Protein 4U7O (pdb70)

Structure (mmCIF, N/CA/C/O backbone):
data_4U7O
#
_entry.id   4U7O
#
_cell.length_a   54.528
_cell.length_b   98.389
_cell.length_c   116.369
_cell.angle_alpha   90.00
_cell.angle_beta   90.00
_cell.angle_gamma   90.00
#
_symmetry.space_group_name_H-M   'P 21 21 21'
#
loop_
_entity.id
_entity.type
_entity.pdbx_description
1 polymer 'Histidine protein kinase sensor protein'
2 non-polymer 'AMP PHOSPHORAMIDATE'
3 water water
#
loop_
_atom_site.group_PDB
_atom_site.id
_atom_site.type_symbol
_atom_site.label_atom_id
_atom_site.label_alt_id
_atom_site.label_comp_id
_atom_site.label_asym_id
_atom_site.label_entity_id
_atom_site.label_seq_id
_atom_site.pdbx_PDB_ins_code
_atom_site.Cartn_x
_atom_site.Cartn_y
_atom_site.Cartn_z
_atom_site.occupancy
_atom_site.B_iso_or_equiv
_atom_site.auth_seq_id
_atom_site.auth_comp_id
_atom_site.auth_asym_id
_atom_site.auth_atom_id
_atom_site.pdbx_PDB_model_num
ATOM 1 N N . VAL A 1 25 ? -37.281 23.102 -32.952 1.00 190.79 372 VAL A N 1
ATOM 2 C CA . VAL A 1 25 ? -37.547 21.846 -33.642 1.00 192.41 372 VAL A CA 1
ATOM 3 C C . VAL A 1 25 ? -36.269 21.039 -33.775 1.00 186.88 372 VAL A C 1
ATOM 4 O O . VAL A 1 25 ? -35.934 20.226 -32.917 1.00 181.76 372 VAL A O 1
ATOM 8 N N . THR A 1 26 ? -35.568 21.281 -34.871 1.00 93.13 373 THR A N 1
ATOM 9 C CA . THR A 1 26 ? -34.279 20.684 -35.144 1.00 85.90 373 THR A CA 1
ATOM 10 C C . THR A 1 26 ? -33.234 21.202 -34.129 1.00 76.35 373 THR A C 1
ATOM 11 O O . THR A 1 26 ? -32.387 20.426 -33.670 1.00 68.32 373 THR A O 1
ATOM 15 N N . GLU A 1 27 ? -33.329 22.474 -33.731 1.00 82.71 374 GLU A N 1
ATOM 16 C CA . GLU A 1 27 ? -32.367 23.058 -32.784 1.00 74.05 374 GLU A CA 1
ATOM 17 C C . GLU A 1 27 ? -32.200 22.263 -31.470 1.00 65.43 374 GLU A C 1
ATOM 18 O O . GLU A 1 27 ? -31.076 21.895 -31.099 1.00 62.99 374 GLU A O 1
ATOM 24 N N . GLN A 1 28 ? -33.302 22.013 -30.771 1.00 78.04 375 GLN A N 1
ATOM 25 C CA . GLN A 1 28 ? -33.280 21.189 -29.567 1.00 71.26 375 GLN A CA 1
ATOM 26 C C . GLN A 1 28 ? -32.801 19.776 -29.908 1.00 68.04 375 GLN A C 1
ATOM 27 O O . GLN A 1 28 ? -32.153 19.085 -29.097 1.00 61.08 375 GLN A O 1
ATOM 33 N N . GLN A 1 29 ? -33.119 19.369 -31.131 1.00 64.24 376 GLN A N 1
ATOM 34 C CA . GLN A 1 29 ? -32.897 18.016 -31.599 1.00 63.97 376 GLN A CA 1
ATOM 35 C C . GLN A 1 29 ? -31.415 17.773 -31.842 1.00 62.47 376 GLN A C 1
ATOM 36 O O . GLN A 1 29 ? -30.881 16.736 -31.480 1.00 61.19 376 GLN A O 1
ATOM 42 N N . LYS A 1 30 ? -30.784 18.746 -32.487 1.00 74.12 377 LYS A N 1
ATOM 43 C CA . LYS A 1 30 ? -29.371 18.697 -32.749 1.00 68.90 377 LYS A CA 1
ATOM 44 C C . LYS A 1 30 ? -28.642 18.599 -31.426 1.00 59.87 377 LYS A C 1
ATOM 45 O O . LYS A 1 30 ? -27.767 17.767 -31.271 1.00 58.21 377 LYS A O 1
ATOM 51 N N . ILE A 1 31 ? -29.041 19.425 -30.470 1.00 68.34 378 ILE A N 1
ATOM 52 C CA . ILE A 1 31 ? -28.455 19.387 -29.145 1.00 60.70 378 ILE A CA 1
ATOM 53 C C . ILE A 1 31 ? -28.586 18.005 -28.549 1.00 56.94 378 ILE A C 1
ATOM 54 O O . ILE A 1 31 ? -27.581 17.414 -28.108 1.00 55.14 378 ILE A O 1
ATOM 59 N N . ASP A 1 32 ? -29.809 17.469 -28.572 1.00 57.63 379 ASP A N 1
ATOM 60 C CA . ASP A 1 32 ? -30.079 16.173 -27.959 1.00 57.00 379 ASP A CA 1
ATOM 61 C C . ASP A 1 32 ? -29.329 15.058 -28.704 1.00 56.58 379 ASP A C 1
ATOM 62 O O . ASP A 1 32 ? -28.813 14.127 -28.089 1.00 55.35 379 ASP A O 1
ATOM 67 N N . ASN A 1 33 ? -29.240 15.154 -30.022 1.00 57.66 380 ASN A N 1
ATOM 68 C CA . ASN A 1 33 ? -28.442 14.186 -30.754 1.00 57.29 380 ASN A CA 1
ATOM 69 C C . ASN A 1 33 ? -26.936 14.229 -30.377 1.00 55.55 380 ASN A C 1
ATOM 70 O O . ASN A 1 33 ? -26.317 13.189 -30.239 1.00 54.64 380 ASN A O 1
ATOM 75 N N . ASP A 1 34 ? -26.368 15.426 -30.223 1.00 59.90 381 ASP A N 1
ATOM 76 C CA . ASP A 1 34 ? -24.959 15.570 -29.909 1.00 53.84 381 ASP A CA 1
ATOM 77 C C . ASP A 1 34 ? -24.733 14.973 -28.533 1.00 52.38 381 ASP A C 1
ATOM 78 O O . ASP A 1 34 ? -23.743 14.281 -28.305 1.00 51.27 381 ASP A O 1
ATOM 83 N N . ARG A 1 35 ? -25.675 15.219 -27.629 1.00 59.26 382 ARG A N 1
ATOM 84 C CA . ARG A 1 35 ? -25.562 14.686 -26.283 1.00 54.23 382 ARG A CA 1
ATOM 85 C C . ARG A 1 35 ? -25.620 13.160 -26.286 1.00 52.83 382 ARG A C 1
ATOM 86 O O . ARG A 1 35 ? -24.814 12.487 -25.618 1.00 49.84 382 ARG A O 1
ATOM 94 N N . LYS A 1 36 ? -26.559 12.618 -27.054 1.00 53.39 383 LYS A N 1
ATOM 95 C CA . LYS A 1 36 ? -26.711 11.177 -27.146 1.00 53.09 383 LYS A CA 1
ATOM 96 C C . LYS A 1 36 ? -25.434 10.531 -27.701 1.00 51.41 383 LYS A C 1
ATOM 97 O O . LYS A 1 36 ? -24.984 9.508 -27.210 1.00 50.57 383 LYS A O 1
ATOM 103 N N . GLN A 1 37 ? -24.847 11.137 -28.719 1.00 57.35 384 GLN A N 1
ATOM 104 C CA . GLN A 1 37 ? -23.620 10.624 -29.304 1.00 54.54 384 GLN A CA 1
ATOM 105 C C . GLN A 1 37 ? -22.474 10.718 -28.304 1.00 49.63 384 GLN A C 1
ATOM 106 O O . GLN A 1 37 ? -21.679 9.793 -28.184 1.00 48.86 384 GLN A O 1
ATOM 112 N N . PHE A 1 38 ? -22.389 11.851 -27.613 1.00 49.29 385 PHE A N 1
ATOM 113 C CA . PHE A 1 38 ? -21.310 12.095 -26.674 1.00 48.02 385 PHE A CA 1
ATOM 114 C C . PHE A 1 38 ? -21.369 11.038 -25.550 1.00 47.20 385 PHE A C 1
ATOM 115 O O . PHE A 1 38 ? -20.367 10.427 -25.190 1.00 46.31 385 PHE A O 1
ATOM 123 N N . VAL A 1 39 ? -22.559 10.786 -25.037 1.00 47.63 386 VAL A N 1
ATOM 124 C CA . VAL A 1 39 ? -22.729 9.761 -24.022 1.00 47.06 386 VAL A CA 1
ATOM 125 C C . VAL A 1 39 ? -22.311 8.358 -24.547 1.00 46.94 386 VAL A C 1
ATOM 126 O O . VAL A 1 39 ? -21.563 7.619 -23.894 1.00 46.10 386 VAL A O 1
ATOM 130 N N . SER A 1 40 ? -22.794 7.996 -25.719 1.00 47.88 387 SER A N 1
ATOM 131 C CA . SER A 1 40 ? -22.366 6.753 -26.332 1.00 47.87 387 SER A CA 1
ATOM 132 C C . SER A 1 40 ? -20.826 6.636 -26.429 1.00 46.93 387 SER A C 1
ATOM 133 O O . SER A 1 40 ? -20.258 5.586 -26.112 1.00 46.37 387 SER A O 1
ATOM 136 N N . ASN A 1 41 ? -20.176 7.722 -26.851 1.00 46.85 388 ASN A N 1
ATOM 137 C CA . ASN A 1 41 ? -18.722 7.781 -27.015 1.00 46.13 388 ASN A CA 1
ATOM 138 C C . ASN A 1 41 ? -18.005 7.646 -25.680 1.00 45.03 388 ASN A C 1
ATOM 139 O O . ASN A 1 41 ? -17.013 6.923 -25.567 1.00 44.46 388 ASN A O 1
ATOM 144 N N . VAL A 1 42 ? -18.514 8.327 -24.664 1.00 44.83 389 VAL A N 1
ATOM 145 C CA . VAL A 1 42 ? -17.901 8.249 -23.347 1.00 43.94 389 VAL A CA 1
ATOM 146 C C . VAL A 1 42 ? -17.896 6.816 -22.838 1.00 43.66 389 VAL A C 1
ATOM 147 O O . VAL A 1 42 ? -16.858 6.304 -22.405 1.00 43.05 389 VAL A O 1
ATOM 151 N N . SER A 1 43 ? -19.035 6.148 -22.981 1.00 45.26 390 SER A N 1
ATOM 152 C CA . SER A 1 43 ? -19.191 4.750 -22.605 1.00 44.94 390 SER A CA 1
ATOM 153 C C . SER A 1 43 ? -18.235 3.824 -23.390 1.00 47.53 390 SER A C 1
ATOM 154 O O . SER A 1 43 ? -17.564 2.970 -22.815 1.00 45.39 390 SER A O 1
ATOM 157 N N . HIS A 1 44 ? -18.154 3.992 -24.698 1.00 44.55 391 HIS A N 1
ATOM 158 C CA . HIS A 1 44 ? -17.200 3.199 -25.466 1.00 44.47 391 HIS A CA 1
ATOM 159 C C . HIS A 1 44 ? -15.731 3.500 -25.068 1.00 43.65 391 HIS A C 1
ATOM 160 O O . HIS A 1 44 ? -14.904 2.570 -24.944 1.00 43.32 391 HIS A O 1
ATOM 167 N N . GLU A 1 45 ? -15.408 4.773 -24.826 1.00 47.81 392 GLU A N 1
ATOM 168 C CA . GLU A 1 45 ? -14.016 5.147 -24.569 1.00 45.29 392 GLU A CA 1
ATOM 169 C C . GLU A 1 45 ? -13.573 4.772 -23.188 1.00 42.73 392 GLU A C 1
ATOM 170 O O . GLU A 1 45 ? -12.404 4.514 -22.995 1.00 41.84 392 GLU A O 1
ATOM 176 N N . LEU A 1 46 ? -14.472 4.774 -22.206 1.00 45.80 393 LEU A N 1
ATOM 177 C CA . LEU A 1 46 ? -14.071 4.319 -20.883 1.00 44.20 393 LEU A CA 1
ATOM 178 C C . LEU A 1 46 ? -13.977 2.789 -20.864 1.00 44.26 393 LEU A C 1
ATOM 179 O O . LEU A 1 46 ? -13.131 2.200 -20.189 1.00 43.25 393 LEU A O 1
ATOM 184 N N . ARG A 1 47 ? -14.823 2.150 -21.650 1.00 44.20 394 ARG A N 1
ATOM 185 C CA . ARG A 1 47 ? -14.918 0.716 -21.645 1.00 44.83 394 ARG A CA 1
ATOM 186 C C . ARG A 1 47 ? -13.659 0.056 -22.228 1.00 44.06 394 ARG A C 1
ATOM 187 O O . ARG A 1 47 ? -13.193 -0.977 -21.738 1.00 49.79 394 ARG A O 1
ATOM 195 N N . THR A 1 48 ? -13.105 0.644 -23.280 1.00 46.05 395 THR A N 1
ATOM 196 C CA . THR A 1 48 ? -12.001 0.001 -23.987 1.00 45.59 395 THR A CA 1
ATOM 197 C C . THR A 1 48 ? -10.728 -0.203 -23.145 1.00 43.93 395 THR A C 1
ATOM 198 O O . THR A 1 48 ? -10.169 -1.287 -23.162 1.00 46.32 395 THR A O 1
ATOM 202 N N . PRO A 1 49 ? -10.263 0.805 -22.398 1.00 51.76 396 PRO A N 1
ATOM 203 C CA . PRO A 1 49 ? -9.092 0.483 -21.566 1.00 48.03 396 PRO A CA 1
ATOM 204 C C . PRO A 1 49 ? -9.376 -0.532 -20.468 1.00 49.93 396 PRO A C 1
ATOM 205 O O . PRO A 1 49 ? -8.525 -1.379 -20.199 1.00 56.38 396 PRO A O 1
ATOM 209 N N . LEU A 1 50 ? -10.566 -0.465 -19.873 1.00 41.48 397 LEU A N 1
ATOM 210 C CA . LEU A 1 50 ? -10.958 -1.391 -18.811 1.00 42.02 397 LEU A CA 1
ATOM 211 C C . LEU A 1 50 ? -10.951 -2.816 -19.332 1.00 42.91 397 LEU A C 1
ATOM 212 O O . LEU A 1 50 ? -10.460 -3.715 -18.662 1.00 43.25 397 LEU A O 1
ATOM 217 N N . THR A 1 51 ? -11.441 -3.002 -20.552 1.00 41.99 398 THR A N 1
ATOM 218 C CA . THR A 1 51 ? -11.414 -4.298 -21.221 1.00 43.04 398 THR A CA 1
ATOM 219 C C . THR A 1 51 ? -10.006 -4.788 -21.498 1.00 42.46 398 THR A C 1
ATOM 220 O O . THR A 1 51 ? -9.724 -5.979 -21.389 1.00 43.20 398 THR A O 1
ATOM 224 N N . SER A 1 52 ? -9.129 -3.865 -21.870 1.00 45.60 399 SER A N 1
ATOM 225 C CA . SER A 1 52 ? -7.723 -4.185 -22.030 1.00 45.22 399 SER A CA 1
ATOM 226 C C . SER A 1 52 ? -7.091 -4.586 -20.687 1.00 45.04 399 SER A C 1
ATOM 227 O O . SER A 1 52 ? -6.388 -5.601 -20.592 1.00 45.66 399 SER A O 1
ATOM 230 N N . LEU A 1 53 ? -7.359 -3.803 -19.645 1.00 44.26 400 LEU A N 1
ATOM 231 C CA . LEU A 1 53 ? -6.904 -4.149 -18.298 1.00 44.64 400 LEU A CA 1
ATOM 232 C C . LEU A 1 53 ? -7.360 -5.535 -17.868 1.00 45.91 400 LEU A C 1
ATOM 233 O O . LEU A 1 53 ? -6.607 -6.305 -17.287 1.00 47.85 400 LEU A O 1
ATOM 238 N N . ARG A 1 54 ? -8.618 -5.834 -18.124 1.00 42.31 401 ARG A N 1
ATOM 239 C CA . ARG A 1 54 ? -9.149 -7.097 -17.677 1.00 45.42 401 ARG A CA 1
ATOM 240 C C . ARG A 1 54 ? -8.305 -8.217 -18.274 1.00 44.70 401 ARG A C 1
ATOM 241 O O . ARG A 1 54 ? -7.845 -9.116 -17.583 1.00 46.55 401 ARG A O 1
ATOM 249 N N . SER A 1 55 ? -8.001 -8.081 -19.541 1.00 43.01 402 SER A N 1
ATOM 250 C CA . SER A 1 55 ? -7.291 -9.132 -20.231 1.00 43.38 402 SER A CA 1
ATOM 251 C C . SER A 1 55 ? -5.856 -9.317 -19.649 1.00 43.47 402 SER A C 1
ATOM 252 O O . SER A 1 55 ? -5.406 -10.434 -19.459 1.00 43.94 402 SER A O 1
ATOM 255 N N . TYR A 1 56 ? -5.158 -8.241 -19.319 1.00 43.13 403 TYR A N 1
ATOM 256 C CA . TYR A 1 56 ? -3.804 -8.355 -18.752 1.00 43.37 403 TYR A CA 1
ATOM 257 C C . TYR A 1 56 ? -3.848 -8.881 -17.309 1.00 44.06 403 TYR A C 1
ATOM 258 O O . TYR A 1 56 ? -3.032 -9.712 -16.914 1.00 46.07 403 TYR A O 1
ATOM 267 N N . ILE A 1 57 ? -4.824 -8.440 -16.531 1.00 43.53 404 ILE A N 1
ATOM 268 C CA . ILE A 1 57 ? -4.970 -8.909 -15.160 1.00 43.96 404 ILE A CA 1
ATOM 269 C C . ILE A 1 57 ? -5.304 -10.395 -15.078 1.00 44.55 404 ILE A C 1
ATOM 270 O O . ILE A 1 57 ? -4.830 -11.097 -14.199 1.00 45.51 404 ILE A O 1
ATOM 275 N N . GLU A 1 58 ? -6.101 -10.865 -16.014 1.00 44.48 405 GLU A N 1
ATOM 276 C CA . GLU A 1 58 ? -6.472 -12.263 -16.087 1.00 45.09 405 GLU A CA 1
ATOM 277 C C . GLU A 1 58 ? -5.274 -13.141 -16.471 1.00 45.54 405 GLU A C 1
ATOM 278 O O . GLU A 1 58 ? -5.100 -14.231 -15.931 1.00 46.24 405 GLU A O 1
ATOM 284 N N . ALA A 1 59 ? -4.469 -12.674 -17.420 1.00 45.23 406 ALA A N 1
ATOM 285 C CA . ALA A 1 59 ? -3.258 -13.387 -17.744 1.00 45.70 406 ALA A CA 1
ATOM 286 C C . ALA A 1 59 ? -2.372 -13.410 -16.501 1.00 46.14 406 ALA A C 1
ATOM 287 O O . ALA A 1 59 ? -1.808 -14.448 -16.159 1.00 46.89 406 ALA A O 1
ATOM 289 N N . LEU A 1 60 ? -2.292 -12.280 -15.802 1.00 45.78 407 LEU A N 1
ATOM 290 C CA . LEU A 1 60 ? -1.484 -12.240 -14.595 1.00 46.32 407 LEU A CA 1
ATOM 291 C C . LEU A 1 60 ? -2.012 -13.235 -13.575 1.00 48.84 407 LEU A C 1
ATOM 292 O O . LEU A 1 60 ? -1.256 -14.024 -13.026 1.00 52.28 407 LEU A O 1
ATOM 297 N N . SER A 1 61 ? -3.314 -13.218 -13.343 1.00 46.76 408 SER A N 1
ATOM 298 C CA . SER A 1 61 ? -3.914 -14.118 -12.362 1.00 50.12 408 SER A CA 1
ATOM 299 C C . SER A 1 61 ? -3.829 -15.594 -12.744 1.00 52.57 408 SER A C 1
ATOM 300 O O . SER A 1 61 ? -3.857 -16.464 -11.876 1.00 56.51 408 SER A O 1
ATOM 303 N N . ASP A 1 62 ? -3.780 -15.886 -14.038 1.00 47.90 409 ASP A N 1
ATOM 304 C CA . ASP A 1 62 ? -3.752 -17.283 -14.449 1.00 49.36 409 ASP A CA 1
ATOM 305 C C . ASP A 1 62 ? -2.366 -17.864 -14.328 1.00 51.80 409 ASP A C 1
ATOM 306 O O . ASP A 1 62 ? -2.192 -19.033 -14.560 1.00 54.38 409 ASP A O 1
ATOM 311 N N . GLY A 1 63 ? -1.385 -17.058 -13.927 1.00 49.20 410 GLY A N 1
ATOM 312 C CA . GLY A 1 63 ? -0.042 -17.575 -13.693 1.00 50.04 410 GLY A CA 1
ATOM 313 C C . GLY A 1 63 ? 1.117 -16.733 -14.197 1.00 49.74 410 GLY A C 1
ATOM 314 O O . GLY A 1 63 ? 2.249 -16.905 -13.752 1.00 50.50 410 GLY A O 1
ATOM 315 N N . ALA A 1 64 ? 0.855 -15.785 -15.091 1.00 48.76 411 ALA A N 1
ATOM 316 C CA . ALA A 1 64 ? 1.940 -14.985 -15.651 1.00 48.55 411 ALA A CA 1
ATOM 317 C C . ALA A 1 64 ? 2.664 -14.191 -14.551 1.00 48.84 411 ALA A C 1
ATOM 318 O O . ALA A 1 64 ? 3.805 -13.729 -14.738 1.00 49.08 411 ALA A O 1
ATOM 320 N N . TRP A 1 65 ? 1.999 -14.051 -13.399 1.00 48.94 412 TRP A N 1
ATOM 321 C CA . TRP A 1 65 ? 2.574 -13.312 -12.280 1.00 49.33 412 TRP A CA 1
ATOM 322 C C . TRP A 1 65 ? 3.785 -14.029 -11.690 1.00 50.61 412 TRP A C 1
ATOM 323 O O . TRP A 1 65 ? 4.642 -13.379 -11.100 1.00 51.07 412 TRP A O 1
ATOM 334 N N . LYS A 1 66 ? 3.865 -15.346 -11.887 1.00 51.28 413 LYS A N 1
ATOM 335 C CA . LYS A 1 66 ? 4.977 -16.168 -11.387 1.00 52.64 413 LYS A CA 1
ATOM 336 C C . LYS A 1 66 ? 6.151 -16.047 -12.300 1.00 52.78 413 LYS A C 1
ATOM 337 O O . LYS A 1 66 ? 7.236 -16.465 -11.950 1.00 56.02 413 LYS A O 1
ATOM 343 N N . ASP A 1 67 ? 5.908 -15.511 -13.494 1.00 51.72 414 ASP A N 1
ATOM 344 C CA . ASP A 1 67 ? 6.889 -15.506 -14.572 1.00 51.81 414 ASP A CA 1
ATOM 345 C C . ASP A 1 67 ? 7.579 -14.165 -14.770 1.00 51.47 414 ASP A C 1
ATOM 346 O O . ASP A 1 67 ? 6.971 -13.206 -15.250 1.00 50.41 414 ASP A O 1
ATOM 351 N N . PRO A 1 68 ? 8.874 -14.106 -14.424 1.00 52.49 415 PRO A N 1
ATOM 352 C CA . PRO A 1 68 ? 9.657 -12.864 -14.450 1.00 52.45 415 PRO A CA 1
ATOM 353 C C . PRO A 1 68 ? 9.910 -12.311 -15.846 1.00 51.78 415 PRO A C 1
ATOM 354 O O . PRO A 1 68 ? 10.244 -11.140 -15.952 1.00 51.50 415 PRO A O 1
ATOM 358 N N . GLU A 1 69 ? 9.765 -13.119 -16.887 1.00 53.25 416 GLU A N 1
ATOM 359 C CA . GLU A 1 69 ? 9.957 -12.641 -18.253 1.00 51.10 416 GLU A CA 1
ATOM 360 C C . GLU A 1 69 ? 8.779 -11.777 -18.745 1.00 49.78 416 GLU A C 1
ATOM 361 O O . GLU A 1 69 ? 8.903 -11.064 -19.745 1.00 49.34 416 GLU A O 1
ATOM 367 N N . VAL A 1 70 ? 7.607 -11.934 -18.126 1.00 54.92 417 VAL A N 1
ATOM 368 C CA . VAL A 1 70 ? 6.438 -11.223 -18.621 1.00 50.51 417 VAL A CA 1
ATOM 369 C C . VAL A 1 70 ? 5.684 -10.473 -17.551 1.00 49.45 417 VAL A C 1
ATOM 370 O O . VAL A 1 70 ? 4.991 -9.507 -17.884 1.00 46.87 417 VAL A O 1
ATOM 374 N N . ALA A 1 71 ? 5.771 -10.900 -16.291 1.00 48.29 418 ALA A N 1
ATOM 375 C CA . ALA A 1 71 ? 4.973 -10.226 -15.261 1.00 47.92 418 ALA A CA 1
ATOM 376 C C . ALA A 1 71 ? 5.302 -8.727 -15.194 1.00 47.55 418 ALA A C 1
ATOM 377 O O . ALA A 1 71 ? 4.385 -7.897 -15.147 1.00 46.77 418 ALA A O 1
ATOM 379 N N . PRO A 1 72 ? 6.599 -8.356 -15.162 1.00 54.82 419 PRO A N 1
ATOM 380 C CA . PRO A 1 72 ? 6.810 -6.900 -15.101 1.00 55.83 419 PRO A CA 1
ATOM 381 C C . PRO A 1 72 ? 6.263 -6.164 -16.328 1.00 51.04 419 PRO A C 1
ATOM 382 O O . PRO A 1 72 ? 5.612 -5.139 -16.160 1.00 57.04 419 PRO A O 1
ATOM 386 N N . GLY A 1 73 ? 6.492 -6.692 -17.524 1.00 53.13 420 GLY A N 1
ATOM 387 C CA . GLY A 1 73 ? 5.979 -6.057 -18.725 1.00 49.89 420 GLY A CA 1
ATOM 388 C C . GLY A 1 73 ? 4.461 -5.924 -18.706 1.00 46.55 420 GLY A C 1
ATOM 389 O O . GLY A 1 73 ? 3.892 -4.894 -19.110 1.00 44.71 420 GLY A O 1
ATOM 390 N N . PHE A 1 74 ? 3.797 -6.965 -18.220 1.00 47.56 421 PHE A N 1
ATOM 391 C CA . PHE A 1 74 ? 2.351 -6.945 -18.139 1.00 45.14 421 PHE A CA 1
ATOM 392 C C . PHE A 1 74 ? 1.867 -5.889 -17.129 1.00 44.59 421 PHE A C 1
ATOM 393 O O . PHE A 1 74 ? 0.925 -5.120 -17.423 1.00 43.77 421 PHE A O 1
ATOM 401 N N . LEU A 1 75 ? 2.503 -5.827 -15.966 1.00 48.18 422 LEU A N 1
ATOM 402 C CA . LEU A 1 75 ? 2.102 -4.874 -14.928 1.00 48.35 422 LEU A CA 1
ATOM 403 C C . LEU A 1 75 ? 2.203 -3.450 -15.433 1.00 46.79 422 LEU A C 1
ATOM 404 O O . LEU A 1 75 ? 1.296 -2.641 -15.223 1.00 45.08 422 LEU A O 1
ATOM 409 N N . LYS A 1 76 ? 3.293 -3.173 -16.148 1.00 49.33 423 LYS A N 1
ATOM 410 C CA . LYS A 1 76 ? 3.542 -1.854 -16.689 1.00 48.52 423 LYS A CA 1
ATOM 411 C C . LYS A 1 76 ? 2.419 -1.421 -17.626 1.00 45.11 423 LYS A C 1
ATOM 412 O O . LYS A 1 76 ? 1.971 -0.284 -17.556 1.00 50.60 423 LYS A O 1
ATOM 418 N N . VAL A 1 77 ? 1.930 -2.330 -18.467 1.00 44.75 424 VAL A N 1
ATOM 419 C CA . VAL A 1 77 ? 0.823 -1.978 -19.339 1.00 42.82 424 VAL A CA 1
ATOM 420 C C . VAL A 1 77 ? -0.428 -1.665 -18.507 1.00 42.41 424 VAL A C 1
ATOM 421 O O . VAL A 1 77 ? -1.141 -0.694 -18.790 1.00 42.03 424 VAL A O 1
ATOM 425 N N . THR A 1 78 ? -0.696 -2.422 -17.445 1.00 43.80 425 THR A N 1
ATOM 426 C CA . THR A 1 78 ? -1.896 -2.099 -16.660 1.00 43.06 425 THR A CA 1
ATOM 427 C C . THR A 1 78 ? -1.736 -0.736 -15.999 1.00 43.32 425 THR A C 1
ATOM 428 O O . THR A 1 78 ? -2.701 0.037 -15.870 1.00 44.21 425 THR A O 1
ATOM 432 N N . GLN A 1 79 ? -0.511 -0.418 -15.594 1.00 44.49 426 GLN A N 1
ATOM 433 C CA . GLN A 1 79 ? -0.290 0.886 -15.003 1.00 45.21 426 GLN A CA 1
ATOM 434 C C . GLN A 1 79 ? -0.530 2.020 -16.016 1.00 43.52 426 GLN A C 1
ATOM 435 O O . GLN A 1 79 ? -1.155 3.019 -15.700 1.00 42.96 426 GLN A O 1
ATOM 441 N N . GLU A 1 80 ? -0.076 1.854 -17.242 1.00 46.94 427 GLU A N 1
ATOM 442 C CA . GLU A 1 80 ? -0.291 2.884 -18.251 1.00 50.09 427 GLU A CA 1
ATOM 443 C C . GLU A 1 80 ? -1.773 3.025 -18.627 1.00 44.00 427 GLU A C 1
ATOM 444 O O . GLU A 1 80 ? -2.277 4.137 -18.797 1.00 51.10 427 GLU A O 1
ATOM 450 N N . GLU A 1 81 ? -2.478 1.906 -18.721 1.00 46.91 428 GLU A N 1
ATOM 451 C CA . GLU A 1 81 ? -3.885 1.966 -19.119 1.00 46.11 428 GLU A CA 1
ATOM 452 C C . GLU A 1 81 ? -4.625 2.672 -18.017 1.00 47.43 428 GLU A C 1
ATOM 453 O O . GLU A 1 81 ? -5.500 3.519 -18.272 1.00 47.89 428 GLU A O 1
ATOM 459 N N . THR A 1 82 ? -4.271 2.320 -16.784 1.00 41.09 429 THR A N 1
ATOM 460 C CA . THR A 1 82 ? -4.907 2.944 -15.640 1.00 41.04 429 THR A CA 1
ATOM 461 C C . THR A 1 82 ? -4.658 4.463 -15.624 1.00 40.99 429 THR A C 1
ATOM 462 O O . THR A 1 82 ? -5.593 5.236 -15.353 1.00 40.83 429 THR A O 1
ATOM 466 N N . ASP A 1 83 ? -3.443 4.894 -15.948 1.00 43.21 430 ASP A N 1
ATOM 467 C CA . ASP A 1 83 ? -3.165 6.334 -15.968 1.00 43.98 430 ASP A CA 1
ATOM 468 C C . ASP A 1 83 ? -3.974 7.035 -17.049 1.00 42.80 430 ASP A C 1
ATOM 469 O O . ASP A 1 83 ? -4.529 8.117 -16.822 1.00 43.07 430 ASP A O 1
ATOM 474 N N . ARG A 1 84 ? -4.117 6.379 -18.189 1.00 45.26 431 ARG A N 1
ATOM 475 C CA . ARG A 1 84 ? -4.853 6.966 -19.279 1.00 45.03 431 ARG A CA 1
ATOM 476 C C . ARG A 1 84 ? -6.316 7.191 -18.864 1.00 44.65 431 ARG A C 1
ATOM 477 O O . ARG A 1 84 ? -6.885 8.263 -19.087 1.00 44.96 431 ARG A O 1
ATOM 485 N N . MET A 1 85 ? -6.906 6.229 -18.177 1.00 45.05 432 MET A N 1
ATOM 486 C CA . MET A 1 85 ? -8.269 6.429 -17.728 1.00 45.02 432 MET A CA 1
ATOM 487 C C . MET A 1 85 ? -8.401 7.531 -16.693 1.00 45.33 432 MET A C 1
ATOM 488 O O . MET A 1 85 ? -9.409 8.236 -16.643 1.00 45.56 432 MET A O 1
ATOM 493 N N . ILE A 1 86 ? -7.395 7.687 -15.846 1.00 40.59 433 ILE A N 1
ATOM 494 C CA . ILE A 1 86 ? -7.458 8.763 -14.858 1.00 40.69 433 ILE A CA 1
ATOM 495 C C . ILE A 1 86 ? -7.350 10.108 -15.571 1.00 40.76 433 ILE A C 1
ATOM 496 O O . ILE A 1 86 ? -8.095 11.012 -15.252 1.00 40.82 433 ILE A O 1
ATOM 501 N N . ARG A 1 87 ? -6.481 10.233 -16.571 1.00 40.84 434 ARG A N 1
ATOM 502 C CA . ARG A 1 87 ? -6.486 11.472 -17.359 1.00 41.72 434 ARG A CA 1
ATOM 503 C C . ARG A 1 87 ? -7.846 11.690 -18.044 1.00 41.38 434 ARG A C 1
ATOM 504 O O . ARG A 1 87 ? -8.355 12.796 -18.045 1.00 42.43 434 ARG A O 1
ATOM 512 N N . MET A 1 88 ? -8.457 10.634 -18.557 1.00 41.63 435 MET A N 1
ATOM 513 C CA . MET A 1 88 ? -9.704 10.777 -19.292 1.00 42.03 435 MET A CA 1
ATOM 514 C C . MET A 1 88 ? -10.822 11.254 -18.365 1.00 42.42 435 MET A C 1
ATOM 515 O O . MET A 1 88 ? -11.596 12.150 -18.684 1.00 43.68 435 MET A O 1
ATOM 520 N N . ILE A 1 89 ? -10.862 10.649 -17.192 1.00 41.05 436 ILE A N 1
ATOM 521 C CA . ILE A 1 89 ? -11.797 11.023 -16.140 1.00 41.68 436 ILE A CA 1
ATOM 522 C C . ILE A 1 89 ? -11.628 12.486 -15.735 1.00 42.84 436 ILE A C 1
ATOM 523 O O . ILE A 1 89 ? -12.600 13.226 -15.625 1.00 43.90 436 ILE A O 1
ATOM 528 N N . ASN A 1 90 ? -10.401 12.922 -15.517 1.00 43.42 437 ASN A N 1
ATOM 529 C CA . ASN A 1 90 ? -10.210 14.315 -15.156 1.00 44.96 437 ASN A CA 1
ATOM 530 C C . ASN A 1 90 ? -10.689 15.228 -16.284 1.00 45.94 437 ASN A C 1
ATOM 531 O O . ASN A 1 90 ? -11.503 16.127 -16.036 1.00 47.25 437 ASN A O 1
ATOM 536 N N . GLU A 1 91 ? -10.227 14.965 -17.516 1.00 41.55 438 GLU A N 1
ATOM 537 C CA . GLU A 1 91 ? -10.698 15.705 -18.676 1.00 42.89 438 GLU A CA 1
ATOM 538 C C . GLU A 1 91 ? -12.237 15.694 -18.811 1.00 43.55 438 GLU A C 1
ATOM 539 O O . GLU A 1 91 ? -12.832 16.723 -19.050 1.00 45.52 438 GLU A O 1
ATOM 545 N N . LEU A 1 92 ? -12.882 14.544 -18.674 1.00 41.90 439 LEU A N 1
ATOM 546 C CA . LEU A 1 92 ? -14.349 14.493 -18.778 1.00 42.19 439 LEU A CA 1
ATOM 547 C C . LEU A 1 92 ? -15.006 15.317 -17.664 1.00 42.30 439 LEU A C 1
ATOM 548 O O . LEU A 1 92 ? -16.076 15.930 -17.839 1.00 42.76 439 LEU A O 1
ATOM 553 N N . LEU A 1 93 ? -14.339 15.372 -16.521 1.00 48.43 440 LEU A N 1
ATOM 554 C CA . LEU A 1 93 ? -14.888 16.102 -15.402 1.00 49.50 440 LEU A CA 1
ATOM 555 C C . LEU A 1 93 ? -14.875 17.619 -15.684 1.00 53.51 440 LEU A C 1
ATOM 556 O O . LEU A 1 93 ? -15.825 18.332 -15.339 1.00 60.65 440 LEU A O 1
ATOM 561 N N . SER A 1 94 ? -13.821 18.112 -16.335 1.00 49.86 441 SER A N 1
ATOM 562 C CA . SER A 1 94 ? -13.749 19.543 -16.623 1.00 53.23 441 SER A CA 1
ATOM 563 C C . SER A 1 94 ? -14.815 19.916 -17.636 1.00 57.08 441 SER A C 1
ATOM 564 O O . SER A 1 94 ? -15.466 20.952 -17.523 1.00 67.44 441 SER A O 1
ATOM 567 N N . LEU A 1 95 ? -14.977 19.056 -18.634 1.00 43.55 442 LEU A N 1
ATOM 568 C CA . LEU A 1 95 ? -15.988 19.263 -19.645 1.00 45.90 442 LEU A CA 1
ATOM 569 C C . LEU A 1 95 ? -17.390 19.311 -19.000 1.00 46.99 442 LEU A C 1
ATOM 570 O O . LEU A 1 95 ? -18.203 20.173 -19.339 1.00 50.00 442 LEU A O 1
ATOM 575 N N . SER A 1 96 ? -17.636 18.437 -18.021 1.00 50.27 443 SER A N 1
ATOM 576 C CA . SER A 1 96 ? -18.904 18.474 -17.300 1.00 51.59 443 SER A CA 1
ATOM 577 C C . SER A 1 96 ? -19.060 19.778 -16.553 1.00 55.03 443 SER A C 1
ATOM 578 O O . SER A 1 96 ? -20.079 20.435 -16.674 1.00 63.35 443 SER A O 1
ATOM 581 N N . ARG A 1 97 ? -18.028 20.156 -15.802 1.00 50.01 444 ARG A N 1
ATOM 582 C CA . ARG A 1 97 ? -18.061 21.362 -14.978 1.00 51.77 444 ARG A CA 1
ATOM 583 C C . ARG A 1 97 ? -18.387 22.589 -15.812 1.00 58.63 444 ARG A C 1
ATOM 584 O O . ARG A 1 97 ? -19.088 23.478 -15.365 1.00 66.22 444 ARG A O 1
ATOM 592 N N . MET A 1 98 ? -17.880 22.625 -17.037 1.00 59.59 445 MET A N 1
ATOM 593 C CA . MET A 1 98 ? -18.141 23.758 -17.914 1.00 61.08 445 MET A CA 1
ATOM 594 C C . MET A 1 98 ? -19.529 23.639 -18.521 1.00 61.95 445 MET A C 1
ATOM 595 O O . MET A 1 98 ? -20.256 24.619 -18.563 1.00 73.55 445 MET A O 1
ATOM 600 N N . ASP A 1 99 ? -19.889 22.444 -18.982 1.00 60.81 446 ASP A N 1
ATOM 601 C CA . ASP A 1 99 ? -21.242 22.177 -19.474 1.00 70.60 446 ASP A CA 1
ATOM 602 C C . ASP A 1 99 ? -22.316 22.597 -18.463 1.00 84.37 446 ASP A C 1
ATOM 603 O O . ASP A 1 99 ? -23.447 22.909 -18.843 1.00 97.27 446 ASP A O 1
ATOM 608 N N . SER A 1 100 ? -21.949 22.593 -17.180 1.00 70.33 447 SER A N 1
ATOM 609 C CA . SER A 1 100 ? -22.864 22.909 -16.079 1.00 79.71 447 SER A CA 1
ATOM 610 C C . SER A 1 100 ? -22.940 24.380 -15.741 1.00 84.43 447 SER A C 1
ATOM 611 O O . SER A 1 100 ? -23.770 24.782 -14.941 1.00 96.94 447 SER A O 1
ATOM 614 N N . GLY A 1 101 ? -22.044 25.174 -16.308 1.00 73.39 448 GLY A N 1
ATOM 615 C CA . GLY A 1 101 ? -21.832 26.520 -15.815 1.00 73.47 448 GLY A CA 1
ATOM 616 C C . GLY A 1 101 ? -21.139 26.565 -14.453 1.00 67.89 448 GLY A C 1
ATOM 617 O O . GLY A 1 101 ? -20.900 27.637 -13.903 1.00 74.28 448 GLY A O 1
ATOM 618 N N . THR A 1 102 ? -20.802 25.403 -13.911 1.00 56.23 449 THR A N 1
ATOM 619 C CA . THR A 1 102 ? -20.172 25.312 -12.597 1.00 58.24 449 THR A CA 1
ATOM 620 C C . THR A 1 102 ? -18.715 25.815 -12.602 1.00 56.00 449 THR A C 1
ATOM 621 O O . THR A 1 102 ? -18.160 26.159 -11.549 1.00 56.31 449 THR A O 1
ATOM 625 N N . THR A 1 103 ? -18.094 25.885 -13.778 1.00 71.04 450 THR A N 1
ATOM 626 C CA . THR A 1 103 ? -16.671 26.207 -13.819 1.00 71.95 450 THR A CA 1
ATOM 627 C C . THR A 1 103 ? -16.371 27.663 -13.489 1.00 73.02 450 THR A C 1
ATOM 628 O O . THR A 1 103 ? -16.911 28.590 -14.100 1.00 69.66 450 THR A O 1
ATOM 632 N N . ARG A 1 104 ? -15.490 27.818 -12.497 1.00 73.59 451 ARG A N 1
ATOM 633 C CA . ARG A 1 104 ? -15.030 29.099 -11.974 1.00 93.43 451 ARG A CA 1
ATOM 634 C C . ARG A 1 104 ? -14.209 29.780 -13.073 1.00 89.00 451 ARG A C 1
ATOM 635 O O . ARG A 1 104 ? -13.118 29.316 -13.378 1.00 94.84 451 ARG A O 1
ATOM 643 N N . VAL A 1 105 ? -14.650 30.906 -13.618 1.00 92.78 452 VAL A N 1
ATOM 644 C CA . VAL A 1 105 ? -13.749 31.661 -14.493 1.00 89.38 452 VAL A CA 1
ATOM 645 C C . VAL A 1 105 ? -13.322 33.015 -13.928 1.00 84.06 452 VAL A C 1
ATOM 646 O O . VAL A 1 105 ? -14.138 33.918 -13.758 1.00 93.05 452 VAL A O 1
ATOM 650 N N . ASP A 1 106 ? -12.031 33.138 -13.631 1.00 64.28 453 ASP A N 1
ATOM 651 C CA . ASP A 1 106 ? -11.506 34.288 -12.902 1.00 63.27 453 ASP A CA 1
ATOM 652 C C . ASP A 1 106 ? -10.682 35.192 -13.822 1.00 53.44 453 ASP A C 1
ATOM 653 O O . ASP A 1 106 ? -9.470 35.003 -13.987 1.00 55.51 453 ASP A O 1
ATOM 658 N N . MET A 1 107 ? -11.343 36.157 -14.444 1.00 56.83 454 MET A N 1
ATOM 659 C CA . MET A 1 107 ? -10.678 37.078 -15.362 1.00 58.54 454 MET A CA 1
ATOM 660 C C . MET A 1 107 ? -9.820 38.076 -14.597 1.00 62.73 454 MET A C 1
ATOM 661 O O . MET A 1 107 ? -10.334 38.823 -13.782 1.00 64.96 454 MET A O 1
ATOM 666 N N . GLU A 1 108 ? -8.515 38.085 -14.854 1.00 44.01 455 GLU A N 1
ATOM 667 C CA . GLU A 1 108 ? -7.641 39.081 -14.244 1.00 48.64 455 GLU A CA 1
ATOM 668 C C . GLU A 1 108 ? -6.744 39.706 -15.287 1.00 46.51 455 GLU A C 1
ATOM 669 O O . GLU A 1 108 ? -6.338 39.046 -16.248 1.00 41.86 455 GLU A O 1
ATOM 675 N N . LEU A 1 109 ? -6.363 40.942 -15.064 1.00 49.92 456 LEU A N 1
ATOM 676 C CA . LEU A 1 109 ? -5.464 41.612 -15.963 1.00 49.25 456 LEU A CA 1
ATOM 677 C C . LEU A 1 109 ? -4.013 41.079 -15.872 1.00 47.90 456 LEU A C 1
ATOM 678 O O . LEU A 1 109 ? -3.370 41.210 -14.836 1.00 52.21 456 LEU A O 1
ATOM 683 N N . VAL A 1 110 ? -3.513 40.442 -16.923 1.00 52.60 457 VAL A N 1
ATOM 684 C CA . VAL A 1 110 ? -2.150 39.921 -16.879 1.00 56.96 457 VAL A CA 1
ATOM 685 C C . VAL A 1 110 ? -1.330 40.259 -18.133 1.00 54.39 457 VAL A C 1
ATOM 686 O O . VAL A 1 110 ? -1.884 40.493 -19.215 1.00 49.21 457 VAL A O 1
ATOM 690 N N . ASN A 1 111 ? -0.010 40.271 -17.974 1.00 49.43 458 ASN A N 1
ATOM 691 C CA . ASN A 1 111 ? 0.930 40.471 -19.078 1.00 48.47 458 ASN A CA 1
ATOM 692 C C . ASN A 1 111 ? 1.058 39.238 -20.006 1.00 42.44 458 ASN A C 1
ATOM 693 O O . ASN A 1 111 ? 1.811 38.319 -19.698 1.00 41.81 458 ASN A O 1
ATOM 698 N N . ILE A 1 112 ? 0.380 39.253 -21.158 1.00 51.48 459 ILE A N 1
ATOM 699 C CA . ILE A 1 112 ? 0.345 38.090 -22.027 1.00 46.27 459 ILE A CA 1
ATOM 700 C C . ILE A 1 112 ? 1.743 37.704 -22.533 1.00 46.45 459 ILE A C 1
ATOM 701 O O . ILE A 1 112 ? 2.055 36.505 -22.651 1.00 43.80 459 ILE A O 1
ATOM 706 N N . ASN A 1 1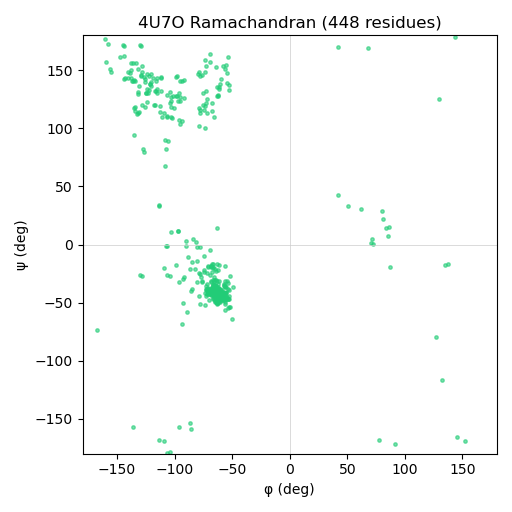13 ? 2.573 38.703 -22.846 1.00 46.35 460 ASN A N 1
ATOM 707 C CA . ASN A 1 113 ? 3.926 38.436 -23.315 1.00 47.60 460 ASN A CA 1
ATOM 708 C C . ASN A 1 113 ? 4.709 37.581 -22.313 1.00 49.01 460 ASN A C 1
ATOM 709 O O . ASN A 1 113 ? 5.206 36.498 -22.650 1.00 47.12 460 ASN A O 1
ATOM 714 N N . GLU A 1 114 ? 4.804 38.054 -21.078 1.00 42.52 461 GLU A N 1
ATOM 715 C CA . GLU A 1 114 ? 5.576 37.317 -20.081 1.00 44.46 461 GLU A CA 1
ATOM 716 C C . GLU A 1 114 ? 4.898 35.970 -19.810 1.00 42.03 461 GLU A C 1
ATOM 717 O O . GLU A 1 114 ? 5.553 34.963 -19.615 1.00 42.07 461 GLU A O 1
ATOM 723 N N . MET A 1 115 ? 3.584 35.913 -19.852 1.00 55.70 462 MET A N 1
ATOM 724 C CA . MET A 1 115 ? 2.961 34.632 -19.587 1.00 50.58 462 MET A CA 1
ATOM 725 C C . MET A 1 115 ? 3.236 33.610 -20.701 1.00 49.31 462 MET A C 1
ATOM 726 O O . MET A 1 115 ? 3.516 32.438 -20.418 1.00 49.42 462 MET A O 1
ATOM 731 N N . PHE A 1 116 ? 3.146 34.045 -21.960 1.00 44.91 463 PHE A N 1
ATOM 732 C CA . PHE A 1 116 ? 3.468 33.192 -23.112 1.00 42.00 463 PHE A CA 1
ATOM 733 C C . PHE A 1 116 ? 4.972 32.783 -23.109 1.00 45.17 463 PHE A C 1
ATOM 734 O O . PHE A 1 116 ? 5.312 31.613 -23.268 1.00 44.25 463 PHE A O 1
ATOM 742 N N . ASN A 1 117 ? 5.868 33.740 -22.882 1.00 40.41 464 ASN A N 1
ATOM 743 C CA . ASN A 1 117 ? 7.287 33.428 -22.781 1.00 42.20 464 ASN A CA 1
ATOM 744 C C . ASN A 1 117 ? 7.609 32.381 -21.702 1.00 44.08 464 ASN A C 1
ATOM 745 O O . ASN A 1 117 ? 8.425 31.483 -21.930 1.00 45.55 464 ASN A O 1
ATOM 750 N N . TYR A 1 118 ? 6.971 32.484 -20.537 1.00 45.70 465 TYR A N 1
ATOM 751 C CA . TYR A 1 118 ? 7.173 31.501 -19.472 1.00 48.07 465 TYR A CA 1
ATOM 752 C C . TYR A 1 118 ? 6.686 30.120 -19.929 1.00 44.06 465 TYR A C 1
ATOM 753 O O . TYR A 1 118 ? 7.348 29.085 -19.653 1.00 46.53 465 TYR A O 1
ATOM 762 N N . VAL A 1 119 ? 5.553 30.092 -20.635 1.00 47.43 466 VAL A N 1
ATOM 763 C CA . VAL A 1 119 ? 5.050 28.828 -21.162 1.00 43.89 466 VAL A CA 1
ATOM 764 C C . VAL A 1 119 ? 6.065 28.196 -22.106 1.00 44.63 466 VAL A C 1
ATOM 765 O O . VAL A 1 119 ? 6.347 26.990 -22.013 1.00 45.78 466 VAL A O 1
ATOM 769 N N . LEU A 1 120 ? 6.608 28.990 -23.024 1.00 39.75 467 LEU A N 1
ATOM 770 C CA . LEU A 1 120 ? 7.591 28.475 -23.971 1.00 41.20 467 LEU A CA 1
ATOM 771 C C . LEU A 1 120 ? 8.876 28.071 -23.244 1.00 49.87 467 LEU A C 1
ATOM 772 O O . LEU A 1 120 ? 9.582 27.149 -23.672 1.00 49.53 467 LEU A O 1
ATOM 777 N N . ASP A 1 121 ? 9.187 28.764 -22.142 1.00 42.28 468 ASP A N 1
ATOM 778 C CA . ASP A 1 121 ? 10.393 28.450 -21.333 1.00 49.04 468 ASP A CA 1
ATOM 779 C C . ASP A 1 121 ? 10.328 27.043 -20.756 1.00 50.03 468 ASP A C 1
ATOM 780 O O . ASP A 1 121 ? 11.306 26.319 -20.789 1.00 54.31 468 ASP A O 1
ATOM 785 N N . ARG A 1 122 ? 9.160 26.638 -20.265 1.00 52.12 469 ARG A N 1
ATOM 786 C CA . ARG A 1 122 ? 9.002 25.283 -19.741 1.00 53.34 469 ARG A CA 1
ATOM 787 C C . ARG A 1 122 ? 9.298 24.266 -20.857 1.00 51.89 469 ARG A C 1
ATOM 788 O O . ARG A 1 122 ? 9.907 23.240 -20.608 1.00 59.87 469 ARG A O 1
ATOM 796 N N . PHE A 1 123 ? 8.843 24.540 -22.083 1.00 51.89 470 PHE A N 1
ATOM 797 C CA . PHE A 1 123 ? 9.051 23.592 -23.183 1.00 51.05 470 PHE A CA 1
ATOM 798 C C . PHE A 1 123 ? 10.485 23.527 -23.684 1.00 58.00 470 PHE A C 1
ATOM 799 O O . PHE A 1 123 ? 10.987 22.451 -23.955 1.00 58.98 470 PHE A O 1
ATOM 807 N N . ASP A 1 124 ? 11.153 24.671 -23.747 1.00 45.70 471 ASP A N 1
ATOM 808 C CA . ASP A 1 124 ? 12.569 24.700 -24.105 1.00 54.38 471 ASP A CA 1
ATOM 809 C C . ASP A 1 124 ? 13.400 23.940 -23.094 1.00 61.07 471 ASP A C 1
ATOM 810 O O . ASP A 1 124 ? 14.300 23.212 -23.455 1.00 63.10 471 ASP A O 1
ATOM 815 N N . MET A 1 125 ? 13.036 24.071 -21.828 1.00 49.57 472 MET A N 1
ATOM 816 C CA . MET A 1 125 ? 13.781 23.471 -20.738 1.00 56.65 472 MET A CA 1
ATOM 817 C C . MET A 1 125 ? 13.671 21.943 -20.802 1.00 59.68 472 MET A C 1
ATOM 818 O O . MET A 1 125 ? 14.642 21.243 -20.517 1.00 74.56 472 MET A O 1
ATOM 823 N N . ILE A 1 126 ? 12.506 21.429 -21.200 1.00 55.22 473 ILE A N 1
ATOM 824 C CA . ILE A 1 126 ? 12.333 19.985 -21.382 1.00 56.35 473 ILE A CA 1
ATOM 825 C C . ILE A 1 126 ? 13.375 19.431 -22.330 1.00 68.03 473 ILE A C 1
ATOM 826 O O . ILE A 1 126 ? 13.986 18.396 -22.076 1.00 89.86 473 ILE A O 1
ATOM 831 N N . LEU A 1 127 ? 13.569 20.146 -23.431 1.00 56.64 474 LEU A N 1
ATOM 832 C CA . LEU A 1 127 ? 14.535 19.745 -24.443 1.00 62.83 474 LEU A CA 1
ATOM 833 C C . LEU A 1 127 ? 15.947 19.866 -23.950 1.00 72.14 474 LEU A C 1
ATOM 834 O O . LEU A 1 127 ? 16.795 19.092 -24.356 1.00 94.39 474 LEU A O 1
ATOM 839 N N . LYS A 1 128 ? 16.211 20.833 -23.080 1.00 66.90 475 LYS A N 1
ATOM 840 C CA . LYS A 1 128 ? 17.581 21.066 -22.623 1.00 88.66 475 LYS A CA 1
ATOM 841 C C . LYS A 1 128 ? 18.204 19.821 -21.999 1.00 93.42 475 LYS A C 1
ATOM 842 O O . LYS A 1 128 ? 19.421 19.735 -21.902 1.00 87.08 475 LYS A O 1
ATOM 848 N N . LYS A 1 129 ? 17.389 18.850 -21.601 1.00 98.79 476 LYS A N 1
ATOM 849 C CA . LYS A 1 129 ? 17.924 17.618 -21.026 1.00 116.90 476 LYS A CA 1
ATOM 850 C C . LYS A 1 129 ? 17.913 16.414 -21.980 1.00 146.52 476 LYS A C 1
ATOM 851 O O . LYS A 1 129 ? 16.882 16.034 -22.533 1.00 147.15 476 LYS A O 1
ATOM 857 N N . ASP A 1 130 ? 19.088 15.805 -22.116 1.00 125.79 477 ASP A N 1
ATOM 858 C CA . ASP A 1 130 ? 19.331 14.653 -22.978 1.00 131.62 477 ASP A CA 1
ATOM 859 C C . ASP A 1 130 ? 18.558 13.435 -22.480 1.00 128.65 477 ASP A C 1
ATOM 860 O O . ASP A 1 130 ? 18.882 12.865 -21.433 1.00 130.15 477 ASP A O 1
ATOM 865 N N . ASP A 1 131 ? 17.530 13.039 -23.228 1.00 158.49 478 ASP A N 1
ATOM 866 C CA . ASP A 1 131 ? 16.645 11.964 -22.781 1.00 158.26 478 ASP A CA 1
ATOM 867 C C . ASP A 1 131 ? 16.956 10.492 -23.201 1.00 159.49 478 ASP A C 1
ATOM 868 O O . ASP A 1 131 ? 16.546 9.602 -22.458 1.00 160.00 478 ASP A O 1
ATOM 873 N N . ASN A 1 132 ? 17.607 10.179 -24.340 1.00 127.63 479 ASN A N 1
ATOM 874 C CA . ASN A 1 132 ? 17.945 11.069 -25.459 1.00 127.00 479 ASN A CA 1
ATOM 875 C C . ASN A 1 132 ? 16.715 11.710 -25.991 1.00 124.81 479 ASN A C 1
ATOM 876 O O . ASN A 1 132 ? 15.636 11.123 -25.904 1.00 123.93 479 ASN A O 1
ATOM 881 N N . PRO A 1 133 ? 16.851 12.908 -26.544 1.00 103.47 480 PRO A N 1
ATOM 882 C CA . PRO A 1 133 ? 15.629 13.355 -27.203 1.00 77.31 480 PRO A CA 1
ATOM 883 C C . PRO A 1 133 ? 15.271 12.372 -28.325 1.00 66.84 480 PRO A C 1
ATOM 884 O O . PRO A 1 133 ? 16.150 11.976 -29.095 1.00 74.23 480 PRO A O 1
ATOM 888 N N . ALA A 1 134 ? 14.005 11.980 -28.400 1.00 77.95 481 ALA A N 1
ATOM 889 C CA . ALA A 1 134 ? 13.532 11.165 -29.501 1.00 86.31 481 ALA A CA 1
ATOM 890 C C . ALA A 1 134 ? 13.656 12.005 -30.764 1.00 83.21 481 ALA A C 1
ATOM 891 O O . ALA A 1 134 ? 14.191 11.563 -31.790 1.00 81.65 481 ALA A O 1
ATOM 893 N N . LYS A 1 135 ? 13.158 13.234 -30.658 1.00 102.26 482 LYS A N 1
ATOM 894 C CA . LYS A 1 135 ? 13.165 14.169 -31.764 1.00 91.25 482 LYS A CA 1
ATOM 895 C C . LYS A 1 135 ? 13.619 15.540 -31.292 1.00 77.77 482 LYS A C 1
ATOM 896 O O . LYS A 1 135 ? 13.335 15.970 -30.177 1.00 74.60 482 LYS A O 1
ATOM 902 N N . TYR A 1 136 ? 14.393 16.192 -32.136 1.00 53.74 483 TYR A N 1
ATOM 903 C CA . TYR A 1 136 ? 14.776 17.565 -31.904 1.00 52.48 483 TYR A CA 1
ATOM 904 C C . TYR A 1 136 ? 13.796 18.545 -32.573 1.00 45.39 483 TYR A C 1
ATOM 905 O O . TYR A 1 136 ? 13.250 18.273 -33.668 1.00 44.73 483 TYR A O 1
ATOM 914 N N . TYR A 1 137 ? 13.517 19.645 -31.884 1.00 58.08 484 TYR A N 1
ATOM 915 C CA . TYR A 1 137 ? 12.702 20.723 -32.432 1.00 52.50 484 TYR A CA 1
ATOM 916 C C . TYR A 1 137 ? 13.230 22.066 -31.942 1.00 53.16 484 TYR A C 1
ATOM 917 O O . TYR A 1 137 ? 13.949 22.133 -30.974 1.00 56.69 484 TYR A O 1
ATOM 926 N N . THR A 1 138 ? 12.848 23.129 -32.623 1.00 56.17 485 THR A N 1
ATOM 927 C CA . THR A 1 138 ? 13.223 24.471 -32.236 1.00 56.82 485 THR A CA 1
ATOM 928 C C . THR A 1 138 ? 11.968 25.259 -31.975 1.00 52.69 485 THR A C 1
ATOM 929 O O . THR A 1 138 ? 11.013 25.188 -32.761 1.00 46.68 485 THR A O 1
ATOM 933 N N . ILE A 1 139 ? 11.955 26.035 -30.905 1.00 52.31 486 ILE A N 1
ATOM 934 C CA . ILE A 1 139 ? 10.856 26.958 -30.733 1.00 47.52 486 ILE A CA 1
ATOM 935 C C . ILE A 1 139 ? 11.281 28.370 -31.116 1.00 49.59 486 ILE A C 1
ATOM 936 O O . ILE A 1 139 ? 12.045 29.007 -30.416 1.00 53.22 486 ILE A O 1
ATOM 941 N N . LYS A 1 140 ? 10.764 28.844 -32.239 1.00 49.85 487 LYS A N 1
ATOM 942 C CA . LYS A 1 140 ? 11.032 30.184 -32.727 1.00 52.04 487 LYS A CA 1
ATOM 943 C C . LYS A 1 140 ? 9.968 31.153 -32.220 1.00 48.57 487 LYS A C 1
ATOM 944 O O . LYS A 1 140 ? 8.747 30.917 -32.389 1.00 46.59 487 LYS A O 1
ATOM 950 N N . ARG A 1 141 ? 10.406 32.228 -31.581 1.00 46.58 488 ARG A N 1
ATOM 951 C CA . ARG A 1 141 ? 9.459 33.199 -31.032 1.00 44.31 488 ARG A CA 1
ATOM 952 C C . ARG A 1 141 ? 9.418 34.507 -31.852 1.00 46.61 488 ARG A C 1
ATOM 953 O O . ARG A 1 141 ? 10.445 35.112 -32.131 1.00 61.73 488 ARG A O 1
ATOM 961 N N . GLU A 1 142 ? 8.225 34.936 -32.233 1.00 51.00 489 GLU A N 1
ATOM 962 C CA . GLU A 1 142 ? 8.028 36.226 -32.888 1.00 57.80 489 GLU A CA 1
ATOM 963 C C . GLU A 1 142 ? 6.966 37.053 -32.189 1.00 53.32 489 GLU A C 1
ATOM 964 O O . GLU A 1 142 ? 5.822 37.068 -32.636 1.00 48.89 489 GLU A O 1
ATOM 970 N N . PHE A 1 143 ? 7.342 37.745 -31.118 1.00 43.56 490 PHE A N 1
ATOM 971 C CA . PHE A 1 143 ? 6.387 38.545 -30.365 1.00 42.86 490 PHE A CA 1
ATOM 972 C C . PHE A 1 143 ? 6.422 40.004 -30.741 1.00 47.49 490 PHE A C 1
ATOM 973 O O . PHE A 1 143 ? 7.484 40.537 -31.005 1.00 52.32 490 PHE A O 1
ATOM 981 N N . THR A 1 144 ? 5.267 40.658 -30.730 1.00 43.86 491 THR A N 1
ATOM 982 C CA . THR A 1 144 ? 5.209 42.117 -30.828 1.00 48.97 491 THR A CA 1
ATOM 983 C C . THR A 1 144 ? 5.992 42.741 -29.692 1.00 55.99 491 THR A C 1
ATOM 984 O O . THR A 1 144 ? 6.178 42.129 -28.637 1.00 55.40 491 THR A O 1
ATOM 988 N N . LYS A 1 145 ? 6.485 43.947 -29.927 1.00 60.02 492 LYS A N 1
ATOM 989 C CA . LYS A 1 145 ? 7.335 44.615 -28.961 1.00 72.13 492 LYS A CA 1
ATOM 990 C C . LYS A 1 145 ? 6.566 45.273 -27.831 1.00 76.14 492 LYS A C 1
ATOM 991 O O . LYS A 1 145 ? 7.062 45.359 -26.715 1.00 82.25 492 LYS A O 1
ATOM 997 N N . ARG A 1 146 ? 5.364 45.755 -28.097 1.00 67.97 493 ARG A N 1
ATOM 998 C CA . ARG A 1 146 ? 4.656 46.403 -27.011 1.00 75.81 493 ARG A CA 1
ATOM 999 C C . ARG A 1 146 ? 4.110 45.357 -26.060 1.00 66.74 493 ARG A C 1
ATOM 1000 O O . ARG A 1 146 ? 3.758 44.259 -26.492 1.00 59.03 493 ARG A O 1
ATOM 1008 N N . ASP A 1 147 ? 4.070 45.680 -24.768 1.00 67.05 494 ASP A N 1
ATOM 1009 C CA . ASP A 1 147 ? 3.504 44.760 -23.786 1.00 72.51 494 ASP A CA 1
ATOM 1010 C C . ASP A 1 147 ? 1.987 44.722 -23.913 1.00 62.80 494 ASP A C 1
ATOM 1011 O O . ASP A 1 147 ? 1.346 45.771 -23.999 1.00 67.33 494 ASP A O 1
ATOM 1016 N N . LEU A 1 148 ? 1.424 43.514 -23.950 1.00 55.98 495 LEU A N 1
ATOM 1017 C CA . LEU A 1 148 ? -0.012 43.382 -24.052 1.00 53.45 495 LEU A CA 1
ATOM 1018 C C . LEU A 1 148 ? -0.593 42.940 -22.718 1.00 54.78 495 LEU A C 1
ATOM 1019 O O . LEU A 1 148 ? -0.380 41.806 -22.269 1.00 53.18 495 LEU A O 1
ATOM 1024 N N . TRP A 1 149 ? -1.314 43.851 -22.080 1.00 45.60 496 TRP A N 1
ATOM 1025 C CA . TRP A 1 149 ? -2.025 43.539 -20.851 1.00 46.03 496 TRP A CA 1
ATOM 1026 C C . TRP A 1 149 ? -3.459 43.231 -21.252 1.00 43.28 496 TRP A C 1
ATOM 1027 O O . TRP A 1 149 ? -4.102 44.061 -21.894 1.00 47.14 496 TRP A O 1
ATOM 1038 N N . VAL A 1 150 ? -3.945 42.049 -20.892 1.00 53.79 497 VAL A N 1
ATOM 1039 C CA . VAL A 1 150 ? -5.263 41.590 -21.291 1.00 56.20 497 VAL A CA 1
ATOM 1040 C C . VAL A 1 150 ? -5.899 40.789 -20.163 1.00 56.48 497 VAL A C 1
ATOM 1041 O O . VAL A 1 150 ? -5.208 40.025 -19.494 1.00 53.31 497 VAL A O 1
ATOM 1045 N N . GLU A 1 151 ? -7.205 40.917 -19.953 1.00 59.90 498 GLU A N 1
ATOM 1046 C CA . GLU A 1 151 ? -7.838 40.138 -18.892 1.00 61.99 498 GLU A CA 1
ATOM 1047 C C . GLU A 1 151 ? -8.103 38.686 -19.294 1.00 54.25 498 GLU A C 1
ATOM 1048 O O . GLU A 1 151 ? -8.805 38.418 -20.264 1.00 58.49 498 GLU A O 1
ATOM 1054 N N . ILE A 1 152 ? -7.472 37.750 -18.595 1.00 58.57 499 ILE A N 1
ATOM 1055 C CA . ILE A 1 152 ? -7.733 36.333 -18.799 1.00 57.33 499 ILE A CA 1
ATOM 1056 C C . ILE A 1 152 ? -7.633 35.551 -17.489 1.00 58.76 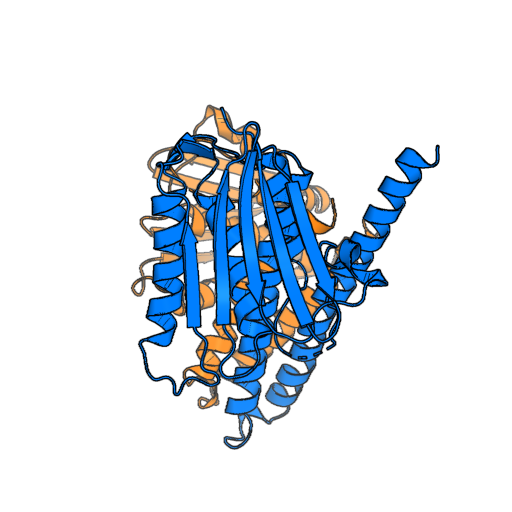499 ILE A C 1
ATOM 1057 O O . ILE A 1 152 ? -7.205 36.075 -16.461 1.00 59.24 499 ILE A O 1
ATOM 1062 N N . ASP A 1 153 ? -8.020 34.284 -17.557 1.00 57.40 500 ASP A N 1
ATOM 1063 C CA . ASP A 1 153 ? -7.792 33.317 -16.499 1.00 56.98 500 ASP A CA 1
ATOM 1064 C C . ASP A 1 153 ? -6.500 32.539 -16.805 1.00 46.47 500 ASP A C 1
ATOM 1065 O O . ASP A 1 153 ? -6.485 31.658 -17.654 1.00 42.62 500 ASP A O 1
ATOM 1070 N N . THR A 1 154 ? -5.427 32.870 -16.108 1.00 46.10 501 THR A N 1
ATOM 1071 C CA . THR A 1 154 ? -4.109 32.318 -16.384 1.00 44.82 501 THR A CA 1
ATOM 1072 C C . THR A 1 154 ? -4.049 30.820 -16.222 1.00 43.39 501 THR A C 1
ATOM 1073 O O . THR A 1 154 ? -3.520 30.129 -17.088 1.00 40.20 501 THR A O 1
ATOM 1077 N N . ASP A 1 155 ? -4.626 30.303 -15.146 1.00 52.54 502 ASP A N 1
ATOM 1078 C CA . ASP A 1 155 ? -4.575 28.868 -14.941 1.00 59.90 502 ASP A CA 1
ATOM 1079 C C . ASP A 1 155 ? -5.172 28.181 -16.166 1.00 48.37 502 ASP A C 1
ATOM 1080 O O . ASP A 1 155 ? -4.530 27.322 -16.746 1.00 42.95 502 ASP A O 1
ATOM 1085 N N . LYS A 1 156 ? -6.351 28.602 -16.613 1.00 50.14 503 LYS A N 1
ATOM 1086 C CA . LYS A 1 156 ? -7.002 27.900 -17.716 1.00 49.77 503 LYS A CA 1
ATOM 1087 C C . LYS A 1 156 ? -6.331 28.149 -19.062 1.00 47.08 503 LYS A C 1
ATOM 1088 O O . LYS A 1 156 ? -6.172 27.233 -19.857 1.00 44.83 503 LYS A O 1
ATOM 1094 N N . PHE A 1 157 ? -5.890 29.374 -19.298 1.00 48.59 504 PHE A N 1
ATOM 1095 C CA . PHE A 1 157 ? -5.322 29.694 -20.584 1.00 43.54 504 PHE A CA 1
ATOM 1096 C C . PHE A 1 157 ? -3.951 29.048 -20.803 1.00 43.03 504 PHE A C 1
ATOM 1097 O O . PHE A 1 157 ? -3.653 28.603 -21.910 1.00 40.57 504 PHE A O 1
ATOM 1105 N N . THR A 1 158 ? -3.129 28.981 -19.749 1.00 41.82 505 THR A N 1
ATOM 1106 C CA . THR A 1 158 ? -1.859 28.268 -19.842 1.00 42.39 505 THR A CA 1
ATOM 1107 C C . THR A 1 158 ? -2.120 26.832 -20.271 1.00 40.77 505 THR A C 1
ATOM 1108 O O . THR A 1 158 ? -1.380 26.301 -21.104 1.00 45.09 505 THR A O 1
ATOM 1112 N N . GLN A 1 159 ? -3.167 26.212 -19.712 1.00 50.27 506 GLN A N 1
ATOM 1113 C CA . GLN A 1 159 ? -3.598 24.875 -20.158 1.00 52.48 506 GLN A CA 1
ATOM 1114 C C . GLN A 1 159 ? -3.880 24.821 -21.655 1.00 49.43 506 GLN A C 1
ATOM 1115 O O . GLN A 1 159 ? -3.561 23.842 -22.336 1.00 43.28 506 GLN A O 1
ATOM 1121 N N . VAL A 1 160 ? -4.515 25.857 -22.162 1.00 39.78 507 VAL A N 1
ATOM 1122 C CA . VAL A 1 160 ? -4.794 25.879 -23.569 1.00 37.26 507 VAL A CA 1
ATOM 1123 C C . VAL A 1 160 ? -3.506 25.938 -24.382 1.00 36.74 507 VAL A C 1
ATOM 1124 O O . VAL A 1 160 ? -3.349 25.176 -25.341 1.00 35.67 507 VAL A O 1
ATOM 1128 N N . LEU A 1 161 ? -2.595 26.840 -24.002 1.00 39.65 508 LEU A N 1
ATOM 1129 C CA . LEU A 1 161 ? -1.345 26.956 -24.737 1.00 38.98 508 LEU A CA 1
ATOM 1130 C C . LEU A 1 161 ? -0.580 25.636 -24.678 1.00 44.46 508 LEU A C 1
ATOM 1131 O O . LEU A 1 161 ? 0.024 25.230 -25.677 1.00 49.87 508 LEU A O 1
ATOM 1136 N N . ASP A 1 162 ? -0.616 24.965 -23.526 1.00 41.34 509 ASP A N 1
ATOM 1137 C CA . ASP A 1 162 ? 0.091 23.691 -23.361 1.00 43.24 509 ASP A CA 1
ATOM 1138 C C . ASP A 1 162 ? -0.385 22.640 -24.364 1.00 47.50 509 ASP A C 1
ATOM 1139 O O . ASP A 1 162 ? 0.411 21.908 -24.984 1.00 42.61 509 ASP A O 1
ATOM 1144 N N . ASN A 1 163 ? -1.701 22.572 -24.502 1.00 40.93 510 ASN A N 1
ATOM 1145 C CA . ASN A 1 163 ? -2.318 21.571 -25.332 1.00 39.50 510 ASN A CA 1
ATOM 1146 C C . ASN A 1 163 ? -1.845 21.809 -26.770 1.00 39.56 510 ASN A C 1
ATOM 1147 O O . ASN A 1 163 ? -1.424 20.871 -27.464 1.00 45.25 510 ASN A O 1
ATOM 1152 N N . ILE A 1 164 ? -1.800 23.074 -27.186 1.00 39.16 511 ILE A N 1
ATOM 1153 C CA . ILE A 1 164 ? -1.446 23.359 -28.575 1.00 38.67 511 ILE A CA 1
ATOM 1154 C C . ILE A 1 164 ? 0.049 23.139 -28.800 1.00 40.66 511 ILE A C 1
ATOM 1155 O O . ILE A 1 164 ? 0.438 22.529 -29.785 1.00 41.46 511 ILE A O 1
ATOM 1160 N N . MET A 1 165 ? 0.867 23.568 -27.844 1.00 36.34 512 MET A N 1
ATOM 1161 C CA . MET A 1 165 ? 2.296 23.346 -27.892 1.00 39.20 512 MET A CA 1
ATOM 1162 C C . MET A 1 165 ? 2.662 21.859 -27.896 1.00 41.17 512 MET A C 1
ATOM 1163 O O . MET A 1 165 ? 3.512 21.429 -28.674 1.00 43.20 512 MET A O 1
ATOM 1168 N N . ASN A 1 166 ? 2.020 21.063 -27.046 1.00 36.48 513 ASN A N 1
ATOM 1169 C CA . ASN A 1 166 ? 2.276 19.614 -27.061 1.00 38.99 513 ASN A CA 1
ATOM 1170 C C . ASN A 1 166 ? 1.928 18.973 -28.398 1.00 38.27 513 ASN A C 1
ATOM 1171 O O . ASN A 1 166 ? 2.681 18.147 -28.900 1.00 41.14 513 ASN A O 1
ATOM 1176 N N . ASN A 1 167 ? 0.805 19.380 -28.990 1.00 40.33 514 ASN A N 1
ATOM 1177 C CA . ASN A 1 167 ? 0.437 18.853 -30.280 1.00 40.26 514 ASN A CA 1
ATOM 1178 C C . ASN A 1 167 ? 1.494 19.263 -31.328 1.00 48.20 514 ASN A C 1
ATOM 1179 O O . ASN A 1 167 ? 1.962 18.443 -32.119 1.00 44.09 514 ASN A O 1
ATOM 1184 N N . ALA A 1 168 ? 1.902 20.526 -31.272 1.00 36.61 515 ALA A N 1
ATOM 1185 C CA . ALA A 1 168 ? 2.757 21.090 -32.279 1.00 38.05 515 ALA A CA 1
ATOM 1186 C C . ALA A 1 168 ? 4.101 20.345 -32.282 1.00 42.09 515 ALA A C 1
ATOM 1187 O O . ALA A 1 168 ? 4.640 20.008 -33.332 1.00 44.46 515 ALA A O 1
ATOM 1189 N N . ILE A 1 169 ? 4.564 19.994 -31.089 1.00 37.22 516 ILE A N 1
ATOM 1190 C CA . ILE A 1 169 ? 5.785 19.265 -30.932 1.00 41.45 516 ILE A CA 1
ATOM 1191 C C . ILE A 1 169 ? 5.570 17.815 -31.362 1.00 43.45 516 ILE A C 1
ATOM 1192 O O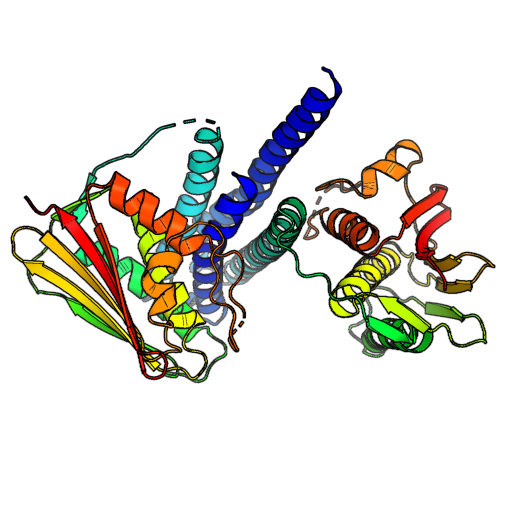 . ILE A 1 169 ? 6.295 17.292 -32.202 1.00 46.90 516 ILE A O 1
ATOM 1197 N N . LYS A 1 170 ? 4.548 17.186 -30.821 1.00 43.13 517 LYS A N 1
ATOM 1198 C CA . LYS A 1 170 ? 4.255 15.823 -31.190 1.00 45.41 517 LYS A CA 1
ATOM 1199 C C . LYS A 1 170 ? 4.136 15.620 -32.720 1.00 51.55 517 LYS A C 1
ATOM 1200 O O . LYS A 1 170 ? 4.626 14.626 -33.235 1.00 58.13 517 LYS A O 1
ATOM 1206 N N . TYR A 1 171 ? 3.531 16.552 -33.452 1.00 42.84 518 TYR A N 1
ATOM 1207 C CA . TYR A 1 171 ? 3.370 16.335 -34.886 1.00 44.11 518 TYR A CA 1
ATOM 1208 C C . TYR A 1 171 ? 4.451 17.013 -35.710 1.00 50.27 518 TYR A C 1
ATOM 1209 O O . TYR A 1 171 ? 4.356 17.038 -36.927 1.00 54.23 518 TYR A O 1
ATOM 1218 N N . SER A 1 172 ? 5.516 17.499 -35.066 1.00 46.48 519 SER A N 1
ATOM 1219 C CA . SER A 1 172 ? 6.635 18.047 -35.825 1.00 53.20 519 SER A CA 1
ATOM 1220 C C . SER A 1 172 ? 7.529 16.950 -36.349 1.00 63.77 519 SER A C 1
ATOM 1221 O O . SER A 1 172 ? 7.612 15.881 -35.749 1.00 73.89 519 SER A O 1
ATOM 1224 N N . PRO A 1 173 ? 8.122 17.180 -37.531 1.00 41.43 520 PRO A N 1
ATOM 1225 C CA . PRO A 1 173 ? 9.169 16.326 -38.115 1.00 46.98 520 PRO A CA 1
ATOM 1226 C C . PRO A 1 173 ? 10.431 16.486 -37.279 1.00 50.28 520 PRO A C 1
ATOM 1227 O O . PRO A 1 173 ? 10.628 17.527 -36.641 1.00 47.94 520 PRO A O 1
ATOM 1231 N N . ASP A 1 174 ? 11.314 15.506 -37.336 1.00 47.01 521 ASP A N 1
ATOM 1232 C CA . ASP A 1 174 ? 12.551 15.596 -36.588 1.00 51.40 521 ASP A CA 1
ATOM 1233 C C . ASP A 1 174 ? 13.281 16.810 -37.146 1.00 52.72 521 ASP A C 1
ATOM 1234 O O . ASP A 1 174 ? 13.347 16.978 -38.358 1.00 55.21 521 ASP A O 1
ATOM 1239 N N . GLY A 1 175 ? 13.711 17.714 -36.269 1.00 57.15 522 GLY A N 1
ATOM 1240 C CA . GLY A 1 175 ? 14.356 18.919 -36.725 1.00 58.65 522 GLY A CA 1
ATOM 1241 C C . GLY A 1 175 ? 13.348 20.004 -37.076 1.00 52.23 522 GLY A C 1
ATOM 1242 O O . GLY A 1 175 ? 13.743 21.037 -37.620 1.00 53.36 522 GLY A O 1
ATOM 1243 N N . GLY A 1 176 ? 12.053 19.811 -36.792 1.00 50.87 523 GLY A N 1
ATOM 1244 C CA . GLY A 1 176 ? 11.108 20.811 -37.245 1.00 45.77 523 GLY A CA 1
ATOM 1245 C C . GLY A 1 176 ? 11.177 22.085 -36.430 1.00 43.39 523 GLY A C 1
ATOM 1246 O O . GLY A 1 176 ? 11.608 22.069 -35.294 1.00 44.06 523 GLY A O 1
ATOM 1247 N N . VAL A 1 177 ? 10.698 23.184 -36.986 1.00 50.83 524 VAL A N 1
ATOM 1248 C CA . VAL A 1 177 ? 10.631 24.431 -36.250 1.00 48.77 524 VAL A CA 1
ATOM 1249 C C . VAL A 1 177 ? 9.196 24.686 -35.755 1.00 42.55 524 VAL A C 1
ATOM 1250 O O . VAL A 1 177 ? 8.260 24.664 -36.559 1.00 40.42 524 VAL A O 1
ATOM 1254 N N . VAL A 1 178 ? 9.002 24.949 -34.464 1.00 46.42 525 VAL A N 1
ATOM 1255 C CA . VAL A 1 178 ? 7.673 25.371 -34.000 1.00 41.34 525 VAL A CA 1
ATOM 1256 C C . VAL A 1 178 ? 7.664 26.881 -33.828 1.00 41.17 525 VAL A C 1
ATOM 1257 O O . VAL A 1 178 ? 8.397 27.414 -33.008 1.00 43.19 525 VAL A O 1
ATOM 1261 N N . THR A 1 179 ? 6.818 27.564 -34.603 1.00 43.52 526 THR A N 1
ATOM 1262 C CA . THR A 1 179 ? 6.849 29.017 -34.652 1.00 44.40 526 THR A CA 1
ATOM 1263 C C . THR A 1 179 ? 5.706 29.609 -33.877 1.00 40.84 526 THR A C 1
ATOM 1264 O O . THR A 1 179 ? 4.537 29.403 -34.224 1.00 38.02 526 THR A O 1
ATOM 1268 N N . CYS A 1 180 ? 6.045 30.419 -32.891 1.00 46.92 527 CYS A N 1
ATOM 1269 C CA . CYS A 1 180 ? 5.075 30.971 -31.954 1.00 42.87 527 CYS A CA 1
ATOM 1270 C C . CYS A 1 180 ? 5.003 32.478 -32.030 1.00 44.79 527 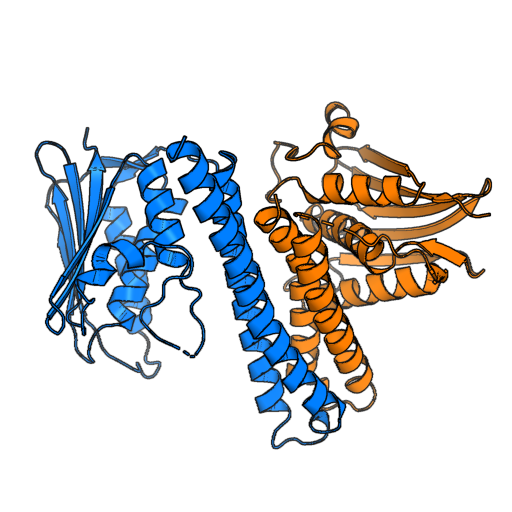CYS A C 1
ATOM 1271 O O . CYS A 1 180 ? 5.978 33.164 -31.802 1.00 48.30 527 CYS A O 1
ATOM 1274 N N . ARG A 1 181 ? 3.818 32.973 -32.347 1.00 39.82 528 ARG A N 1
ATOM 1275 C CA . ARG A 1 181 ? 3.585 34.384 -32.586 1.00 42.12 528 ARG A CA 1
ATOM 1276 C C . ARG A 1 181 ? 2.593 35.015 -31.619 1.00 40.96 528 ARG A C 1
ATOM 1277 O O . ARG A 1 181 ? 1.564 34.389 -31.259 1.00 37.75 528 ARG A O 1
ATOM 1285 N N . LEU A 1 182 ? 2.869 36.269 -31.256 1.00 38.88 529 LEU A N 1
ATOM 1286 C CA . LEU A 1 182 ? 1.966 37.089 -30.467 1.00 38.90 529 LEU A CA 1
ATOM 1287 C C . LEU A 1 182 ? 1.913 38.429 -31.179 1.00 39.75 529 LEU A C 1
ATOM 1288 O O . LEU A 1 182 ? 2.892 39.177 -31.176 1.00 42.02 529 LEU A O 1
ATOM 1293 N N . LEU A 1 183 ? 0.759 38.755 -31.756 1.00 39.62 530 LEU A N 1
ATOM 1294 C CA . LEU A 1 183 ? 0.617 39.956 -32.527 1.00 41.58 530 LEU A CA 1
ATOM 1295 C C . LEU A 1 183 ? -0.713 40.558 -32.158 1.00 42.19 530 LEU A C 1
ATOM 1296 O O . LEU A 1 183 ? -1.663 39.847 -31.870 1.00 39.76 530 LEU A O 1
ATOM 1301 N N . GLU A 1 184 ? -0.824 41.864 -32.221 1.00 43.46 531 GLU A N 1
ATOM 1302 C CA . GLU A 1 184 ? -2.105 42.462 -31.935 1.00 44.88 531 GLU A CA 1
ATOM 1303 C C . GLU A 1 184 ? -2.556 43.270 -33.123 1.00 49.36 531 GLU A C 1
ATOM 1304 O O . GLU A 1 184 ? -1.748 43.814 -33.847 1.00 52.98 531 GLU A O 1
ATOM 1310 N N . THR A 1 185 ? -3.856 43.261 -33.350 1.00 46.82 532 THR A N 1
ATOM 1311 C CA . THR A 1 185 ? -4.475 44.121 -34.348 1.00 55.54 532 THR A CA 1
ATOM 1312 C C . THR A 1 185 ? -5.196 45.209 -33.573 1.00 61.28 532 THR A C 1
ATOM 1313 O O . THR A 1 185 ? -5.058 45.297 -32.356 1.00 65.94 532 THR A O 1
ATOM 1317 N N . HIS A 1 186 ? -5.846 46.119 -34.276 1.00 58.25 533 HIS A N 1
ATOM 1318 C CA . HIS A 1 186 ? -6.573 47.182 -33.598 1.00 73.63 533 HIS A CA 1
ATOM 1319 C C . HIS A 1 186 ? -7.540 46.599 -32.587 1.00 65.86 533 HIS A C 1
ATOM 1320 O O . HIS A 1 186 ? -7.703 47.100 -31.481 1.00 72.96 533 HIS A O 1
ATOM 1327 N N . ASN A 1 187 ? -8.146 45.494 -32.971 1.00 68.00 534 ASN A N 1
ATOM 1328 C CA . ASN A 1 187 ? -9.251 44.967 -32.227 1.00 62.21 534 ASN A CA 1
ATOM 1329 C C . ASN A 1 187 ? -8.878 43.748 -31.370 1.00 73.07 534 ASN A C 1
ATOM 1330 O O . ASN A 1 187 ? -9.466 43.512 -30.306 1.00 67.38 534 ASN A O 1
ATOM 1335 N N . GLN A 1 188 ? -7.857 43.013 -31.805 1.00 71.25 535 GLN A N 1
ATOM 1336 C CA . GLN A 1 188 ? -7.560 41.705 -31.222 1.00 52.75 535 GLN A CA 1
ATOM 1337 C C . GLN A 1 188 ? -6.124 41.443 -30.749 1.00 55.67 535 GLN A C 1
ATOM 1338 O O . GLN A 1 188 ? -5.159 42.044 -31.236 1.00 56.05 535 GLN A O 1
ATOM 1344 N N . VAL A 1 189 ? -5.988 40.553 -29.777 1.00 53.63 536 VAL A N 1
ATOM 1345 C CA . VAL A 1 189 ? -4.708 39.914 -29.556 1.00 47.47 536 VAL A CA 1
ATOM 1346 C C . VAL A 1 189 ? -4.741 38.546 -30.226 1.00 43.14 536 VAL A C 1
ATOM 1347 O O . VAL A 1 189 ? -5.659 37.751 -29.972 1.00 40.89 536 VAL A O 1
ATOM 1351 N N . ILE A 1 190 ? -3.745 38.265 -31.064 1.00 44.31 537 ILE A N 1
ATOM 1352 C CA . ILE A 1 190 ? -3.679 37.015 -31.801 1.00 41.11 537 ILE A CA 1
ATOM 1353 C C . ILE A 1 190 ? -2.456 36.290 -31.357 1.00 39.20 537 ILE A C 1
ATOM 1354 O O . ILE A 1 190 ? -1.390 36.884 -31.260 1.00 41.33 537 ILE A O 1
ATOM 1359 N N . ILE A 1 191 ? -2.624 35.014 -31.047 1.00 36.75 538 ILE A N 1
ATOM 1360 C CA . ILE A 1 191 ? -1.534 34.105 -30.792 1.00 36.30 538 ILE A CA 1
ATOM 1361 C C . ILE A 1 191 ? -1.543 33.039 -31.864 1.00 35.96 538 ILE A C 1
ATOM 1362 O O . ILE A 1 191 ? -2.569 32.419 -32.097 1.00 35.54 538 ILE A O 1
ATOM 1367 N N . SER A 1 192 ? -0.419 32.763 -32.503 1.00 39.18 539 SER A N 1
ATOM 1368 C CA . SER A 1 192 ? -0.463 31.634 -33.415 1.00 38.17 539 SER A CA 1
ATOM 1369 C C . SER A 1 192 ? 0.682 30.651 -33.169 1.00 38.33 539 SER A C 1
ATOM 1370 O O . SER A 1 192 ? 1.799 31.027 -32.784 1.00 44.74 539 SER A O 1
ATOM 1373 N N . ILE A 1 193 ? 0.387 29.377 -33.381 1.00 40.52 540 ILE A N 1
ATOM 1374 C CA . ILE A 1 193 ? 1.361 28.323 -33.147 1.00 40.92 540 ILE A CA 1
ATOM 1375 C C . ILE A 1 193 ? 1.398 27.390 -34.366 1.00 43.10 540 ILE A C 1
ATOM 1376 O O . ILE A 1 193 ? 0.414 26.712 -34.685 1.00 44.50 540 ILE A O 1
ATOM 1381 N N . SER A 1 194 ? 2.531 27.414 -35.060 1.00 42.16 541 SER A N 1
ATOM 1382 C CA . SER A 1 194 ? 2.721 26.701 -36.315 1.00 44.08 541 SER A CA 1
ATOM 1383 C C . SER A 1 194 ? 3.701 25.571 -36.163 1.00 45.70 541 SER A C 1
ATOM 1384 O O . SER A 1 194 ? 4.696 25.724 -35.458 1.00 49.04 541 SER A O 1
ATOM 1387 N N . ASP A 1 195 ? 3.448 24.476 -36.878 1.00 41.94 542 ASP A N 1
ATOM 1388 C CA . ASP A 1 195 ? 4.393 23.373 -36.996 1.00 44.70 542 ASP A CA 1
ATOM 1389 C C . ASP A 1 195 ? 4.587 23.040 -38.471 1.00 48.01 542 ASP A C 1
ATOM 1390 O O . ASP A 1 195 ? 3.865 23.523 -39.347 1.00 47.91 542 ASP A O 1
ATOM 1395 N N . GLN A 1 196 ? 5.549 22.191 -38.757 1.00 39.84 543 GLN A N 1
ATOM 1396 C CA . GLN A 1 196 ? 5.821 21.791 -40.133 1.00 43.99 543 GLN A CA 1
ATOM 1397 C C . GLN A 1 196 ? 5.509 20.320 -40.336 1.00 45.15 543 GLN A C 1
ATOM 1398 O O . GLN A 1 196 ? 6.185 19.652 -41.119 1.00 49.84 543 GLN A O 1
ATOM 1404 N N . GLY A 1 197 ? 4.502 19.811 -39.631 1.00 44.78 544 GLY A N 1
ATOM 1405 C CA . GLY A 1 197 ? 4.203 18.389 -39.643 1.00 46.29 544 GLY A CA 1
ATOM 1406 C C . GLY A 1 197 ? 3.304 17.993 -40.799 1.00 48.43 544 GLY A C 1
ATOM 1407 O O . GLY A 1 197 ? 3.182 18.745 -41.767 1.00 49.44 544 GLY A O 1
ATOM 1408 N N . LEU A 1 198 ? 2.617 16.855 -40.697 1.00 50.61 545 LEU A N 1
ATOM 1409 C CA . LEU A 1 198 ? 1.792 16.437 -41.839 1.00 65.01 545 LEU A CA 1
ATOM 1410 C C . LEU A 1 198 ? 0.493 17.205 -42.037 1.00 48.31 545 LEU A C 1
ATOM 1411 O O . LEU A 1 198 ? -0.149 17.076 -43.066 1.00 56.19 545 LEU A O 1
ATOM 1416 N N . GLY A 1 199 ? 0.119 18.030 -41.079 1.00 50.19 546 GLY A N 1
ATOM 1417 C CA . GLY A 1 199 ? -1.098 18.802 -41.225 1.00 54.18 546 GLY A CA 1
ATOM 1418 C C . GLY A 1 199 ? -2.389 18.031 -40.980 1.00 56.80 546 GLY A C 1
ATOM 1419 O O . GLY A 1 199 ? -2.370 16.892 -40.522 1.00 61.18 546 GLY A O 1
ATOM 1420 N N . ILE A 1 200 ? -3.506 18.644 -41.351 1.00 49.14 547 ILE A N 1
ATOM 1421 C CA . ILE A 1 200 ? -4.833 18.088 -41.104 1.00 49.37 547 ILE A CA 1
ATOM 1422 C C . ILE A 1 200 ? -5.721 18.124 -42.347 1.00 51.25 547 ILE A C 1
ATOM 1423 O O . ILE A 1 200 ? -5.850 19.161 -42.979 1.00 57.23 547 ILE A O 1
ATOM 1428 N N . PRO A 1 201 ? -6.364 16.994 -42.680 1.00 48.43 548 PRO A N 1
ATOM 1429 C CA . PRO A 1 201 ? -7.273 16.992 -43.846 1.00 54.37 548 PRO A CA 1
ATOM 1430 C C . PRO A 1 201 ? -8.304 18.119 -43.742 1.00 54.89 548 PRO A C 1
ATOM 1431 O O . PRO A 1 201 ? -8.866 18.354 -42.650 1.00 51.03 548 PRO A O 1
ATOM 1435 N N . ARG A 1 202 ? -8.546 18.801 -44.855 1.00 44.86 549 ARG A N 1
ATOM 1436 C CA . ARG A 1 202 ? -9.480 19.932 -44.915 1.00 50.60 549 ARG A CA 1
ATOM 1437 C C . ARG A 1 202 ? -10.862 19.574 -44.381 1.00 48.94 549 ARG A C 1
ATOM 1438 O O . ARG A 1 202 ? -11.536 20.414 -43.782 1.00 51.25 549 ARG A O 1
ATOM 1446 N N . ALA A 1 203 ? -11.284 18.328 -44.583 1.00 52.20 550 ALA A N 1
ATOM 1447 C CA . ALA A 1 203 ? -12.584 17.902 -44.087 1.00 58.83 550 ALA A CA 1
ATOM 1448 C C . ALA A 1 203 ? -12.649 17.981 -42.563 1.00 57.96 550 ALA A C 1
ATOM 1449 O O . ALA A 1 203 ? -13.744 18.099 -41.999 1.00 55.68 550 ALA A O 1
ATOM 1451 N N . ASP A 1 204 ? -11.486 17.965 -41.908 1.00 67.59 551 ASP A N 1
ATOM 1452 C CA . ASP A 1 204 ? -11.400 17.811 -40.449 1.00 50.51 551 ASP A CA 1
ATOM 1453 C C . ASP A 1 204 ? -11.034 19.055 -39.690 1.00 46.12 551 ASP A C 1
ATOM 1454 O O . ASP A 1 204 ? -10.984 19.031 -38.461 1.00 45.83 551 ASP A O 1
ATOM 1459 N N . LEU A 1 205 ? -10.794 20.146 -40.398 1.00 50.78 552 LEU A N 1
ATOM 1460 C CA . LEU A 1 205 ? -10.353 21.348 -39.735 1.00 50.06 552 LEU A CA 1
ATOM 1461 C C . LEU A 1 205 ? -11.324 21.718 -38.635 1.00 50.77 552 LEU A C 1
ATOM 1462 O O . LEU A 1 205 ? -10.918 22.275 -37.610 1.00 39.66 552 LEU A O 1
ATOM 1467 N N . GLY A 1 206 ? -12.600 21.400 -38.816 1.00 54.39 553 GLY A N 1
ATOM 1468 C CA . GLY A 1 206 ? -13.550 21.755 -37.781 1.00 58.50 553 GLY A CA 1
ATOM 1469 C C . GLY A 1 206 ? -13.590 20.671 -36.727 1.00 57.37 553 GLY A C 1
ATOM 1470 O O . GLY A 1 206 ? -13.594 20.927 -35.526 1.00 52.85 553 GLY A O 1
ATOM 1471 N N . HIS A 1 207 ? -13.532 19.431 -37.181 1.00 46.15 554 HIS A N 1
ATOM 1472 C CA . HIS A 1 207 ? -13.755 18.326 -36.278 1.00 48.80 554 HIS A CA 1
ATOM 1473 C C . HIS A 1 207 ? -12.683 18.156 -35.208 1.00 42.32 554 HIS A C 1
ATOM 1474 O O . HIS A 1 207 ? -12.987 17.566 -34.182 1.00 42.28 554 HIS A O 1
ATOM 1481 N N . VAL A 1 208 ? -11.478 18.715 -35.397 1.00 42.63 555 VAL A N 1
ATOM 1482 C CA . VAL A 1 208 ? -10.396 18.437 -34.456 1.00 40.08 555 VAL A CA 1
ATOM 1483 C C . VAL A 1 208 ? -10.704 19.031 -33.086 1.00 38.07 555 VAL A C 1
ATOM 1484 O O . VAL A 1 208 ? -10.094 18.673 -32.085 1.00 36.99 555 VAL A O 1
ATOM 1488 N N . PHE A 1 209 ? -11.648 19.947 -33.016 1.00 39.87 556 PHE A N 1
ATOM 1489 C CA . PHE A 1 209 ? -12.012 20.430 -31.698 1.00 38.88 556 PHE A CA 1
ATOM 1490 C C . PHE A 1 209 ? -13.141 19.603 -31.071 1.00 41.34 556 PHE A C 1
ATOM 1491 O O . PHE A 1 209 ? -13.622 19.957 -29.996 1.00 45.75 556 PHE A O 1
ATOM 1499 N N . ASP A 1 210 ? -13.594 18.539 -31.743 1.00 38.10 557 ASP A N 1
ATOM 1500 C CA . ASP A 1 210 ? -14.682 17.714 -31.194 1.00 41.25 557 ASP A CA 1
ATOM 1501 C C . ASP A 1 210 ? -14.210 16.759 -30.117 1.00 41.34 557 ASP A C 1
ATOM 1502 O O . ASP A 1 210 ? -13.137 16.211 -30.194 1.00 40.22 557 ASP A O 1
ATOM 1507 N N . ARG A 1 211 ? -15.082 16.482 -29.164 1.00 38.99 558 ARG A N 1
ATOM 1508 C CA . ARG A 1 211 ? -14.763 15.573 -28.088 1.00 40.06 558 ARG A CA 1
ATOM 1509 C C . ARG A 1 211 ? -14.509 14.198 -28.678 1.00 42.48 558 ARG A C 1
ATOM 1510 O O . ARG A 1 211 ? -15.350 13.656 -29.386 1.00 45.66 558 ARG A O 1
ATOM 1518 N N . PHE A 1 212 ? -13.354 13.643 -28.316 1.00 36.50 559 PHE A N 1
ATOM 1519 C CA . PHE A 1 212 ? -12.859 12.348 -28.747 1.00 37.01 559 PHE A CA 1
ATOM 1520 C C . PHE A 1 212 ? -12.404 12.302 -30.222 1.00 36.97 559 PHE A C 1
ATOM 1521 O O . PHE A 1 212 ? -12.063 11.203 -30.738 1.00 38.90 559 PHE A O 1
ATOM 1529 N N . PHE A 1 213 ? -12.415 13.434 -30.927 1.00 43.43 560 PHE A N 1
ATOM 1530 C CA . PHE A 1 213 ? -11.930 13.330 -32.290 1.00 43.70 560 PHE A CA 1
ATOM 1531 C C . PHE A 1 213 ? -10.408 13.199 -32.331 1.00 42.04 560 PHE A C 1
ATOM 1532 O O . PHE A 1 213 ? -9.712 14.130 -31.943 1.00 38.70 560 PHE A O 1
ATOM 1540 N N . ARG A 1 214 ? -9.879 12.073 -32.807 1.00 41.49 561 ARG A N 1
ATOM 1541 C CA . ARG A 1 214 ? -8.430 11.974 -33.062 1.00 41.63 561 ARG A CA 1
ATOM 1542 C C . ARG A 1 214 ? -8.333 11.550 -34.524 1.00 60.50 561 ARG A C 1
ATOM 1543 O O . ARG A 1 214 ? -9.003 10.602 -34.893 1.00 72.27 561 ARG A O 1
ATOM 1551 N N . VAL A 1 215 ? -7.531 12.211 -35.359 1.00 99.87 562 VAL A N 1
ATOM 1552 C CA . VAL A 1 215 ? -7.386 11.776 -36.758 1.00 109.04 562 VAL A CA 1
ATOM 1553 C C . VAL A 1 215 ? -6.745 10.392 -36.842 1.00 116.46 562 VAL A C 1
ATOM 1554 O O . VAL A 1 215 ? -6.959 9.652 -37.798 1.00 147.82 562 VAL A O 1
ATOM 1558 N N . ASP A 1 216 ? -6.025 10.008 -35.802 1.00 133.84 563 ASP A N 1
ATOM 1559 C CA . ASP A 1 216 ? -5.251 8.791 -35.870 1.00 148.06 563 ASP A CA 1
ATOM 1560 C C . ASP A 1 216 ? -5.874 7.647 -35.107 1.00 166.78 563 ASP A C 1
ATOM 1561 O O . ASP A 1 216 ? -6.939 7.784 -34.514 1.00 178.58 563 ASP A O 1
ATOM 1566 N N . LYS A 1 217 ? -5.191 6.514 -35.116 1.00 98.52 564 LYS A N 1
ATOM 1567 C CA . LYS A 1 217 ? -5.689 5.340 -34.422 1.00 100.25 564 LYS A CA 1
ATOM 1568 C C . LYS A 1 217 ? -4.572 4.660 -33.635 1.00 101.47 564 LYS A C 1
ATOM 1569 O O . LYS A 1 217 ? -4.093 5.203 -32.629 1.00 100.93 564 LYS A O 1
ATOM 1575 N N . GLN A 1 223 ? -1.510 3.884 -28.298 1.00 91.51 570 GLN A N 1
ATOM 1576 C CA . GLN A 1 223 ? -0.935 4.610 -27.169 1.00 102.05 570 GLN A CA 1
ATOM 1577 C C . GLN A 1 223 ? -1.844 5.735 -26.691 1.00 111.95 570 GLN A C 1
ATOM 1578 O O . GLN A 1 223 ? -2.835 6.076 -27.348 1.00 112.49 570 GLN A O 1
ATOM 1584 N N . GLY A 1 224 ? -1.477 6.305 -25.544 1.00 215.69 571 GLY A N 1
ATOM 1585 C CA . GLY A 1 224 ? -2.237 7.348 -24.875 1.00 205.13 571 GLY A CA 1
ATOM 1586 C C . GLY A 1 224 ? -2.581 8.573 -25.699 1.00 190.10 571 GLY A C 1
ATOM 1587 O O . GLY A 1 224 ? -1.975 8.836 -26.735 1.00 193.35 571 GLY A O 1
ATOM 1588 N N . GLY A 1 225 ? -3.577 9.315 -25.226 1.00 95.56 572 GLY A N 1
ATOM 1589 C CA . GLY A 1 225 ? -4.089 10.481 -25.918 1.00 72.80 572 GLY A CA 1
ATOM 1590 C C . GLY A 1 225 ? -5.591 10.278 -25.972 1.00 58.78 572 GLY A C 1
ATOM 1591 O O . GLY A 1 225 ? -6.067 9.255 -26.428 1.00 67.22 572 GLY A O 1
ATOM 1592 N N . THR A 1 226 ? -6.351 11.232 -25.486 1.00 57.26 573 THR A N 1
ATOM 1593 C CA . THR A 1 226 ? -7.765 11.017 -25.279 1.00 63.81 573 THR A CA 1
ATOM 1594 C C . THR A 1 226 ? -8.615 11.529 -26.451 1.00 59.67 573 THR A C 1
ATOM 1595 O O . THR A 1 226 ? -9.651 10.963 -26.781 1.00 62.46 573 THR A O 1
ATOM 1599 N N . GLY A 1 227 ? -8.145 12.589 -27.093 1.00 39.79 574 GLY A N 1
ATOM 1600 C CA . GLY A 1 227 ? -8.925 13.327 -28.074 1.00 37.57 574 GLY A CA 1
ATOM 1601 C C . GLY A 1 227 ? -9.890 14.318 -27.416 1.00 36.07 574 GLY A C 1
ATOM 1602 O O . GLY A 1 227 ? -10.847 14.799 -28.043 1.00 35.69 574 GLY A O 1
ATOM 1603 N N . LEU A 1 228 ? -9.594 14.694 -26.176 1.00 38.71 575 LEU A N 1
ATOM 1604 C CA . LEU A 1 228 ? -10.422 15.661 -25.470 1.00 37.92 575 LEU A CA 1
ATOM 1605 C C . LEU A 1 228 ? -9.710 16.989 -25.322 1.00 34.86 575 LEU A C 1
ATOM 1606 O O . LEU A 1 228 ? -10.372 17.988 -25.031 1.00 34.66 575 LEU A O 1
ATOM 1611 N N . GLY A 1 229 ? -8.377 17.018 -25.446 1.00 41.81 576 GLY A N 1
ATOM 1612 C CA . GLY A 1 229 ? -7.617 18.235 -25.186 1.00 39.67 576 GLY A CA 1
ATOM 1613 C C . GLY A 1 229 ? -8.091 19.455 -25.965 1.00 37.21 576 GLY A C 1
ATOM 1614 O O . GLY A 1 229 ? -8.261 20.551 -25.406 1.00 36.55 576 GLY A O 1
ATOM 1615 N N . LEU A 1 230 ? -8.314 19.303 -27.272 1.00 42.83 577 LEU A N 1
ATOM 1616 C CA . LEU A 1 230 ? -8.681 20.472 -28.037 1.00 41.34 577 LEU A CA 1
ATOM 1617 C C . LEU A 1 230 ? -10.130 20.869 -27.754 1.00 44.44 577 LEU A C 1
ATOM 1618 O O . LEU A 1 230 ? -10.495 22.015 -27.936 1.00 45.07 577 LEU A O 1
ATOM 1623 N N . ALA A 1 231 ? -10.945 19.923 -27.301 1.00 38.75 578 ALA A N 1
ATOM 1624 C CA . ALA A 1 231 ? -12.348 20.194 -26.953 1.00 40.61 578 ALA A CA 1
ATOM 1625 C C . ALA A 1 231 ? -12.405 21.025 -25.696 1.00 40.74 578 ALA A C 1
ATOM 1626 O O . ALA A 1 231 ? -13.190 21.958 -25.596 1.00 41.61 578 ALA A O 1
ATOM 1628 N N . ILE A 1 232 ? -11.565 20.687 -24.727 1.00 40.76 579 ILE A N 1
ATOM 1629 C CA . ILE A 1 232 ? -11.419 21.505 -23.541 1.00 41.28 579 ILE A CA 1
ATOM 1630 C C . ILE A 1 232 ? -10.910 22.888 -23.923 1.00 39.43 579 ILE A C 1
ATOM 1631 O O . ILE A 1 232 ? -11.418 23.908 -23.434 1.00 44.27 579 ILE A O 1
ATOM 1636 N N . SER A 1 233 ? -9.930 22.934 -24.823 1.00 47.59 580 SER A N 1
ATOM 1637 C CA . SER A 1 233 ? -9.341 24.222 -25.191 1.00 45.93 580 SER A CA 1
ATOM 1638 C C . SER A 1 233 ? -10.332 25.126 -25.871 1.00 42.47 580 SER A C 1
ATOM 1639 O O . SER A 1 233 ? -10.398 26.319 -25.574 1.00 41.44 580 SER A O 1
ATOM 1642 N N . LYS A 1 234 ? -11.106 24.571 -26.796 1.00 37.75 581 LYS A N 1
ATOM 1643 C CA . LYS A 1 234 ? -12.085 25.395 -27.477 1.00 39.04 581 LYS A CA 1
ATOM 1644 C C . LYS A 1 234 ? -13.080 25.962 -26.459 1.00 42.72 581 LYS A C 1
ATOM 1645 O O . LYS A 1 234 ? -13.464 27.128 -26.517 1.00 42.71 581 LYS A O 1
ATOM 1651 N N . GLU A 1 235 ? -13.466 25.132 -25.497 1.00 39.48 582 GLU A N 1
ATOM 1652 C CA . GLU A 1 235 ? -14.467 25.581 -24.540 1.00 43.56 582 GLU A CA 1
ATOM 1653 C C . GLU A 1 235 ? -13.903 26.651 -23.640 1.00 46.54 582 GLU A C 1
ATOM 1654 O O . GLU A 1 235 ? -14.559 27.648 -23.383 1.00 45.97 582 GLU A O 1
ATOM 1660 N N . VAL A 1 236 ? -12.672 26.452 -23.182 1.00 39.63 583 VAL A N 1
ATOM 1661 C CA . VAL A 1 236 ? -12.022 27.451 -22.348 1.00 40.28 583 VAL A CA 1
ATOM 1662 C C . VAL A 1 236 ? -11.837 28.746 -23.099 1.00 39.88 583 VAL A C 1
ATOM 1663 O O . VAL A 1 236 ? -12.108 29.820 -22.560 1.00 42.30 583 VAL A O 1
ATOM 1667 N N . VAL A 1 237 ? -11.393 28.685 -24.349 1.00 41.71 584 VAL A N 1
ATOM 1668 C CA . VAL A 1 237 ? -11.205 29.937 -25.063 1.00 44.61 584 VAL A CA 1
ATOM 1669 C C . VAL A 1 237 ? -12.537 30.666 -25.215 1.00 49.56 584 VAL A C 1
ATOM 1670 O O . VAL A 1 237 ? -12.594 31.900 -25.159 1.00 52.91 584 VAL A O 1
ATOM 1674 N N . GLN A 1 238 ? -13.618 29.915 -25.374 1.00 45.92 585 GLN A N 1
ATOM 1675 C CA . GLN A 1 238 ? -14.928 30.568 -25.528 1.00 44.14 585 GLN A CA 1
ATOM 1676 C C . GLN A 1 238 ? -15.393 31.194 -24.227 1.00 48.88 585 GLN A C 1
ATOM 1677 O O . GLN A 1 238 ? -15.919 32.309 -24.237 1.00 57.43 585 GLN A O 1
ATOM 1683 N N . MET A 1 239 ? -15.168 30.523 -23.096 1.00 40.64 586 MET A N 1
ATOM 1684 C CA . MET A 1 239 ? -15.472 31.185 -21.815 1.00 44.49 586 MET A CA 1
ATOM 1685 C C . MET A 1 239 ? -14.724 32.503 -21.660 1.00 48.38 586 MET A C 1
ATOM 1686 O O . MET A 1 239 ? -15.241 33.436 -21.071 1.00 61.67 586 MET A O 1
ATOM 1691 N N . LEU A 1 240 ? -13.508 32.584 -22.195 1.00 44.48 587 LEU A N 1
ATOM 1692 C CA . LEU A 1 240 ? -12.704 33.790 -21.999 1.00 45.64 587 LEU A CA 1
ATOM 1693 C C . LEU A 1 240 ? -13.097 34.895 -22.958 1.00 47.55 587 LEU A C 1
ATOM 1694 O O . LEU A 1 240 ? -12.499 35.965 -22.933 1.00 57.15 587 LEU A O 1
ATOM 1699 N N . GLY A 1 241 ? -14.111 34.643 -23.794 1.00 47.91 588 GLY A N 1
ATOM 1700 C CA . GLY A 1 241 ? -14.552 35.632 -24.770 1.00 47.19 588 GLY A CA 1
ATOM 1701 C C . GLY A 1 241 ? -13.797 35.617 -26.080 1.00 46.62 588 GLY A C 1
ATOM 1702 O O . GLY A 1 241 ? -13.879 36.565 -26.861 1.00 48.58 588 GLY A O 1
ATOM 1703 N N . GLY A 1 242 ? -13.047 34.546 -26.333 1.00 49.04 589 GLY A N 1
ATOM 1704 C CA . GLY A 1 242 ? -12.195 34.494 -27.509 1.00 48.53 589 GLY A CA 1
ATOM 1705 C C . GLY A 1 242 ? -12.578 33.480 -28.563 1.00 44.02 589 GLY A C 1
ATOM 1706 O O . GLY A 1 242 ? -13.646 32.882 -28.494 1.00 52.12 589 GLY A O 1
ATOM 1707 N N . ARG A 1 243 ? -11.677 33.259 -29.523 1.00 45.93 590 ARG A N 1
ATOM 1708 C CA . ARG A 1 243 ? -11.896 32.288 -30.595 1.00 44.91 590 ARG A CA 1
ATOM 1709 C C . ARG A 1 243 ? -10.636 31.506 -30.868 1.00 41.52 590 ARG A C 1
ATOM 1710 O O . ARG A 1 243 ? -9.531 32.036 -30.746 1.00 40.76 590 ARG A O 1
ATOM 1718 N N . ILE A 1 244 ? -10.798 30.250 -31.264 1.00 42.60 591 ILE A N 1
ATOM 1719 C CA . ILE A 1 244 ? -9.666 29.392 -31.609 1.00 40.18 591 ILE A CA 1
ATOM 1720 C C . ILE A 1 244 ? -9.996 28.608 -32.864 1.00 40.90 591 ILE A C 1
ATOM 1721 O O . ILE A 1 244 ? -11.126 28.178 -33.046 1.00 42.35 591 ILE A O 1
ATOM 1726 N N . TRP A 1 245 ? -9.025 28.441 -33.758 1.00 35.03 592 TRP A N 1
ATOM 1727 C CA . TRP A 1 245 ? -9.315 27.716 -34.990 1.00 36.47 592 TRP A CA 1
ATOM 1728 C C . TRP A 1 245 ? -8.008 27.262 -35.563 1.00 35.71 592 TRP A C 1
ATOM 1729 O O . TRP A 1 245 ? -6.927 27.556 -34.998 1.00 34.52 592 TRP A O 1
ATOM 1740 N N . VAL A 1 246 ? -8.064 26.526 -36.662 1.00 36.13 593 VAL A N 1
ATOM 1741 C CA . VAL A 1 246 ? -6.824 26.038 -37.197 1.00 36.11 593 VAL A CA 1
ATOM 1742 C C . VAL A 1 246 ? -6.811 26.181 -38.718 1.00 39.61 593 VAL A C 1
ATOM 1743 O O . VAL A 1 246 ? -7.836 26.017 -39.365 1.00 41.98 593 VAL A O 1
ATOM 1747 N N . ASP A 1 247 ? -5.639 26.502 -39.268 1.00 39.26 594 ASP A N 1
ATOM 1748 C CA . ASP A 1 247 ? -5.434 26.414 -40.698 1.00 42.12 594 ASP A CA 1
ATOM 1749 C C . ASP A 1 247 ? -4.372 25.372 -40.949 1.00 42.24 594 ASP A C 1
ATOM 1750 O O . ASP A 1 247 ? -3.370 25.301 -40.243 1.00 40.91 594 ASP A O 1
ATOM 1755 N N . SER A 1 248 ? -4.575 24.597 -42.001 1.00 44.14 595 SER A N 1
ATOM 1756 C CA . SER A 1 248 ? -3.635 23.561 -42.354 1.00 53.37 595 SER A CA 1
ATOM 1757 C C . SER A 1 248 ? -3.713 23.223 -43.817 1.00 62.26 595 SER A C 1
ATOM 1758 O O . SER A 1 248 ? -4.770 23.300 -44.427 1.00 60.71 595 SER A O 1
ATOM 1761 N N . VAL A 1 249 ? -2.568 22.836 -44.357 1.00 54.58 596 VAL A N 1
ATOM 1762 C CA . VAL A 1 249 ? -2.464 22.280 -45.694 1.00 62.90 596 VAL A CA 1
ATOM 1763 C C . VAL A 1 249 ? -1.749 20.950 -45.538 1.00 72.37 596 VAL A C 1
ATOM 1764 O O . VAL A 1 249 ? -0.595 20.936 -45.088 1.00 64.95 596 VAL A O 1
ATOM 1768 N N . GLU A 1 250 ? -2.406 19.846 -45.896 1.00 71.46 597 GLU A N 1
ATOM 1769 C CA . GLU A 1 250 ? -1.850 18.513 -45.649 1.00 69.16 597 GLU A CA 1
ATOM 1770 C C . GLU A 1 250 ? -0.443 18.462 -46.221 1.00 78.61 597 GLU A C 1
ATOM 1771 O O . GLU A 1 250 ? -0.217 18.918 -47.342 1.00 84.91 597 GLU A O 1
ATOM 1777 N N . GLY A 1 251 ? 0.509 17.956 -45.439 1.00 74.85 598 GLY A N 1
ATOM 1778 C CA . GLY A 1 251 ? 1.896 17.911 -45.872 1.00 68.63 598 GLY A CA 1
ATOM 1779 C C . GLY A 1 251 ? 2.697 19.172 -45.572 1.00 67.21 598 GLY A C 1
ATOM 1780 O O . GLY A 1 251 ? 3.924 19.129 -45.562 1.00 73.70 598 GLY A O 1
ATOM 1781 N N . LYS A 1 252 ? 2.014 20.290 -45.324 1.00 83.54 599 LYS A N 1
ATOM 1782 C CA . LYS A 1 252 ? 2.679 21.569 -45.065 1.00 80.32 599 LYS A CA 1
ATOM 1783 C C . LYS A 1 252 ? 2.940 21.675 -43.575 1.00 71.82 599 LYS A C 1
ATOM 1784 O O . LYS A 1 252 ? 4.090 21.780 -43.138 1.00 75.09 599 LYS A O 1
ATOM 1790 N N . GLY A 1 253 ? 1.866 21.586 -42.803 1.00 53.55 600 GLY A N 1
ATOM 1791 C CA . GLY A 1 253 ? 1.912 21.744 -41.367 1.00 45.34 600 GLY A CA 1
ATOM 1792 C C . GLY A 1 253 ? 0.620 22.416 -40.946 1.00 41.79 600 GLY A C 1
ATOM 1793 O O . GLY A 1 253 ? -0.316 22.528 -41.720 1.00 46.71 600 GLY A O 1
ATOM 1794 N N . SER A 1 254 ? 0.568 22.912 -39.734 1.00 45.41 601 SER A N 1
ATOM 1795 C CA . SER A 1 254 ? -0.665 23.492 -39.256 1.00 47.98 601 SER A CA 1
ATOM 1796 C C . SER A 1 254 ? -0.359 24.779 -38.556 1.00 41.93 601 SER A C 1
ATOM 1797 O O . SER A 1 254 ? 0.745 24.980 -38.047 1.00 43.91 601 SER A O 1
ATOM 1800 N N . THR A 1 255 ? -1.353 25.641 -38.500 1.00 36.16 602 THR A N 1
ATOM 1801 C CA . THR A 1 255 ? -1.242 26.825 -37.679 1.00 35.90 602 THR A CA 1
ATOM 1802 C C . THR A 1 255 ? -2.538 26.972 -36.890 1.00 35.36 602 THR A C 1
ATOM 1803 O O . THR A 1 255 ? -3.641 27.089 -37.480 1.00 35.44 602 THR A O 1
ATOM 1807 N N . PHE A 1 256 ? -2.410 26.914 -35.569 1.00 38.38 603 PHE A N 1
ATOM 1808 C CA . PHE A 1 256 ? -3.537 27.160 -34.666 1.00 36.72 603 PHE A CA 1
ATOM 1809 C C . PHE A 1 256 ? -3.563 28.614 -34.251 1.00 37.16 603 PHE A C 1
ATOM 1810 O O . PHE A 1 256 ? -2.518 29.232 -34.030 1.00 37.82 603 PHE A O 1
ATOM 1818 N N . TYR A 1 257 ? -4.762 29.173 -34.173 1.00 35.96 604 TYR A N 1
ATOM 1819 C CA . TYR A 1 257 ? -4.940 30.565 -33.830 1.00 37.16 604 TYR A CA 1
ATOM 1820 C C . TYR A 1 257 ? -5.776 30.695 -32.600 1.00 36.22 604 TYR A C 1
ATOM 1821 O O . TYR A 1 257 ? -6.726 29.951 -32.399 1.00 35.53 604 TYR A O 1
ATOM 1830 N N . ILE A 1 258 ? -5.384 31.627 -31.753 1.00 39.05 605 ILE A N 1
ATOM 1831 C CA . ILE A 1 258 ? -6.235 32.068 -30.696 1.00 39.42 605 ILE A CA 1
ATOM 1832 C C . ILE A 1 258 ? -6.384 33.562 -30.813 1.00 42.33 605 ILE A C 1
ATOM 1833 O O . ILE A 1 258 ? -5.383 34.266 -30.924 1.00 53.62 605 ILE A O 1
ATOM 1838 N N . SER A 1 259 ? -7.627 34.025 -30.770 1.00 38.47 606 SER A N 1
ATOM 1839 C CA . SER A 1 259 ? -7.956 35.449 -30.762 1.00 42.07 606 SER A CA 1
ATOM 1840 C C . SER A 1 259 ? -8.556 35.839 -29.413 1.00 43.15 606 SER A C 1
ATOM 1841 O O . SER A 1 259 ? -9.447 35.152 -28.911 1.00 42.36 606 SER A O 1
ATOM 1844 N N . LEU A 1 260 ? -8.070 36.926 -28.828 1.00 43.98 607 LEU A N 1
ATOM 1845 C CA . LEU A 1 260 ? -8.654 37.450 -27.586 1.00 46.21 607 LEU A CA 1
ATOM 1846 C C . LEU A 1 260 ? -9.021 38.918 -27.764 1.00 57.38 607 LEU A C 1
ATOM 1847 O O . LEU A 1 260 ? -8.268 39.674 -28.374 1.00 60.58 607 LEU A O 1
ATOM 1852 N N . PRO A 1 261 ? -10.176 39.334 -27.223 1.00 50.13 608 PRO A N 1
ATOM 1853 C CA . PRO A 1 261 ? -10.571 40.735 -27.390 1.00 53.48 608 PRO A CA 1
ATOM 1854 C C . PRO A 1 261 ? -9.544 41.646 -26.756 1.00 59.80 608 PRO A C 1
ATOM 1855 O O . PRO A 1 261 ? -9.020 41.328 -25.694 1.00 63.03 608 PRO A O 1
ATOM 1859 N N . TYR A 1 262 ? -9.179 42.711 -27.447 1.00 48.26 609 TYR A N 1
ATOM 1860 C CA . TYR A 1 262 ? -8.148 43.604 -26.918 1.00 61.27 609 TYR A CA 1
ATOM 1861 C C . TYR A 1 262 ? -8.700 44.975 -26.543 1.00 71.64 609 TYR A C 1
ATOM 1862 O O . TYR A 1 262 ? -9.207 45.683 -27.410 1.00 71.20 609 TYR A O 1
ATOM 1871 N N . GLU A 1 263 ? -8.586 45.332 -25.261 1.00 78.09 610 GLU A N 1
ATOM 1872 C CA . GLU A 1 263 ? -9.011 46.636 -24.707 1.00 91.93 610 GLU A CA 1
ATOM 1873 C C . GLU A 1 263 ? -10.508 46.894 -24.838 1.00 88.09 610 GLU A C 1
ATOM 1874 O O . GLU A 1 263 ? -11.282 46.575 -23.930 1.00 87.45 610 GLU A O 1
ATOM 1880 N N . GLN B 1 37 ? -26.687 14.004 -14.784 1.00 111.42 384 GLN B N 1
ATOM 1881 C CA . GLN B 1 37 ? -26.328 13.583 -16.129 1.00 85.86 384 GLN B CA 1
ATOM 1882 C C . GLN B 1 37 ? -25.263 12.477 -16.095 1.00 66.20 384 GLN B C 1
ATOM 1883 O O . GLN B 1 37 ? -24.428 12.444 -15.199 1.00 64.52 384 GLN B O 1
ATOM 1889 N N . PHE B 1 38 ? -25.288 11.599 -17.096 1.00 85.53 385 PHE B N 1
ATOM 1890 C CA . PHE B 1 38 ? -24.462 10.385 -17.144 1.00 77.48 385 PHE B CA 1
ATOM 1891 C C . PHE B 1 38 ? -22.955 10.584 -17.066 1.00 71.58 385 PHE B C 1
ATOM 1892 O O . PHE B 1 38 ? -22.263 9.910 -16.301 1.00 68.55 385 PHE B O 1
ATOM 1900 N N . VAL B 1 39 ? -22.451 11.507 -17.869 1.00 54.89 386 VAL B N 1
ATOM 1901 C CA . VAL B 1 39 ? -21.017 11.685 -17.986 1.00 53.92 386 VAL B CA 1
ATOM 1902 C C . VAL B 1 39 ? -20.421 12.114 -16.648 1.00 54.43 386 VAL B C 1
ATOM 1903 O O . VAL B 1 39 ? -19.462 11.525 -16.138 1.00 53.64 386 VAL B O 1
ATOM 1907 N N . SER B 1 40 ? -21.042 13.133 -16.084 1.00 55.92 387 SER B N 1
ATOM 1908 C CA . SER B 1 40 ? -20.701 13.666 -14.787 1.00 56.85 387 SER B CA 1
ATOM 1909 C C . SER B 1 40 ? -20.748 12.610 -13.652 1.00 56.71 387 SER B C 1
ATOM 1910 O O . SER B 1 40 ? -19.851 12.526 -12.818 1.00 56.61 387 SER B O 1
ATOM 1913 N N . ASN B 1 41 ? -21.785 11.788 -13.622 1.00 56.83 388 ASN B N 1
ATOM 1914 C CA . ASN B 1 41 ? -21.850 10.758 -12.595 1.00 56.81 388 ASN B CA 1
ATOM 1915 C C . ASN B 1 41 ? -20.810 9.648 -12.787 1.00 55.15 388 ASN B C 1
ATOM 1916 O O . ASN B 1 41 ? -20.125 9.258 -11.837 1.00 55.06 388 ASN B O 1
ATOM 1921 N N . VAL B 1 42 ? -20.707 9.127 -14.006 1.00 62.31 389 VAL B N 1
ATOM 1922 C CA . VAL B 1 42 ? -19.799 8.021 -14.230 1.00 55.18 389 VAL B CA 1
ATOM 1923 C C . VAL B 1 42 ? -18.365 8.473 -13.997 1.00 52.44 389 VAL B C 1
ATOM 1924 O O . VAL B 1 42 ? -17.545 7.716 -13.458 1.00 51.47 389 VAL B O 1
ATOM 1928 N N . SER B 1 43 ? -18.063 9.692 -14.417 1.00 59.21 390 SER B N 1
ATOM 1929 C CA . SER B 1 43 ? -16.744 10.221 -14.203 1.00 57.86 390 SER B CA 1
ATOM 1930 C C . SER B 1 43 ? -16.454 10.348 -12.737 1.00 61.84 390 SER B C 1
ATOM 1931 O O . SER B 1 43 ? -15.407 9.898 -12.276 1.00 59.29 390 SER B O 1
ATOM 1934 N N . HIS B 1 44 ? -17.403 10.912 -12.003 1.00 61.53 391 HIS B N 1
ATOM 1935 C CA . HIS B 1 44 ? -17.221 11.071 -10.588 1.00 62.61 391 HIS B CA 1
ATOM 1936 C C . HIS B 1 44 ? -17.046 9.724 -9.899 1.00 62.04 391 HIS B C 1
ATOM 1937 O O . HIS B 1 44 ? -16.193 9.567 -9.064 1.00 62.20 391 HIS B O 1
ATOM 1944 N N . GLU B 1 45 ? -17.831 8.736 -10.277 1.00 57.87 392 GLU B N 1
ATOM 1945 C CA . GLU B 1 45 ? -17.802 7.455 -9.585 1.00 56.48 392 GLU B CA 1
ATOM 1946 C C . GLU B 1 45 ? -16.617 6.548 -9.974 1.00 52.68 392 GLU B C 1
ATOM 1947 O O . GLU B 1 45 ? -16.235 5.676 -9.207 1.00 52.60 392 GLU B O 1
ATOM 1953 N N . LEU B 1 46 ? -16.039 6.711 -11.157 1.00 51.62 393 LEU B N 1
ATOM 1954 C CA . LEU B 1 46 ? -14.857 5.912 -11.485 1.00 50.44 393 LEU B CA 1
ATOM 1955 C C . LEU B 1 46 ? -13.580 6.311 -10.706 1.00 50.76 393 LEU B C 1
ATOM 1956 O O . LEU B 1 46 ? -12.642 5.550 -10.651 1.00 50.08 393 LEU B O 1
ATOM 1961 N N . ARG B 1 47 ? -13.540 7.500 -10.138 1.00 51.91 394 ARG B N 1
ATOM 1962 C CA . ARG B 1 47 ? -12.291 8.020 -9.577 1.00 52.38 394 ARG B CA 1
ATOM 1963 C C . ARG B 1 47 ? -11.718 7.210 -8.398 1.00 53.18 394 ARG B C 1
ATOM 1964 O O . ARG B 1 47 ? -10.518 6.931 -8.385 1.00 52.28 394 ARG B O 1
ATOM 1972 N N . THR B 1 48 ? -12.545 6.801 -7.436 1.00 53.39 395 THR B N 1
ATOM 1973 C CA . THR B 1 48 ? -12.040 5.994 -6.326 1.00 54.20 395 THR B CA 1
ATOM 1974 C C . THR B 1 48 ? -11.581 4.609 -6.765 1.00 52.41 395 THR B C 1
ATOM 1975 O O . THR B 1 48 ? -10.509 4.164 -6.358 1.00 52.32 395 THR B O 1
ATOM 1979 N N . PRO B 1 49 ? -12.379 3.913 -7.590 1.00 57.06 396 PRO B N 1
ATOM 1980 C CA . PRO B 1 49 ? -11.873 2.613 -8.035 1.00 51.89 396 PRO B CA 1
ATOM 1981 C C . PRO B 1 49 ? -10.601 2.719 -8.888 1.00 49.46 396 PRO B C 1
ATOM 1982 O O . PRO B 1 49 ? -9.757 1.822 -8.784 1.00 49.00 396 PRO B O 1
ATOM 1986 N N . LEU B 1 50 ? -10.461 3.757 -9.717 1.00 49.33 397 LEU B N 1
ATOM 1987 C CA . LEU B 1 50 ? -9.245 3.924 -10.506 1.00 48.71 397 LEU B CA 1
ATOM 1988 C C . LEU B 1 50 ? -8.044 4.128 -9.588 1.00 49.51 397 LEU B C 1
ATOM 1989 O O . LEU B 1 50 ? -6.970 3.578 -9.828 1.00 49.00 397 LEU B O 1
ATOM 1994 N N . THR B 1 51 ? -8.249 4.903 -8.527 1.00 50.71 398 THR B N 1
ATOM 1995 C CA . THR B 1 51 ? -7.218 5.171 -7.531 1.00 51.73 398 THR B CA 1
ATOM 1996 C C . THR B 1 51 ? -6.826 3.912 -6.776 1.00 51.63 398 THR B C 1
ATOM 1997 O O . THR B 1 51 ? -5.649 3.631 -6.540 1.00 51.79 398 THR B O 1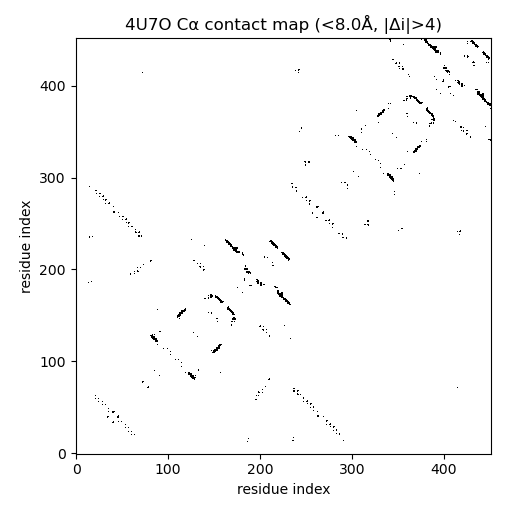
ATOM 2001 N N . SER B 1 52 ? -7.843 3.139 -6.430 1.00 55.83 399 SER B N 1
ATOM 2002 C CA . SER B 1 52 ? -7.669 1.860 -5.789 1.00 55.72 399 SER B CA 1
ATOM 2003 C C . SER B 1 52 ? -6.957 0.893 -6.730 1.00 50.20 399 SER B C 1
ATOM 2004 O O . SER B 1 52 ? -5.976 0.293 -6.359 1.00 50.96 399 SER B O 1
ATOM 2007 N N . LEU B 1 53 ? -7.418 0.768 -7.963 1.00 51.62 400 LEU B N 1
ATOM 2008 C CA . LEU B 1 53 ? -6.704 -0.065 -8.929 1.00 47.98 400 LEU B CA 1
ATOM 2009 C C . LEU B 1 53 ? -5.238 0.393 -9.099 1.00 48.16 400 LEU B C 1
ATOM 2010 O O . LEU B 1 53 ? -4.303 -0.420 -9.040 1.00 48.02 400 LEU B O 1
ATOM 2015 N N . ARG B 1 54 ? -5.043 1.697 -9.267 1.00 48.65 401 ARG B N 1
ATOM 2016 C CA . ARG B 1 54 ? -3.710 2.237 -9.471 1.00 49.05 401 ARG B CA 1
ATOM 2017 C C . ARG B 1 54 ? -2.851 1.845 -8.274 1.00 52.54 401 ARG B C 1
ATOM 2018 O O . ARG B 1 54 ? -1.685 1.488 -8.411 1.00 53.18 401 ARG B O 1
ATOM 2026 N N . SER B 1 55 ? -3.441 1.929 -7.091 1.00 50.80 402 SER B N 1
ATOM 2027 C CA . SER B 1 55 ? -2.674 1.662 -5.882 1.00 51.91 402 SER B CA 1
ATOM 2028 C C . SER B 1 55 ? -2.188 0.208 -5.786 1.00 51.41 402 SER B C 1
ATOM 2029 O O . SER B 1 55 ? -1.051 -0.036 -5.401 1.00 52.03 402 SER B O 1
ATOM 2032 N N . TYR B 1 56 ? -3.046 -0.750 -6.134 1.00 50.44 403 TYR B N 1
ATOM 2033 C CA . TYR B 1 56 ? -2.679 -2.152 -6.035 1.00 50.09 403 TYR B CA 1
ATOM 2034 C C . TYR B 1 56 ? -1.683 -2.531 -7.141 1.00 49.33 403 TYR B C 1
ATOM 2035 O O . TYR B 1 56 ? -0.822 -3.371 -6.924 1.00 49.53 403 TYR B O 1
ATOM 2044 N N . ILE B 1 57 ? -1.824 -1.948 -8.330 1.00 53.69 404 ILE B N 1
ATOM 2045 C CA . ILE B 1 57 ? -0.893 -2.191 -9.426 1.00 51.11 404 ILE B CA 1
ATOM 2046 C C . ILE B 1 57 ? 0.472 -1.649 -9.026 1.00 56.11 404 ILE B C 1
ATOM 2047 O O . ILE B 1 57 ? 1.510 -2.219 -9.351 1.00 56.76 404 ILE B O 1
ATOM 2052 N N . GLU B 1 58 ? 0.469 -0.551 -8.289 1.00 50.17 405 GLU B N 1
ATOM 2053 C CA . GLU B 1 58 ? 1.724 0.042 -7.872 1.00 55.91 405 GLU B CA 1
ATOM 2054 C C . GLU B 1 58 ? 2.457 -0.841 -6.864 1.00 60.40 405 GLU B C 1
ATOM 2055 O O . GLU B 1 58 ? 3.672 -1.014 -6.959 1.00 63.63 405 GLU B O 1
ATOM 2061 N N . ALA B 1 59 ? 1.711 -1.413 -5.919 1.00 55.91 406 ALA B N 1
ATOM 2062 C CA . ALA B 1 59 ? 2.275 -2.339 -4.924 1.00 60.15 406 ALA B CA 1
ATOM 2063 C C . ALA B 1 59 ? 2.839 -3.584 -5.611 1.00 57.35 406 ALA B C 1
ATOM 2064 O O . ALA B 1 59 ? 3.889 -4.094 -5.232 1.00 61.64 406 ALA B O 1
ATOM 2066 N N . LEU B 1 60 ? 2.124 -4.076 -6.612 1.00 53.51 407 LEU B N 1
ATOM 2067 C CA . LEU B 1 60 ? 2.596 -5.218 -7.390 1.00 50.98 407 LEU B CA 1
ATOM 2068 C C . LEU B 1 60 ? 3.898 -4.848 -8.113 1.00 52.54 407 LEU B C 1
ATOM 2069 O O . LEU B 1 60 ? 4.906 -5.547 -7.985 1.00 55.93 407 LEU B O 1
ATOM 2074 N N . SER B 1 61 ? 3.900 -3.718 -8.815 1.00 58.46 408 SER B N 1
ATOM 2075 C CA . SER B 1 61 ? 5.075 -3.319 -9.591 1.00 60.26 408 SER B CA 1
ATOM 2076 C C . SER B 1 61 ? 6.262 -3.051 -8.710 1.00 68.17 408 SER B C 1
ATOM 2077 O O . SER B 1 61 ? 7.395 -3.287 -9.117 1.00 72.60 408 SER B O 1
ATOM 2080 N N . ASP B 1 62 ? 6.002 -2.599 -7.482 1.00 53.31 409 ASP B N 1
ATOM 2081 C CA . ASP B 1 62 ? 7.078 -2.228 -6.561 1.00 65.30 409 ASP B CA 1
ATOM 2082 C C . ASP B 1 62 ? 7.712 -3.438 -5.947 1.00 63.19 409 ASP B C 1
ATOM 2083 O O . ASP B 1 62 ? 8.632 -3.305 -5.164 1.00 71.47 409 ASP B O 1
ATOM 2088 N N . GLY B 1 63 ? 7.207 -4.621 -6.269 1.00 56.28 410 GLY B N 1
ATOM 2089 C CA . GLY B 1 63 ? 7.856 -5.822 -5.787 1.00 59.50 410 GLY B CA 1
ATOM 2090 C C . GLY B 1 63 ? 6.923 -6.876 -5.235 1.00 58.13 410 GL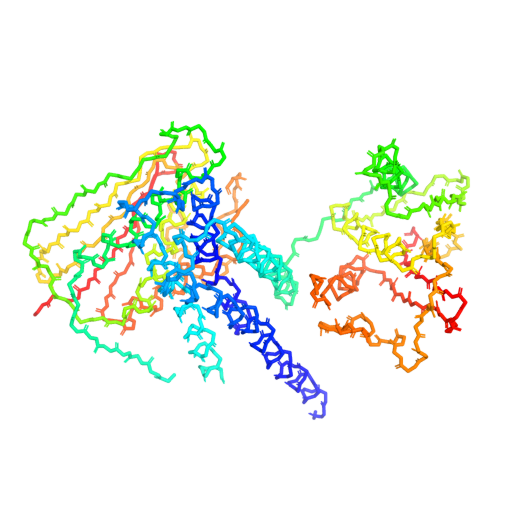Y B C 1
ATOM 2091 O O . GLY B 1 63 ? 7.312 -8.041 -5.137 1.00 59.40 410 GLY B O 1
ATOM 2092 N N . ALA B 1 64 ? 5.687 -6.508 -4.902 1.00 53.84 411 ALA B N 1
ATOM 2093 C CA . ALA B 1 64 ? 4.783 -7.496 -4.326 1.00 53.50 411 ALA B CA 1
ATOM 2094 C C . ALA B 1 64 ? 4.504 -8.632 -5.323 1.00 52.31 411 ALA B C 1
ATOM 2095 O O . ALA B 1 64 ? 4.032 -9.710 -4.931 1.00 52.26 411 ALA B O 1
ATOM 2097 N N . TRP B 1 65 ? 4.810 -8.405 -6.604 1.00 60.19 412 TRP B N 1
ATOM 2098 C CA . TRP B 1 65 ? 4.588 -9.434 -7.618 1.00 52.62 412 TRP B CA 1
ATOM 2099 C C . TRP B 1 65 ? 5.514 -10.625 -7.381 1.00 55.09 412 TRP B C 1
ATOM 2100 O O . TRP B 1 65 ? 5.260 -11.720 -7.889 1.00 52.56 412 TRP B O 1
ATOM 2111 N N . LYS B 1 66 ? 6.589 -10.408 -6.619 1.00 54.32 413 LYS B N 1
ATOM 2112 C CA . LYS B 1 66 ? 7.540 -11.481 -6.300 1.00 59.99 413 LYS B CA 1
ATOM 2113 C C . LYS B 1 66 ? 7.105 -12.309 -5.085 1.00 66.54 413 LYS B C 1
ATOM 2114 O O . LYS B 1 66 ? 7.575 -13.418 -4.871 1.00 76.91 413 LYS B O 1
ATOM 2120 N N . ASP B 1 67 ? 6.154 -11.789 -4.327 1.00 57.86 414 ASP B N 1
ATOM 2121 C CA . ASP B 1 67 ? 5.770 -12.388 -3.061 1.00 62.51 414 ASP B CA 1
ATOM 2122 C C . ASP B 1 67 ? 4.566 -13.300 -3.224 1.00 58.77 414 ASP B C 1
ATOM 2123 O O . ASP B 1 67 ? 3.447 -12.829 -3.316 1.00 58.11 414 ASP B O 1
ATOM 2128 N N . PRO B 1 68 ? 4.776 -14.612 -3.158 1.00 64.73 415 PRO B N 1
ATOM 2129 C CA . PRO B 1 68 ? 3.655 -15.530 -3.396 1.00 58.60 415 PRO B CA 1
ATOM 2130 C C . PRO B 1 68 ? 2.587 -15.455 -2.297 1.00 66.78 415 PRO B C 1
ATOM 2131 O O . PRO B 1 68 ? 1.454 -15.898 -2.506 1.00 66.71 415 PRO B O 1
ATOM 2135 N N . GLU B 1 69 ? 2.937 -14.883 -1.150 1.00 58.62 416 GLU B N 1
ATOM 2136 C CA . GLU B 1 69 ? 1.994 -14.718 -0.040 1.00 73.00 416 GLU B CA 1
ATOM 2137 C C . GLU B 1 69 ? 0.932 -13.658 -0.305 1.00 67.73 416 GLU B C 1
ATOM 2138 O O . GLU B 1 69 ? -0.126 -13.676 0.322 1.00 70.52 416 GLU B O 1
ATOM 2144 N N . VAL B 1 70 ? 1.227 -12.702 -1.184 1.00 69.63 417 VAL B N 1
ATOM 2145 C CA . VAL B 1 70 ? 0.319 -11.583 -1.357 1.00 71.05 417 VAL B CA 1
ATOM 2146 C C . VAL B 1 70 ? -0.099 -11.288 -2.799 1.00 63.67 417 VAL B C 1
ATOM 2147 O O . VAL B 1 70 ? -1.186 -10.747 -3.023 1.00 62.94 417 VAL B O 1
ATOM 2151 N N . ALA B 1 71 ? 0.739 -11.645 -3.768 1.00 71.22 418 ALA B N 1
ATOM 2152 C CA . ALA B 1 71 ? 0.444 -11.274 -5.141 1.00 60.29 418 ALA B CA 1
ATOM 2153 C C . ALA B 1 71 ? -0.942 -11.767 -5.591 1.00 54.02 418 ALA B C 1
ATOM 2154 O O . ALA B 1 71 ? -1.699 -10.977 -6.125 1.00 51.58 418 ALA B O 1
ATOM 2156 N N . PRO B 1 72 ? -1.304 -13.044 -5.333 1.00 59.77 419 PRO B N 1
ATOM 2157 C CA . PRO B 1 72 ? -2.627 -13.472 -5.824 1.00 52.56 419 PRO B CA 1
ATOM 2158 C C . PRO B 1 72 ? -3.797 -12.674 -5.244 1.00 53.77 419 PRO B C 1
ATOM 2159 O O . PRO B 1 72 ? -4.719 -12.321 -5.993 1.00 50.30 419 PRO B O 1
ATOM 2163 N N . GLY B 1 73 ? -3.751 -12.392 -3.944 1.00 50.77 420 GLY B N 1
ATOM 2164 C CA . GLY B 1 73 ? -4.762 -11.586 -3.290 1.00 51.23 420 GLY B CA 1
ATOM 2165 C C . GLY B 1 73 ? -4.834 -10.201 -3.907 1.00 54.76 420 GLY B C 1
ATOM 2166 O O . GLY B 1 73 ? -5.921 -9.664 -4.155 1.00 50.30 420 GLY B O 1
ATOM 2167 N N . PHE B 1 74 ? -3.680 -9.616 -4.197 1.00 54.32 421 PHE B N 1
ATOM 2168 C CA . PHE B 1 74 ? -3.712 -8.303 -4.800 1.00 51.81 421 PHE B CA 1
ATOM 2169 C C . PHE B 1 74 ? -4.322 -8.364 -6.221 1.00 48.54 421 PHE B C 1
ATOM 2170 O O . PHE B 1 74 ? -5.152 -7.522 -6.569 1.00 48.24 421 PHE B O 1
ATOM 2178 N N . LEU B 1 75 ? -3.914 -9.352 -7.019 1.00 50.87 422 LEU B N 1
ATOM 2179 C CA . LEU B 1 75 ? -4.427 -9.486 -8.364 1.00 46.97 422 LEU B CA 1
ATOM 2180 C C . LEU B 1 75 ? -5.925 -9.679 -8.337 1.00 46.98 422 LEU B C 1
ATOM 2181 O O . LEU B 1 75 ? -6.633 -9.156 -9.190 1.00 46.40 422 LEU B O 1
ATOM 2186 N N . LYS B 1 76 ? -6.386 -10.447 -7.356 1.00 49.49 423 LYS B N 1
ATOM 2187 C CA . LYS B 1 76 ? -7.809 -10.728 -7.202 1.00 50.44 423 LYS B CA 1
ATOM 2188 C C . LYS B 1 76 ? -8.606 -9.437 -6.984 1.00 52.02 423 LYS B C 1
ATOM 2189 O O . LYS B 1 76 ? -9.702 -9.278 -7.522 1.00 50.01 423 LYS B O 1
ATOM 2195 N N . VAL B 1 77 ? -8.056 -8.522 -6.181 1.00 50.65 424 VAL B N 1
ATOM 2196 C CA . VAL B 1 77 ? -8.695 -7.223 -5.952 1.00 52.01 424 VAL B CA 1
ATOM 2197 C C . VAL B 1 77 ? -8.718 -6.389 -7.244 1.00 49.54 424 VAL B C 1
ATOM 2198 O O . VAL B 1 77 ? -9.723 -5.756 -7.547 1.00 48.03 424 VAL B O 1
ATOM 2202 N N . THR B 1 78 ? -7.641 -6.393 -8.021 1.00 53.37 425 THR B N 1
ATOM 2203 C CA . THR B 1 78 ? -7.664 -5.605 -9.249 1.00 49.37 425 THR B CA 1
ATOM 2204 C C . THR B 1 78 ? -8.690 -6.187 -10.247 1.00 46.23 425 THR B C 1
ATOM 2205 O O . THR B 1 78 ? -9.389 -5.472 -10.968 1.00 45.64 425 THR B O 1
ATOM 2209 N N . GLN B 1 79 ? -8.800 -7.496 -10.257 1.00 49.14 426 GLN B N 1
ATOM 2210 C CA . GLN B 1 79 ? -9.762 -8.157 -11.101 1.00 46.80 426 GLN B CA 1
ATOM 2211 C C . GLN B 1 79 ? -11.185 -7.768 -10.684 1.00 57.81 426 GLN B C 1
ATOM 2212 O O . GLN B 1 79 ? -12.046 -7.488 -11.524 1.00 54.55 426 GLN B O 1
ATOM 2218 N N . GLU B 1 80 ? -11.415 -7.727 -9.378 1.00 47.19 427 GLU B N 1
ATOM 2219 C CA . GLU B 1 80 ? -12.724 -7.320 -8.867 1.00 50.56 427 GLU B CA 1
ATOM 2220 C C . GLU B 1 80 ? -13.017 -5.853 -9.115 1.00 49.86 427 GLU B C 1
ATOM 2221 O O . GLU B 1 80 ? -14.146 -5.523 -9.457 1.00 48.36 427 GLU B O 1
ATOM 2227 N N . GLU B 1 81 ? -12.028 -4.972 -8.961 1.00 47.71 428 GLU B N 1
ATOM 2228 C CA . GLU B 1 81 ? -12.312 -3.562 -9.195 1.00 47.79 428 GLU B CA 1
ATOM 2229 C C . GLU B 1 81 ? -12.547 -3.287 -10.685 1.00 46.91 428 GLU B C 1
ATOM 2230 O O . GLU B 1 81 ? -13.496 -2.575 -11.045 1.00 47.15 428 GLU B O 1
ATOM 2236 N N . THR B 1 82 ? -11.728 -3.888 -11.541 1.00 46.03 429 THR B N 1
ATOM 2237 C CA . THR B 1 82 ? -11.910 -3.749 -12.968 1.00 45.32 429 THR B CA 1
ATOM 2238 C C . THR B 1 82 ? -13.289 -4.244 -13.423 1.00 45.55 429 THR B C 1
ATOM 2239 O O . THR B 1 82 ? -13.973 -3.566 -14.181 1.00 45.53 429 THR B O 1
ATOM 2243 N N . ASP B 1 83 ? -13.727 -5.394 -12.925 1.00 45.96 430 ASP B N 1
ATOM 2244 C CA . ASP B 1 83 ? -15.037 -5.868 -13.319 1.00 46.43 430 ASP B CA 1
ATOM 2245 C C . ASP B 1 83 ? -16.121 -4.910 -12.797 1.00 49.12 430 ASP B C 1
ATOM 2246 O O . ASP B 1 83 ? -17.096 -4.627 -13.499 1.00 51.45 430 ASP B O 1
ATOM 2251 N N . ARG B 1 84 ? -15.934 -4.396 -11.579 1.00 47.87 431 ARG B N 1
ATOM 2252 C CA . ARG B 1 84 ? -16.902 -3.482 -10.981 1.00 48.88 431 ARG B CA 1
ATOM 2253 C C . ARG B 1 84 ? -16.967 -2.206 -11.823 1.00 48.53 431 ARG B C 1
ATOM 2254 O O . ARG B 1 84 ? -18.046 -1.663 -12.063 1.00 49.16 431 ARG B O 1
ATOM 2262 N N . MET B 1 85 ? -15.833 -1.734 -12.308 1.00 48.94 432 MET B N 1
ATOM 2263 C CA . MET B 1 85 ? -15.899 -0.533 -13.123 1.00 47.90 432 MET B CA 1
ATOM 2264 C C . MET B 1 85 ? -16.632 -0.792 -14.454 1.00 47.12 432 MET B C 1
ATOM 2265 O O . MET B 1 85 ? -17.363 0.068 -14.961 1.00 47.48 432 MET B O 1
ATOM 2270 N N . ILE B 1 86 ? -16.471 -1.990 -15.005 1.00 47.88 433 ILE B N 1
ATOM 2271 C CA . ILE B 1 86 ? -17.151 -2.302 -16.250 1.00 46.68 433 ILE B CA 1
ATOM 2272 C C . ILE B 1 86 ? -18.673 -2.414 -16.037 1.00 51.05 433 ILE B C 1
ATOM 2273 O O . ILE B 1 86 ? -19.457 -1.921 -16.829 1.00 63.01 433 ILE B O 1
ATOM 2278 N N . ARG B 1 87 ? -19.095 -3.021 -14.940 1.00 48.30 434 ARG B N 1
ATOM 2279 C CA . ARG B 1 87 ? -20.533 -3.081 -14.627 1.00 49.59 434 ARG B CA 1
ATOM 2280 C C . ARG B 1 87 ? -21.098 -1.687 -14.406 1.00 50.25 434 ARG B C 1
ATOM 2281 O O . ARG B 1 87 ? -22.232 -1.392 -14.775 1.00 51.12 434 ARG B O 1
ATOM 2289 N N . MET B 1 88 ? -20.297 -0.841 -13.780 1.00 49.99 435 MET B N 1
ATOM 2290 C CA . MET B 1 88 ? -20.722 0.499 -13.403 1.00 58.52 435 MET B CA 1
ATOM 2291 C C . MET B 1 88 ? -21.038 1.370 -14.615 1.00 64.68 435 MET B C 1
ATOM 2292 O O . MET B 1 88 ? -22.025 2.100 -14.625 1.00 72.28 435 MET B O 1
ATOM 2297 N N . ILE B 1 89 ? -20.182 1.303 -15.623 1.00 61.00 436 ILE B N 1
ATOM 2298 C CA . ILE B 1 89 ? -20.385 2.061 -16.830 1.00 57.52 436 ILE B CA 1
ATOM 2299 C C . ILE B 1 89 ? -21.721 1.657 -17.476 1.00 70.80 436 ILE B C 1
ATOM 2300 O O . ILE B 1 89 ? -22.545 2.504 -17.848 1.00 60.96 436 ILE B O 1
ATOM 2305 N N . ASN B 1 90 ? -21.945 0.353 -17.577 1.00 64.66 437 ASN B N 1
ATOM 2306 C CA . ASN B 1 90 ? -23.170 -0.154 -18.174 1.00 65.76 437 ASN B CA 1
ATOM 2307 C C . ASN B 1 90 ? -24.413 0.252 -17.393 1.00 77.31 437 ASN B C 1
ATOM 2308 O O . ASN B 1 90 ? -25.346 0.799 -17.959 1.00 79.12 437 ASN B O 1
ATOM 2313 N N . GLU B 1 91 ? -24.397 0.008 -16.087 1.00 60.60 438 GLU B N 1
ATOM 2314 C CA . GLU B 1 91 ? -25.514 0.335 -15.209 1.00 67.27 438 GLU B CA 1
ATOM 2315 C C . GLU B 1 91 ? -25.926 1.782 -15.393 1.00 77.13 438 GLU B C 1
ATOM 2316 O O . GLU B 1 91 ? -27.079 2.076 -15.713 1.00 94.80 438 GLU B O 1
ATOM 2322 N N . LEU B 1 92 ? -24.952 2.675 -15.251 1.00 76.41 439 LEU B N 1
ATOM 2323 C CA . LEU B 1 92 ? -25.181 4.116 -15.366 1.00 92.34 439 LEU B CA 1
ATOM 2324 C C . LEU B 1 92 ? -25.585 4.541 -16.787 1.00 99.14 439 LEU B C 1
ATOM 2325 O O . LEU B 1 92 ? -26.341 5.496 -16.950 1.00 109.15 439 LEU B O 1
ATOM 2330 N N . LEU B 1 93 ? -25.094 3.836 -17.807 1.00 86.64 440 LEU B N 1
ATOM 2331 C CA . LEU B 1 93 ? -25.508 4.094 -19.187 1.00 76.82 440 LEU B CA 1
ATOM 2332 C C . LEU B 1 93 ? -26.959 3.708 -19.456 1.00 93.15 440 LEU B C 1
ATOM 2333 O O . LEU B 1 93 ? -27.661 4.388 -20.212 1.00 102.43 440 LEU B O 1
ATOM 2338 N N . SER B 1 94 ? -27.391 2.597 -18.860 1.00 107.49 441 SER B N 1
ATOM 2339 C CA . SER B 1 94 ? -28.761 2.126 -19.012 1.00 109.04 441 SER B CA 1
ATOM 2340 C C . SER B 1 94 ? -29.763 3.037 -18.309 1.00 108.62 441 SER B C 1
ATOM 2341 O O . SER B 1 94 ? -30.846 3.272 -18.846 1.00 106.25 441 SER B O 1
ATOM 2344 N N . LEU B 1 95 ? -29.415 3.554 -17.127 1.00 104.11 442 LEU B N 1
ATOM 2345 C CA . LEU B 1 95 ? -30.325 4.451 -16.396 1.00 107.78 442 LEU B CA 1
ATOM 2346 C C . LEU B 1 95 ? -30.731 5.679 -17.227 1.00 109.19 442 LEU B C 1
ATOM 2347 O O . LEU B 1 95 ? -31.861 6.160 -17.113 1.00 113.13 442 LEU B O 1
ATOM 2352 N N . SER B 1 96 ? -29.813 6.195 -18.041 1.00 90.79 443 SER B N 1
ATOM 2353 C CA . SER B 1 96 ? -30.139 7.288 -18.962 1.00 93.60 443 SER B CA 1
ATOM 2354 C C . SER B 1 96 ? -31.184 6.873 -20.014 1.00 96.63 443 SER B C 1
ATOM 2355 O O . SER B 1 96 ? -30.885 6.165 -20.983 1.00 98.62 443 SER B O 1
ATOM 2358 N N . THR B 1 103 ? -31.903 0.478 -14.487 1.00 161.48 450 THR B N 1
ATOM 2359 C CA . THR B 1 103 ? -32.939 -0.550 -14.458 1.00 162.05 450 THR B CA 1
ATOM 2360 C C . THR B 1 103 ? -32.879 -1.320 -13.135 1.00 159.88 450 THR B C 1
ATOM 2361 O O . THR B 1 103 ? -33.723 -1.140 -12.253 1.00 158.79 450 THR B O 1
ATOM 2365 N N . ARG B 1 104 ? -31.863 -2.170 -13.013 1.00 158.31 451 ARG B N 1
ATOM 2366 C CA . ARG B 1 104 ? -31.633 -2.985 -11.820 1.00 152.24 451 ARG B CA 1
ATOM 2367 C C . ARG B 1 104 ? -31.234 -2.300 -10.515 1.00 153.58 451 ARG B C 1
ATOM 2368 O O . ARG B 1 104 ? -30.221 -1.598 -10.445 1.00 157.73 451 ARG B O 1
ATOM 2376 N N . VAL B 1 105 ? -32.046 -2.510 -9.485 1.00 116.10 452 VAL B N 1
ATOM 2377 C CA . VAL B 1 105 ? -31.555 -2.354 -8.124 1.00 107.19 452 VAL B CA 1
ATOM 2378 C C . VAL B 1 105 ? -31.556 -3.793 -7.630 1.00 111.43 452 VAL B C 1
ATOM 2379 O O . VAL B 1 105 ? -32.602 -4.399 -7.412 1.00 120.50 452 VAL B O 1
ATOM 2383 N N . ASP B 1 106 ? -30.367 -4.339 -7.444 1.00 104.49 453 ASP B N 1
ATOM 2384 C CA . ASP B 1 106 ? -30.233 -5.772 -7.292 1.00 102.77 453 ASP B CA 1
ATOM 2385 C C . ASP B 1 106 ? -29.956 -6.108 -5.843 1.00 93.43 453 ASP B C 1
ATOM 2386 O O . ASP B 1 106 ? -28.807 -6.182 -5.416 1.00 87.74 453 ASP B O 1
ATOM 2391 N N . MET B 1 107 ? -31.034 -6.306 -5.095 1.00 98.03 454 MET B N 1
ATOM 2392 C CA . MET B 1 107 ? -30.966 -6.594 -3.673 1.00 97.77 454 MET B CA 1
ATOM 2393 C C . MET B 1 107 ? -30.464 -7.993 -3.360 1.00 102.70 454 MET B C 1
ATOM 2394 O O . MET B 1 107 ? -31.047 -8.985 -3.791 1.00 113.93 454 MET B O 1
ATOM 2399 N N . GLU B 1 108 ? -29.379 -8.062 -2.600 1.00 86.22 455 GLU B N 1
ATOM 2400 C CA . GLU B 1 108 ? -28.857 -9.332 -2.132 1.00 92.36 455 GLU B CA 1
ATOM 2401 C C . GLU B 1 108 ? -28.659 -9.265 -0.631 1.00 83.32 455 GLU B C 1
ATOM 2402 O O . GLU B 1 108 ? -28.425 -8.195 -0.062 1.00 81.76 455 GLU B O 1
ATOM 2408 N N . LEU B 1 109 ? -28.817 -10.407 0.020 1.00 68.01 456 LEU B N 1
ATOM 2409 C CA . LEU B 1 109 ? -28.523 -10.505 1.438 1.00 68.30 456 LEU B CA 1
ATOM 2410 C C . LEU B 1 109 ? -26.999 -10.608 1.604 1.00 68.86 456 LEU B C 1
ATOM 2411 O O . LEU B 1 109 ? -26.381 -11.613 1.243 1.00 76.70 456 LEU B O 1
ATOM 2416 N N . VAL B 1 110 ? -26.395 -9.582 2.196 1.00 75.42 457 VAL B N 1
ATOM 2417 C CA . VAL B 1 110 ? -24.949 -9.505 2.235 1.00 69.92 457 VAL B CA 1
ATOM 2418 C C . VAL B 1 110 ? -24.416 -9.386 3.645 1.00 69.93 457 VAL B C 1
ATOM 2419 O O . VAL B 1 110 ? -25.042 -8.779 4.510 1.00 75.62 457 VAL B O 1
ATOM 2423 N N . ASN B 1 111 ? -23.249 -9.970 3.870 1.00 61.68 458 ASN B N 1
ATOM 2424 C CA . ASN B 1 111 ? -22.549 -9.838 5.135 1.00 62.21 458 ASN B CA 1
ATOM 2425 C C . ASN B 1 111 ? -21.856 -8.482 5.182 1.00 56.81 458 ASN B C 1
ATOM 2426 O O . ASN B 1 111 ? -20.807 -8.325 4.568 1.00 56.48 458 ASN B O 1
ATOM 2431 N N . ILE B 1 112 ? -22.437 -7.514 5.894 1.00 65.19 459 ILE B N 1
ATOM 2432 C CA . ILE B 1 112 ? -21.927 -6.140 5.891 1.00 59.95 459 ILE B CA 1
ATOM 2433 C C . ILE B 1 112 ? -20.530 -6.035 6.468 1.00 61.02 459 ILE B C 1
ATOM 2434 O O . ILE B 1 112 ? -19.724 -5.227 6.019 1.00 58.16 459 ILE B O 1
ATOM 2439 N N . ASN B 1 113 ? -20.280 -6.835 7.494 1.00 53.42 460 ASN B N 1
ATOM 2440 C CA . ASN B 1 113 ? -18.989 -6.888 8.148 1.00 55.43 460 ASN B CA 1
ATOM 2441 C C . ASN B 1 113 ? -17.897 -7.117 7.118 1.00 56.48 460 ASN B C 1
ATOM 2442 O O . ASN B 1 113 ? -16.931 -6.360 7.040 1.00 54.31 460 ASN B O 1
ATOM 2447 N N . GLU B 1 114 ? -18.063 -8.166 6.332 1.00 56.39 461 GLU B N 1
ATOM 2448 C CA . GLU B 1 114 ? -17.057 -8.525 5.363 1.00 58.52 461 GLU B CA 1
ATOM 2449 C C . GLU B 1 114 ? -16.998 -7.472 4.269 1.00 53.46 461 GLU B C 1
ATOM 2450 O O . GLU B 1 114 ? -15.917 -7.085 3.833 1.00 53.49 461 GLU B O 1
ATOM 2456 N N . MET B 1 115 ? -18.163 -6.979 3.877 1.00 76.57 462 MET B N 1
ATOM 2457 C CA . MET B 1 115 ? -18.269 -6.066 2.754 1.00 72.32 462 MET B CA 1
ATOM 2458 C C . MET B 1 115 ? -17.629 -4.710 3.073 1.00 67.71 462 MET B C 1
ATOM 2459 O O . MET B 1 115 ? -16.900 -4.153 2.260 1.00 66.27 462 MET B O 1
ATOM 2464 N N . PHE B 1 116 ? -17.890 -4.213 4.276 1.00 51.61 463 PHE B N 1
ATOM 2465 C CA . PHE B 1 116 ? -17.273 -3.006 4.800 1.00 51.31 463 PHE B CA 1
ATOM 2466 C C . PHE B 1 116 ? -15.742 -3.214 4.945 1.00 51.87 463 PHE B C 1
ATOM 2467 O O . PHE B 1 116 ? -14.941 -2.334 4.597 1.00 51.69 463 PHE B O 1
ATOM 2475 N N . ASN B 1 117 ? -15.357 -4.377 5.476 1.00 52.59 464 ASN B N 1
ATOM 2476 C CA . ASN B 1 117 ? -13.949 -4.725 5.643 1.00 53.24 464 ASN B CA 1
ATOM 2477 C C . ASN B 1 117 ? -13.205 -4.716 4.326 1.00 53.32 464 ASN B C 1
ATOM 2478 O O . ASN B 1 117 ? -12.090 -4.228 4.253 1.00 53.48 464 ASN B O 1
ATOM 2483 N N . TYR B 1 118 ? -13.824 -5.269 3.294 1.00 57.49 465 TYR B N 1
ATOM 2484 C CA . TYR B 1 118 ? -13.228 -5.269 1.977 1.00 58.17 465 TYR B CA 1
ATOM 2485 C C . TYR B 1 118 ? -13.033 -3.823 1.470 1.00 52.75 465 TYR B C 1
ATOM 2486 O O . TYR B 1 118 ? -11.978 -3.481 0.923 1.00 53.19 465 TYR B O 1
ATOM 2495 N N . VAL B 1 119 ? -14.036 -2.966 1.694 1.00 51.93 466 VAL B N 1
ATOM 2496 C CA . VAL B 1 119 ? -13.906 -1.585 1.275 1.00 51.32 466 VAL B CA 1
ATOM 2497 C C . VAL B 1 119 ? -12.723 -0.910 1.984 1.00 51.50 466 VAL B C 1
ATOM 2498 O O . VAL B 1 119 ? -11.860 -0.303 1.351 1.00 51.48 466 VAL B O 1
ATOM 2502 N N . LEU B 1 120 ? -12.672 -1.050 3.298 1.00 51.74 467 LEU B N 1
ATOM 2503 C CA . LEU B 1 120 ? -11.613 -0.425 4.065 1.00 51.95 467 LEU B CA 1
ATOM 2504 C C . LEU B 1 120 ? -10.227 -1.023 3.698 1.00 52.68 467 LEU B C 1
ATOM 2505 O O . LEU B 1 120 ? -9.223 -0.320 3.730 1.00 52.79 467 LEU B O 1
ATOM 2510 N N . ASP B 1 121 ? -10.174 -2.289 3.302 1.00 53.21 468 ASP B N 1
ATOM 2511 C CA . ASP B 1 121 ? -8.900 -2.842 2.875 1.00 53.91 468 ASP B CA 1
ATOM 2512 C C . ASP B 1 121 ? -8.362 -2.047 1.665 1.00 53.63 468 ASP B C 1
ATOM 2513 O O . ASP B 1 121 ? -7.163 -1.735 1.623 1.00 54.00 468 ASP B O 1
ATOM 2518 N N . ARG B 1 122 ? -9.227 -1.712 0.699 1.00 63.30 469 ARG B N 1
ATOM 2519 C CA . ARG B 1 122 ? -8.752 -0.918 -0.430 1.00 61.45 469 ARG B CA 1
ATOM 2520 C C . ARG B 1 122 ? -8.269 0.452 0.020 1.00 58.74 469 ARG B C 1
ATOM 2521 O O . ARG B 1 122 ? -7.212 0.905 -0.411 1.00 58.44 469 ARG B O 1
ATOM 2529 N N . PHE B 1 123 ? -8.994 1.100 0.919 1.00 51.93 470 PHE B N 1
ATOM 2530 C CA . PHE B 1 123 ? -8.562 2.430 1.320 1.00 51.62 470 PHE B CA 1
ATOM 2531 C C . PHE B 1 123 ? -7.266 2.366 2.112 1.00 52.28 470 PHE B C 1
ATOM 2532 O O . PHE B 1 123 ? -6.469 3.304 2.044 1.00 52.25 470 PHE B O 1
ATOM 2540 N N . ASP B 1 124 ? -7.027 1.292 2.862 1.00 52.92 471 ASP B N 1
ATOM 2541 C CA . ASP B 1 124 ? -5.691 1.158 3.452 1.00 56.56 471 ASP B CA 1
ATOM 2542 C C . ASP B 1 124 ? -4.631 1.063 2.357 1.00 59.14 471 ASP B C 1
ATOM 2543 O O . ASP B 1 124 ? -3.557 1.667 2.484 1.00 59.89 471 ASP B O 1
ATOM 2548 N N . MET B 1 125 ? -4.933 0.361 1.265 1.00 54.05 472 MET B N 1
ATOM 2549 C CA . MET B 1 125 ? -3.923 0.208 0.217 1.00 54.46 472 MET B CA 1
ATOM 2550 C C . MET B 1 125 ? -3.682 1.560 -0.446 1.00 53.92 472 MET B C 1
ATOM 2551 O O . MET B 1 125 ? -2.553 1.930 -0.689 1.00 54.29 472 MET B O 1
ATOM 2556 N N . ILE B 1 126 ? -4.738 2.325 -0.676 1.00 57.74 473 ILE B N 1
ATOM 2557 C CA . ILE B 1 126 ? -4.588 3.671 -1.209 1.00 54.06 473 ILE B CA 1
ATOM 2558 C C . ILE B 1 126 ? -3.681 4.495 -0.297 1.00 56.87 473 ILE B C 1
ATOM 2559 O O . ILE B 1 126 ? -2.777 5.193 -0.773 1.00 53.92 473 ILE B O 1
ATOM 2564 N N . LEU B 1 127 ? -3.888 4.373 1.015 1.00 59.55 474 LEU B N 1
ATOM 2565 C CA . LEU B 1 127 ? -3.081 5.132 1.961 1.00 57.81 474 LEU B CA 1
ATOM 2566 C C . LEU B 1 127 ? -1.611 4.707 1.968 1.00 62.95 474 LEU B C 1
ATOM 2567 O O . LEU B 1 127 ? -0.740 5.562 2.082 1.00 63.33 474 LEU B O 1
ATOM 2572 N N . LYS B 1 128 ? -1.313 3.413 1.867 1.00 59.83 475 LYS B N 1
ATOM 2573 C CA . LYS B 1 128 ? 0.103 3.014 1.906 1.00 73.06 475 LYS B CA 1
ATOM 2574 C C . LYS B 1 128 ? 0.914 3.441 0.674 1.00 80.44 475 LYS B C 1
ATOM 2575 O O . LYS B 1 128 ? 2.110 3.691 0.785 1.00 80.01 475 LYS B O 1
ATOM 2581 N N . LYS B 1 129 ? 0.248 3.614 -0.467 1.00 63.18 476 LYS B N 1
ATOM 2582 C CA . LYS B 1 129 ? 0.940 3.929 -1.714 1.00 72.77 476 LYS B CA 1
ATOM 2583 C C . LYS B 1 129 ? 0.761 5.401 -2.013 1.00 76.24 476 LYS B C 1
ATOM 2584 O O . LYS B 1 129 ? 1.072 5.894 -3.099 1.00 81.37 476 LYS B O 1
ATOM 2590 N N . ASP B 1 130 ? 0.241 6.079 -1.004 1.00 78.30 477 ASP B N 1
ATOM 2591 C CA . ASP B 1 130 ? 0.024 7.510 -0.975 1.00 86.78 477 ASP B CA 1
ATOM 2592 C C . ASP B 1 130 ? 1.388 8.206 -0.915 1.00 98.88 477 ASP B C 1
ATOM 2593 O O . ASP B 1 130 ? 2.389 7.567 -0.591 1.00 100.68 477 ASP B O 1
ATOM 2598 N N . ASP B 1 131 ? 1.436 9.500 -1.213 1.00 93.71 478 ASP B N 1
ATOM 2599 C CA . ASP B 1 131 ? 2.695 10.236 -1.195 1.00 109.04 478 ASP B CA 1
ATOM 2600 C C . ASP B 1 131 ? 2.997 10.766 0.200 1.00 118.35 478 ASP B C 1
ATOM 2601 O O . ASP B 1 131 ? 4.124 11.112 0.508 1.00 133.19 478 ASP B O 1
ATOM 2606 N N . ASN B 1 132 ? 1.962 10.877 1.019 1.00 98.96 479 ASN B N 1
ATOM 2607 C CA . ASN B 1 132 ? 2.107 11.219 2.425 1.00 95.84 479 ASN B CA 1
ATOM 2608 C C . ASN B 1 132 ? 3.045 10.279 3.183 1.00 86.48 479 ASN B C 1
ATOM 2609 O O . ASN B 1 132 ? 3.203 9.120 2.806 1.00 83.75 479 ASN B O 1
ATOM 2614 N N . PRO B 1 133 ? 3.650 10.783 4.279 1.00 77.06 480 PRO B N 1
ATOM 2615 C CA . PRO B 1 133 ? 4.433 10.007 5.248 1.00 81.84 480 PRO B CA 1
ATOM 2616 C C . PRO B 1 133 ? 3.613 8.839 5.782 1.00 79.29 480 PRO B C 1
ATOM 2617 O O . PRO B 1 133 ? 2.386 8.955 5.844 1.00 71.15 480 PRO B O 1
ATOM 2621 N N . ALA B 1 134 ? 4.243 7.718 6.108 1.00 114.61 481 ALA B N 1
ATOM 2622 C CA . ALA B 1 134 ? 3.497 6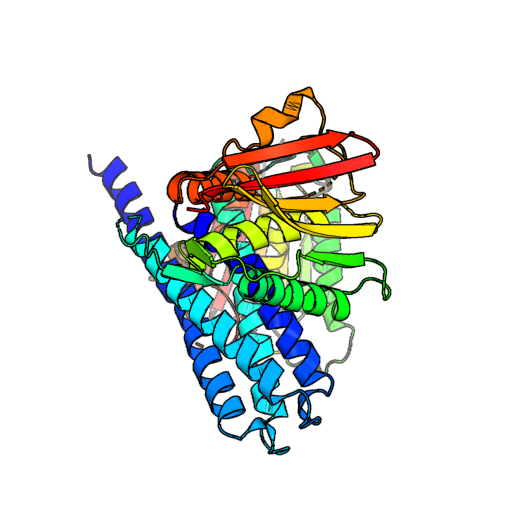.593 6.663 1.00 111.73 481 ALA B CA 1
ATOM 2623 C C . ALA B 1 134 ? 2.775 6.965 7.965 1.00 110.23 481 ALA B C 1
ATOM 2624 O O . ALA B 1 134 ? 3.290 7.736 8.781 1.00 117.24 481 ALA B O 1
ATOM 2626 N N . LYS B 1 135 ? 1.567 6.420 8.121 1.00 99.17 482 LYS B N 1
ATOM 2627 C CA . LYS B 1 135 ? 0.693 6.676 9.268 1.00 85.55 482 LYS B CA 1
ATOM 2628 C C . LYS B 1 135 ? 0.281 8.155 9.391 1.00 81.35 482 LYS B C 1
ATOM 2629 O O . LYS B 1 135 ? -0.003 8.638 10.482 1.00 88.36 482 LYS B O 1
ATOM 2635 N N . TYR B 1 136 ? 0.176 8.844 8.259 1.00 78.29 483 TYR B N 1
ATOM 2636 C CA . TYR B 1 136 ? -0.274 10.231 8.240 1.00 76.50 483 TYR B CA 1
ATOM 2637 C C . TYR B 1 136 ? -1.793 10.224 8.278 1.00 66.96 483 TYR B C 1
ATOM 2638 O O . TYR B 1 136 ? -2.439 11.188 8.727 1.00 63.15 483 TYR B O 1
ATOM 2647 N N . TYR B 1 137 ? -2.333 9.074 7.885 1.00 68.70 484 TYR B N 1
ATOM 2648 C CA . TYR B 1 137 ? -3.751 8.784 7.915 1.00 60.06 484 TYR B CA 1
ATOM 2649 C C . TYR B 1 137 ? -3.874 7.392 8.519 1.00 58.50 484 TYR B C 1
ATOM 2650 O O . TYR B 1 137 ? -3.085 6.520 8.199 1.00 61.77 484 TYR B O 1
ATOM 2659 N N . THR B 1 138 ? -4.869 7.168 9.363 1.00 66.05 485 THR B N 1
ATOM 2660 C CA . THR B 1 138 ? -5.088 5.854 9.969 1.00 64.92 485 THR B CA 1
ATOM 2661 C C . THR B 1 138 ? -6.540 5.432 9.834 1.00 57.02 485 THR B C 1
ATOM 2662 O O . THR B 1 138 ? -7.444 6.230 10.081 1.00 53.23 485 THR B O 1
ATOM 2666 N N . ILE B 1 139 ? -6.782 4.185 9.471 1.00 61.51 486 ILE B N 1
ATOM 2667 C CA . ILE B 1 139 ? -8.143 3.687 9.546 1.00 55.26 486 ILE B CA 1
ATOM 2668 C C . ILE B 1 139 ? -8.317 2.729 10.719 1.00 56.93 486 ILE B C 1
ATOM 2669 O O . ILE B 1 139 ? -7.772 1.624 10.726 1.00 59.93 486 ILE B O 1
ATOM 2674 N N . LYS B 1 140 ? -9.048 3.190 11.727 1.00 59.51 487 LYS B N 1
ATOM 2675 C CA . LYS B 1 140 ? -9.373 2.397 12.896 1.00 61.31 487 LYS B CA 1
ATOM 2676 C C . LYS B 1 140 ? -10.748 1.719 12.746 1.00 55.75 487 LYS B C 1
ATOM 2677 O O . LYS B 1 140 ? -11.763 2.394 12.559 1.00 50.70 487 LYS B O 1
ATOM 2683 N N . ARG B 1 141 ? -10.809 0.399 12.868 1.00 51.37 488 ARG B N 1
ATOM 2684 C CA . ARG B 1 141 ? -12.083 -0.295 12.677 1.00 47.15 488 ARG B CA 1
ATOM 2685 C C . ARG B 1 141 ? -12.677 -0.704 14.005 1.00 49.25 488 ARG B C 1
ATOM 2686 O O . ARG B 1 141 ? -11.989 -1.259 14.838 1.00 55.18 488 ARG B O 1
ATOM 2694 N N . GLU B 1 142 ? -13.957 -0.407 14.205 1.00 61.88 489 GLU B N 1
ATOM 2695 C CA . GLU B 1 142 ? -14.666 -0.834 15.409 1.00 55.13 489 GLU B CA 1
ATOM 2696 C C . GLU B 1 142 ? -15.934 -1.587 15.011 1.00 51.53 489 GLU B C 1
ATOM 2697 O O . GLU B 1 142 ? -17.030 -1.013 15.016 1.00 46.87 489 GLU B O 1
ATOM 2703 N N . PHE B 1 143 ? -15.798 -2.856 14.634 1.00 55.32 490 PHE B N 1
ATOM 2704 C CA . PHE B 1 143 ? -16.977 -3.621 14.230 1.00 53.12 490 PHE B CA 1
ATOM 2705 C C . PHE B 1 143 ? -17.449 -4.482 15.411 1.00 68.71 490 PHE B C 1
ATOM 2706 O O . PHE B 1 143 ? -16.639 -4.973 16.201 1.00 67.34 490 PHE B O 1
ATOM 2714 N N . THR B 1 144 ? -18.763 -4.636 15.541 1.00 58.84 491 THR B N 1
ATOM 2715 C CA . THR B 1 144 ? -19.348 -5.596 16.469 1.00 72.09 491 THR B CA 1
ATOM 2716 C C . THR B 1 144 ? -18.913 -6.972 15.970 1.00 78.02 491 THR B C 1
ATOM 2717 O O . THR B 1 144 ? -18.694 -7.129 14.774 1.00 71.30 491 THR B O 1
ATOM 2721 N N . LYS B 1 145 ? -18.815 -7.961 16.862 1.00 55.59 492 LYS B N 1
ATOM 2722 C CA . LYS B 1 145 ? -18.294 -9.290 16.499 1.00 58.85 492 LYS B CA 1
ATOM 2723 C C . LYS B 1 145 ? -19.319 -10.128 15.747 1.00 58.71 492 LYS B C 1
ATOM 2724 O O . LYS B 1 145 ? -18.953 -11.007 14.972 1.00 68.13 492 LYS B O 1
ATOM 2730 N N . ARG B 1 146 ? -20.606 -9.896 15.985 1.00 65.99 493 ARG B N 1
ATOM 2731 C CA . ARG B 1 146 ? -21.586 -10.711 15.279 1.00 74.94 493 ARG B CA 1
ATOM 2732 C C . ARG B 1 146 ? -21.668 -10.294 13.833 1.00 60.15 493 ARG B C 1
ATOM 2733 O O . ARG B 1 146 ? -21.461 -9.138 13.480 1.00 52.97 493 ARG B O 1
ATOM 2741 N N . ASP B 1 147 ? -21.956 -11.269 12.993 1.00 70.39 494 ASP B N 1
ATOM 2742 C CA . ASP B 1 147 ? -22.120 -11.028 11.584 1.00 69.29 494 ASP B CA 1
ATOM 2743 C C . ASP B 1 147 ? -23.465 -10.361 11.341 1.00 65.42 494 ASP B C 1
ATOM 2744 O O . ASP B 1 147 ? -24.500 -10.814 11.840 1.00 83.29 494 ASP B O 1
ATOM 2749 N N . LEU B 1 148 ? -23.448 -9.270 10.590 1.00 61.60 495 LEU B N 1
ATOM 2750 C CA . LEU B 1 148 ? -24.671 -8.546 10.256 1.00 59.62 495 LEU B CA 1
ATOM 2751 C C . LEU B 1 148 ? -25.053 -8.710 8.799 1.00 59.72 495 LEU B C 1
ATOM 2752 O O . LEU B 1 148 ? -24.372 -8.236 7.919 1.00 55.27 495 LEU B O 1
ATOM 2757 N N . TRP B 1 149 ? -26.162 -9.383 8.560 1.00 54.89 496 TRP B N 1
ATOM 2758 C CA . TRP B 1 149 ? -26.668 -9.605 7.212 1.00 56.63 496 TRP B CA 1
ATOM 2759 C C . TRP B 1 149 ? -27.753 -8.601 6.853 1.00 57.22 496 TRP B C 1
ATOM 2760 O O . TRP B 1 149 ? -28.693 -8.408 7.608 1.00 61.76 496 TRP B O 1
ATOM 2771 N N . VAL B 1 150 ? -27.599 -7.927 5.722 1.00 83.23 497 VAL B N 1
ATOM 2772 C CA . VAL B 1 150 ? -28.537 -6.890 5.318 1.00 76.45 497 VAL B CA 1
ATOM 2773 C C . VAL B 1 150 ? -28.772 -6.974 3.826 1.00 78.49 497 VAL B C 1
ATOM 2774 O O . VAL B 1 150 ? -27.857 -7.261 3.071 1.00 81.15 497 VAL B O 1
ATOM 2778 N N . GLU B 1 151 ? -30.000 -6.719 3.403 1.00 62.37 498 GLU B N 1
ATOM 2779 C CA . GLU B 1 151 ? -30.339 -6.723 1.995 1.00 69.42 498 GLU B CA 1
ATOM 2780 C C . GLU B 1 151 ? -29.850 -5.427 1.375 1.00 64.29 498 GLU B C 1
ATOM 2781 O O . GLU B 1 151 ? -30.332 -4.359 1.724 1.00 57.83 498 GLU B O 1
ATOM 2787 N N . ILE B 1 152 ? -28.900 -5.510 0.451 1.00 76.21 499 ILE B N 1
ATOM 2788 C CA . ILE B 1 152 ? -28.432 -4.317 -0.260 1.00 68.31 499 ILE B CA 1
ATOM 2789 C C . ILE B 1 152 ? -28.087 -4.614 -1.707 1.00 71.66 499 ILE B C 1
ATOM 2790 O O . ILE B 1 152 ? -28.056 -5.768 -2.117 1.00 83.72 499 ILE B O 1
ATOM 2795 N N . ASP B 1 153 ? -27.834 -3.547 -2.462 1.00 64.43 500 ASP B N 1
ATOM 2796 C CA . ASP B 1 153 ? -27.182 -3.607 -3.772 1.00 65.47 500 ASP B CA 1
ATOM 2797 C C . ASP B 1 153 ? -25.689 -3.387 -3.546 1.00 58.96 500 ASP B C 1
ATOM 2798 O O . ASP B 1 153 ? -25.280 -2.261 -3.283 1.00 54.77 500 ASP B O 1
ATOM 2803 N N . THR B 1 154 ? -24.882 -4.436 -3.661 1.00 62.06 501 THR B N 1
ATOM 2804 C CA . THR B 1 154 ? -23.482 -4.338 -3.275 1.00 56.66 501 THR B CA 1
ATOM 2805 C C . THR B 1 154 ? -22.729 -3.270 -4.064 1.00 54.34 501 THR B C 1
ATOM 2806 O O . THR B 1 154 ? -21.952 -2.501 -3.482 1.00 49.66 501 THR B O 1
ATOM 2810 N N . ASP B 1 155 ? -22.939 -3.233 -5.379 1.00 58.09 502 ASP B N 1
ATOM 2811 C CA . ASP B 1 155 ? -22.268 -2.229 -6.213 1.00 57.33 502 ASP B CA 1
ATOM 2812 C C . ASP B 1 155 ? -22.640 -0.800 -5.798 1.00 55.40 502 ASP B C 1
ATOM 2813 O O . ASP B 1 155 ? -21.765 0.063 -5.680 1.00 52.10 502 ASP B O 1
ATOM 2818 N N . LYS B 1 156 ? -23.923 -0.532 -5.586 1.00 58.20 503 LYS B N 1
ATOM 2819 C CA . LYS B 1 156 ? -24.326 0.846 -5.305 1.00 57.50 503 LYS B CA 1
ATOM 2820 C C . LYS B 1 156 ? -23.849 1.265 -3.921 1.00 51.39 503 LYS B C 1
ATOM 2821 O O . LYS B 1 156 ? -23.399 2.388 -3.740 1.00 49.17 503 LYS B O 1
ATOM 2827 N N . PHE B 1 157 ? -23.908 0.358 -2.954 1.00 63.71 504 PHE B N 1
ATOM 2828 C CA . PHE B 1 157 ? -23.534 0.714 -1.587 1.00 58.87 504 PHE B CA 1
ATOM 2829 C C . PHE B 1 157 ? -22.012 0.901 -1.454 1.00 55.02 504 PHE B C 1
ATOM 2830 O O . PHE B 1 157 ? -21.563 1.721 -0.675 1.00 51.79 504 PHE B O 1
ATOM 2838 N N . THR B 1 158 ? -21.227 0.137 -2.204 1.00 50.82 505 THR B N 1
ATOM 2839 C CA . THR B 1 158 ? -19.794 0.385 -2.260 1.00 48.32 505 THR B CA 1
ATOM 2840 C C . THR B 1 158 ? -19.526 1.836 -2.693 1.00 48.26 505 THR B C 1
ATOM 2841 O O . THR B 1 158 ? -18.685 2.518 -2.098 1.00 46.05 505 THR B O 1
ATOM 2845 N N . GLN B 1 159 ? -20.288 2.320 -3.678 1.00 51.46 506 GLN B N 1
ATOM 2846 C CA . GLN B 1 159 ? -20.189 3.708 -4.129 1.00 52.78 506 GLN B CA 1
ATOM 2847 C C . GLN B 1 159 ? -20.397 4.654 -2.962 1.00 49.92 506 GLN B C 1
ATOM 2848 O O . GLN B 1 159 ? -19.704 5.664 -2.830 1.00 49.21 506 GLN B O 1
ATOM 2854 N N . VAL B 1 160 ? -21.367 4.329 -2.109 1.00 47.71 507 VAL B N 1
ATOM 2855 C CA . VAL B 1 160 ? -21.633 5.158 -0.959 1.00 46.34 507 VAL B CA 1
ATOM 2856 C C . VAL B 1 160 ? -20.435 5.155 -0.010 1.00 45.41 507 VAL B C 1
ATOM 2857 O O . VAL B 1 160 ? -19.978 6.206 0.430 1.00 45.29 507 VAL B O 1
ATOM 2861 N N . LEU B 1 161 ? -19.934 3.977 0.325 1.00 48.69 508 LEU B N 1
ATOM 2862 C CA . LEU B 1 161 ? -18.819 3.913 1.265 1.00 45.88 508 LEU B CA 1
ATOM 2863 C C . LEU B 1 161 ? -17.603 4.619 0.653 1.00 46.27 508 LEU B C 1
ATOM 2864 O O . LEU B 1 161 ? -16.945 5.401 1.338 1.00 45.13 508 LEU B O 1
ATOM 2869 N N . ASP B 1 162 ? -17.365 4.417 -0.649 1.00 50.39 509 ASP B N 1
ATOM 2870 C CA . ASP B 1 162 ? -16.260 5.086 -1.337 1.00 51.85 509 ASP B CA 1
ATOM 2871 C C . ASP B 1 162 ? -16.332 6.597 -1.200 1.00 52.88 509 ASP B C 1
ATOM 2872 O O . ASP B 1 162 ? -15.330 7.229 -0.889 1.00 52.90 509 ASP B O 1
ATOM 2877 N N . ASN B 1 163 ? -17.500 7.186 -1.442 1.00 46.61 510 ASN B N 1
ATOM 2878 C CA . ASN B 1 163 ? -17.581 8.645 -1.385 1.00 47.27 510 ASN B CA 1
ATOM 2879 C C . ASN B 1 163 ? -17.320 9.151 0.016 1.00 46.51 510 ASN B C 1
ATOM 2880 O O . ASN B 1 163 ? -16.605 10.134 0.187 1.00 46.99 510 ASN B O 1
ATOM 2885 N N . ILE B 1 164 ? -17.861 8.460 1.019 1.00 49.59 511 ILE B N 1
ATOM 2886 C CA . ILE B 1 164 ? -17.713 8.943 2.379 1.00 47.55 511 ILE B CA 1
ATOM 2887 C C . ILE B 1 164 ? -16.283 8.758 2.884 1.00 46.58 511 ILE B C 1
ATOM 2888 O O . ILE B 1 164 ? -15.733 9.674 3.485 1.00 47.19 511 ILE B O 1
ATOM 2893 N N . MET B 1 165 ? -15.666 7.616 2.601 1.00 47.95 512 MET B N 1
ATOM 2894 C CA . MET B 1 165 ? -14.263 7.425 2.957 1.00 49.21 512 MET B CA 1
ATOM 2895 C C . MET B 1 165 ? -13.364 8.416 2.228 1.00 51.13 512 MET B C 1
ATOM 2896 O O . MET B 1 165 ? -12.467 9.006 2.802 1.00 52.29 512 MET B O 1
ATOM 2901 N N . ASN B 1 166 ? -13.605 8.585 0.941 1.00 46.44 513 ASN B N 1
ATOM 2902 C CA . ASN B 1 166 ? -12.809 9.513 0.156 1.00 47.65 513 ASN B CA 1
ATOM 2903 C C . ASN B 1 166 ? -12.991 10.936 0.676 1.00 51.52 513 ASN B C 1
ATOM 2904 O O . ASN B 1 166 ? -12.026 11.691 0.754 1.00 57.27 513 ASN B O 1
ATOM 2909 N N . ASN B 1 167 ? -14.217 11.312 1.038 1.00 49.05 514 ASN B N 1
ATOM 2910 C CA . ASN B 1 167 ? -14.407 12.644 1.636 1.00 52.65 514 ASN B CA 1
ATOM 2911 C C . ASN B 1 167 ? -13.666 12.767 2.966 1.00 49.44 514 ASN B C 1
ATOM 2912 O O . ASN B 1 167 ? -13.085 13.800 3.269 1.00 52.52 514 ASN B O 1
ATOM 2917 N N . ALA B 1 168 ? -13.722 11.699 3.751 1.00 49.11 515 ALA B N 1
ATOM 2918 C CA . ALA B 1 168 ? -13.164 11.695 5.085 1.00 48.21 515 ALA B CA 1
ATOM 2919 C C . ALA B 1 168 ? -11.669 11.936 4.966 1.00 51.40 515 ALA B C 1
ATOM 2920 O O . ALA B 1 168 ? -11.061 12.604 5.801 1.00 53.44 515 ALA B O 1
ATOM 2922 N N . ILE B 1 169 ? -11.074 11.368 3.929 1.00 49.00 516 ILE B N 1
ATOM 2923 C CA . ILE B 1 169 ? -9.659 11.581 3.687 1.00 54.65 516 ILE B CA 1
ATOM 2924 C C . ILE B 1 169 ? -9.390 12.932 3.047 1.00 57.79 516 ILE B C 1
ATOM 2925 O O . ILE B 1 169 ? -8.567 13.694 3.545 1.00 62.23 516 ILE B O 1
ATOM 2930 N N . LYS B 1 170 ? -10.094 13.234 1.956 1.00 50.68 517 LYS B N 1
ATOM 2931 C CA . LYS B 1 170 ? -9.874 14.487 1.234 1.00 52.52 517 LYS B CA 1
ATOM 2932 C C . LYS B 1 170 ? -10.021 15.708 2.140 1.00 65.72 517 LYS B C 1
ATOM 2933 O O . LYS B 1 170 ? -9.279 16.672 1.988 1.00 68.97 517 LYS B O 1
ATOM 2939 N N . TYR B 1 171 ? -10.957 15.671 3.092 1.00 57.18 518 TYR B N 1
ATOM 2940 C CA . TYR B 1 171 ? -11.198 16.861 3.898 1.00 52.28 518 TYR B CA 1
ATOM 2941 C C . TYR B 1 171 ? -10.461 16.845 5.238 1.00 52.20 518 TYR B C 1
ATOM 2942 O O . TYR B 1 171 ? -10.752 17.638 6.124 1.00 52.67 518 TYR B O 1
ATOM 2951 N N . SER B 1 172 ? -9.539 15.909 5.394 1.00 54.16 519 SER B N 1
ATOM 2952 C CA . SER B 1 172 ? -8.535 15.974 6.459 1.00 56.18 519 SER B CA 1
ATOM 2953 C C . SER B 1 172 ? -7.156 16.288 5.888 1.00 63.63 519 SER B C 1
ATOM 2954 O O . SER B 1 172 ? -6.262 15.449 5.999 1.00 62.35 519 SER B O 1
ATOM 2957 N N . PRO B 1 173 ? -6.941 17.501 5.346 1.00 55.87 520 PRO B N 1
ATOM 2958 C CA . PRO B 1 173 ? -5.602 17.747 4.788 1.00 57.74 520 PRO B CA 1
ATOM 2959 C C . PRO B 1 173 ? -4.447 17.601 5.783 1.00 62.01 520 PRO B C 1
ATOM 2960 O O . PRO B 1 173 ? -3.396 17.082 5.416 1.00 67.34 520 PRO B O 1
ATOM 2964 N N . ASP B 1 174 ? -4.632 18.041 7.016 1.00 62.63 521 ASP B N 1
ATOM 2965 C CA . ASP B 1 174 ? -3.595 17.893 8.030 1.00 71.06 521 ASP B CA 1
ATOM 2966 C C . ASP B 1 174 ? -3.352 16.435 8.478 1.00 63.31 521 ASP B C 1
ATOM 2967 O O . ASP B 1 174 ? -2.410 16.162 9.228 1.00 70.08 521 ASP B O 1
ATOM 2972 N N . GLY B 1 175 ? -4.156 15.499 7.979 1.00 65.49 522 GLY B N 1
ATOM 2973 C CA . GLY B 1 175 ? -4.051 14.098 8.363 1.00 63.17 522 GLY B CA 1
ATOM 2974 C C . GLY B 1 175 ? -4.943 13.727 9.543 1.00 57.35 522 GLY B C 1
ATOM 2975 O O . GLY B 1 175 ? -5.772 14.532 9.969 1.00 60.78 522 GLY B O 1
ATOM 2976 N N . GLY B 1 176 ? -4.804 12.516 10.075 1.00 56.08 523 GLY B N 1
ATOM 2977 C CA . GLY B 1 176 ? -5.725 12.115 11.119 1.00 52.48 523 GLY B CA 1
ATOM 2978 C C . GLY B 1 176 ? -6.165 10.663 11.127 1.00 51.27 523 GLY B C 1
ATOM 2979 O O . GLY B 1 176 ? -5.763 9.855 10.278 1.00 57.29 523 GLY B O 1
ATOM 2980 N N . VAL B 1 177 ? -6.979 10.331 12.117 1.00 59.32 524 VAL B N 1
ATOM 2981 C CA . VAL B 1 177 ? -7.566 9.004 12.225 1.00 61.81 524 VAL B CA 1
ATOM 2982 C C . VAL B 1 177 ? -8.977 8.991 11.628 1.00 57.21 524 VAL B C 1
ATOM 2983 O O . VAL B 1 177 ? -9.781 9.886 11.875 1.00 50.81 524 VAL B O 1
ATOM 2987 N N . VAL B 1 178 ? -9.254 8.026 10.767 1.00 51.38 525 VAL B N 1
ATOM 2988 C CA . VAL B 1 178 ? -10.610 7.835 10.333 1.00 47.33 525 VAL B CA 1
ATOM 2989 C C . VAL B 1 178 ? -11.170 6.617 11.082 1.00 46.26 525 VAL B C 1
ATOM 2990 O O . VAL B 1 178 ? -10.638 5.507 10.963 1.00 47.29 525 VAL B O 1
ATOM 2994 N N . THR B 1 179 ? -12.224 6.835 11.871 1.00 47.00 526 THR B N 1
ATOM 2995 C CA . THR B 1 179 ? -12.786 5.790 12.711 1.00 47.10 526 THR B CA 1
ATOM 2996 C C . THR B 1 179 ? -14.065 5.237 12.091 1.00 44.47 526 THR B C 1
ATOM 2997 O O . THR B 1 179 ? -15.017 5.990 11.822 1.00 44.00 526 THR B O 1
ATOM 3001 N N . CYS B 1 180 ? -14.095 3.925 11.869 1.00 49.37 527 CYS B N 1
ATOM 3002 C CA . CYS B 1 180 ? -15.226 3.299 11.191 1.00 47.87 527 CYS B CA 1
ATOM 3003 C C . CYS B 1 180 ? -15.937 2.298 12.101 1.00 49.62 527 CYS B C 1
ATOM 3004 O O . CYS B 1 180 ? -15.350 1.318 12.546 1.00 52.28 527 CYS B O 1
ATOM 3007 N N . ARG B 1 181 ? -17.217 2.552 12.352 1.00 49.19 528 ARG B N 1
ATOM 3008 C CA . ARG B 1 181 ? -17.992 1.769 13.292 1.00 51.51 528 ARG B CA 1
ATOM 3009 C C . ARG B 1 181 ? -19.099 1.055 12.550 1.00 54.29 528 ARG B C 1
ATOM 3010 O O . ARG B 1 181 ? -19.670 1.579 11.598 1.00 49.73 528 ARG B O 1
ATOM 3018 N N . LEU B 1 182 ? -19.367 -0.169 12.993 1.00 45.30 529 LEU B N 1
ATOM 3019 C CA . LEU B 1 182 ? -20.442 -1.013 12.485 1.00 47.09 529 LEU B CA 1
ATOM 3020 C C . LEU B 1 182 ? -21.158 -1.630 13.674 1.00 51.21 529 LEU B C 1
ATOM 3021 O O . LEU B 1 182 ? -20.529 -2.296 14.502 1.00 54.53 529 LEU B O 1
ATOM 3026 N N . LEU B 1 183 ? -22.438 -1.307 13.823 1.00 49.08 530 LEU B N 1
ATOM 3027 C CA . LEU B 1 183 ? -23.224 -1.803 14.950 1.00 53.50 530 LEU B CA 1
ATOM 3028 C C . LEU B 1 183 ? -24.688 -2.021 14.564 1.00 55.53 530 LEU B C 1
ATOM 3029 O O . LEU B 1 183 ? -25.156 -1.520 13.543 1.00 53.03 530 LEU B O 1
ATOM 3034 N N . GLU B 1 184 ? -25.406 -2.802 15.355 1.00 49.43 531 GLU B N 1
ATOM 3035 C CA . GLU B 1 184 ? -26.834 -2.948 15.142 1.00 50.16 531 GLU B CA 1
ATOM 3036 C C . GLU B 1 184 ? -27.522 -2.511 16.429 1.00 50.98 531 GLU B C 1
ATOM 3037 O O . GLU B 1 184 ? -27.073 -2.845 17.519 1.00 52.76 531 GLU B O 1
ATOM 3043 N N . THR B 1 185 ? -28.608 -1.765 16.286 1.00 56.06 532 THR B N 1
ATOM 3044 C CA . THR B 1 185 ? -29.430 -1.367 17.417 1.00 58.88 532 THR B CA 1
ATOM 3045 C C . THR B 1 185 ? -30.808 -0.992 16.906 1.00 60.38 532 THR B C 1
ATOM 3046 O O . THR B 1 185 ? -30.950 -0.573 15.762 1.00 57.37 532 THR B O 1
ATOM 3050 N N . HIS B 1 186 ? -31.807 -1.057 17.773 1.00 57.51 533 HIS B N 1
ATOM 3051 C CA . HIS B 1 186 ? -33.167 -0.690 17.401 1.00 59.88 533 HIS B CA 1
ATOM 3052 C C . HIS B 1 186 ? -33.596 -1.176 16.028 1.00 62.06 533 HIS B C 1
ATOM 3053 O O . HIS B 1 186 ? -34.223 -0.443 15.270 1.00 62.71 533 HIS B O 1
ATOM 3060 N N . ASN B 1 187 ? -33.248 -2.417 15.728 1.00 59.89 534 ASN B N 1
ATOM 3061 C CA . ASN B 1 187 ? -33.417 -2.999 14.400 1.00 61.38 534 ASN B CA 1
ATOM 3062 C C . ASN B 1 187 ? -32.867 -2.175 13.219 1.00 54.89 534 ASN B C 1
ATOM 3063 O O . ASN B 1 187 ? -33.405 -2.193 12.108 1.00 56.50 534 ASN B O 1
ATOM 3068 N N . GLN B 1 188 ? -31.780 -1.468 13.466 1.00 68.13 535 GLN B N 1
ATOM 3069 C CA . GLN B 1 188 ? -31.087 -0.796 12.391 1.00 64.49 535 GLN B CA 1
ATOM 3070 C C . GLN B 1 188 ? -29.640 -1.239 12.436 1.00 59.29 535 GLN B C 1
ATOM 3071 O O . GLN B 1 188 ? -29.057 -1.423 13.502 1.00 59.07 535 GLN B O 1
ATOM 3077 N N . VAL B 1 189 ? -29.060 -1.402 11.261 1.00 59.14 536 VAL B N 1
ATOM 3078 C CA . VAL B 1 189 ? -27.635 -1.592 11.141 1.00 55.54 536 VAL B CA 1
ATOM 3079 C C . VAL B 1 189 ? -27.094 -0.218 10.856 1.00 50.09 536 VAL B C 1
ATOM 3080 O O . VAL B 1 189 ? -27.601 0.480 9.958 1.00 49.35 536 VAL B O 1
ATOM 3084 N N . ILE B 1 190 ? -26.123 0.198 11.661 1.00 50.69 537 ILE B N 1
ATOM 3085 C CA . ILE B 1 190 ? -25.584 1.536 11.557 1.00 46.42 537 ILE B CA 1
ATOM 3086 C C . ILE B 1 190 ? -24.091 1.521 11.295 1.00 44.71 537 ILE B C 1
ATOM 3087 O O . ILE B 1 190 ? -23.327 0.769 11.907 1.00 44.91 537 ILE B O 1
ATOM 3092 N N . ILE B 1 191 ? -23.704 2.330 10.320 1.00 44.12 538 ILE B N 1
ATOM 3093 C CA . ILE B 1 191 ? -22.320 2.565 10.008 1.00 43.60 538 ILE B CA 1
ATOM 3094 C C . ILE B 1 191 ? -22.067 4.010 10.279 1.00 43.28 538 ILE B C 1
ATOM 3095 O O . ILE B 1 191 ? -22.875 4.852 9.897 1.00 43.33 538 ILE B O 1
ATOM 3100 N N . SER B 1 192 ? -20.994 4.303 10.994 1.00 43.17 539 SER B N 1
ATOM 3101 C CA . SER B 1 192 ? -20.583 5.685 11.128 1.00 43.02 539 SER B CA 1
ATOM 3102 C C . SER B 1 192 ? -19.105 5.786 10.781 1.00 42.94 539 SER B C 1
ATOM 3103 O O . SER B 1 192 ? -18.330 4.847 11.031 1.00 43.09 539 SER B O 1
ATOM 3106 N N . ILE B 1 193 ? -18.739 6.903 10.154 1.00 42.94 540 ILE B N 1
ATOM 3107 C CA . ILE B 1 193 ? -17.381 7.170 9.681 1.00 43.29 540 ILE B CA 1
ATOM 3108 C C . ILE B 1 193 ? -16.990 8.544 10.167 1.00 43.85 540 ILE B C 1
ATOM 3109 O O . ILE B 1 193 ? -17.609 9.536 9.777 1.00 43.82 540 ILE B O 1
ATOM 3114 N N . SER B 1 194 ? -16.005 8.595 11.056 1.00 43.79 541 SER B N 1
ATOM 3115 C CA . SER B 1 194 ? -15.607 9.837 11.714 1.00 48.38 541 SER B CA 1
ATOM 3116 C C . SER B 1 194 ? -14.231 10.263 11.266 1.00 45.50 541 SER B C 1
ATOM 3117 O O . SER B 1 194 ? -13.365 9.420 11.133 1.00 46.06 541 SER B O 1
ATOM 3120 N N . ASP B 1 195 ? -14.009 11.563 11.118 1.00 45.54 542 ASP B N 1
ATOM 3121 C CA . ASP B 1 195 ? -12.667 12.059 10.819 1.00 47.43 542 ASP B CA 1
ATOM 3122 C C . ASP B 1 195 ? -12.306 13.174 11.766 1.00 50.63 542 ASP B C 1
ATOM 3123 O O . ASP B 1 195 ? -13.151 13.673 12.489 1.00 50.06 542 ASP B O 1
ATOM 3128 N N . GLN B 1 196 ? -11.044 13.590 11.713 1.00 50.22 543 GLN B N 1
ATOM 3129 C CA . GLN B 1 196 ? -10.551 14.693 12.529 1.00 50.50 543 GLN B CA 1
ATOM 3130 C C . GLN B 1 196 ? -10.186 15.829 11.605 1.00 57.21 543 GLN B C 1
ATOM 3131 O O . GLN B 1 196 ? -9.232 16.562 11.842 1.00 62.98 543 GLN B O 1
ATOM 3137 N N . GLY B 1 197 ? -10.954 15.940 10.534 1.00 50.06 544 GLY B N 1
ATOM 3138 C CA . GLY B 1 197 ? -10.670 16.868 9.457 1.00 51.08 544 GLY B CA 1
ATOM 3139 C C . GLY B 1 197 ? -11.187 18.287 9.595 1.00 51.98 544 GLY B C 1
ATOM 3140 O O . GLY B 1 197 ? -11.333 18.824 10.692 1.00 53.12 544 GLY B O 1
ATOM 3141 N N . LEU B 1 198 ? -11.405 18.917 8.456 1.00 66.75 545 LEU B N 1
ATOM 3142 C CA . LEU B 1 198 ? -11.994 20.229 8.440 1.00 70.72 545 LEU B CA 1
ATOM 3143 C C . LEU B 1 198 ? -13.423 19.920 8.810 1.00 69.85 545 LEU B C 1
ATOM 3144 O O . LEU B 1 198 ? -13.910 18.811 8.561 1.00 65.22 545 LEU B O 1
ATOM 3149 N N . GLY B 1 199 ? -14.140 20.836 9.401 1.00 60.96 546 GLY B N 1
ATOM 3150 C CA . GLY B 1 199 ? -15.485 20.421 9.753 1.00 51.54 546 GLY B CA 1
ATOM 3151 C C . GLY B 1 199 ? -16.461 20.855 8.683 1.00 53.98 546 GLY B C 1
ATOM 3152 O O . GLY B 1 199 ? -16.110 21.012 7.520 1.00 78.90 546 GLY B O 1
ATOM 3153 N N . ILE B 1 200 ? -17.710 20.972 9.086 1.00 64.23 547 ILE B N 1
ATOM 3154 C CA . ILE B 1 200 ? -18.735 21.508 8.231 1.00 61.47 547 ILE B CA 1
ATOM 3155 C C . ILE B 1 200 ? -19.487 22.536 9.061 1.00 70.31 547 ILE B C 1
ATOM 3156 O O . ILE B 1 200 ? -19.878 22.234 10.181 1.00 65.72 547 ILE B O 1
ATOM 3161 N N . PRO B 1 201 ? -19.676 23.752 8.529 1.00 65.28 548 PRO B N 1
ATOM 3162 C CA . PRO B 1 201 ? -20.486 24.778 9.206 1.00 63.02 548 PRO B CA 1
ATOM 3163 C C . PRO B 1 201 ? -21.897 24.249 9.530 1.00 68.48 548 PRO B C 1
ATOM 3164 O O . PRO B 1 201 ? -22.458 23.506 8.705 1.00 71.06 548 PRO B O 1
ATOM 3168 N N . ARG B 1 202 ? -22.426 24.567 10.718 1.00 67.25 549 ARG B N 1
ATOM 3169 C CA . ARG B 1 202 ? -23.746 24.080 11.133 1.00 77.40 549 ARG B CA 1
ATOM 3170 C C . ARG B 1 202 ? -24.839 24.461 10.158 1.00 84.36 549 ARG B C 1
ATOM 3171 O O . ARG B 1 202 ? -25.804 23.717 9.971 1.00 86.92 549 ARG B O 1
ATOM 3179 N N . ALA B 1 203 ? -24.691 25.639 9.565 1.00 80.18 550 ALA B N 1
ATOM 3180 C CA . ALA B 1 203 ? -25.647 26.147 8.593 1.00 92.26 550 ALA B CA 1
ATOM 3181 C C . ALA B 1 203 ? -25.682 25.285 7.333 1.00 94.67 550 ALA B C 1
ATOM 3182 O O . ALA B 1 203 ? -26.648 25.328 6.572 1.00 100.20 550 ALA B O 1
ATOM 3184 N N . ASP B 1 204 ? -24.621 24.517 7.102 1.00 87.16 551 ASP B N 1
ATOM 3185 C CA . ASP B 1 204 ? -24.504 23.776 5.856 1.00 81.73 551 ASP B CA 1
ATOM 3186 C C . ASP B 1 204 ? -24.715 22.272 6.034 1.00 71.36 551 ASP B C 1
ATOM 3187 O O . ASP B 1 204 ? -24.675 21.522 5.056 1.00 70.68 551 ASP B O 1
ATOM 3192 N N . LEU B 1 205 ? -24.941 21.830 7.269 1.00 83.38 552 LEU B N 1
ATOM 3193 C CA . LEU B 1 205 ? -25.132 20.410 7.526 1.00 74.68 552 LEU B CA 1
ATOM 3194 C C . LEU B 1 205 ? -26.255 19.792 6.707 1.00 84.89 552 LEU B C 1
ATOM 3195 O O . LEU B 1 205 ? -26.201 18.609 6.378 1.00 85.86 552 LEU B O 1
ATOM 3200 N N . GLY B 1 206 ? -27.283 20.583 6.400 1.00 81.70 553 GLY B N 1
ATOM 3201 C CA . GLY B 1 206 ? -28.414 20.085 5.633 1.00 81.19 553 GLY B CA 1
ATOM 3202 C C . GLY B 1 206 ? -28.118 20.172 4.154 1.00 91.20 553 GLY B C 1
ATOM 3203 O O . GLY B 1 206 ? -28.463 19.285 3.358 1.00 95.17 553 GLY B O 1
ATOM 3204 N N . HIS B 1 207 ? -27.453 21.256 3.783 1.00 70.42 554 HIS B N 1
ATOM 3205 C CA . HIS B 1 207 ? -27.212 21.535 2.380 1.00 74.02 554 HIS B CA 1
ATOM 3206 C C . HIS B 1 207 ? -26.242 20.543 1.753 1.00 66.12 554 HIS B C 1
ATOM 3207 O O . HIS B 1 207 ? -26.222 20.415 0.534 1.00 64.99 554 HIS B O 1
ATOM 3214 N N . VAL B 1 208 ? -25.445 19.841 2.570 1.00 68.00 555 VAL B N 1
ATOM 3215 C CA . VAL B 1 208 ? -24.363 19.026 2.011 1.00 62.62 555 VAL B CA 1
ATOM 3216 C C . VAL B 1 208 ? -24.834 17.833 1.217 1.00 61.81 555 VAL B C 1
ATOM 3217 O O . VAL B 1 208 ? -24.079 17.318 0.407 1.00 64.45 555 VAL B O 1
ATOM 3221 N N . PHE B 1 209 ? -26.075 17.406 1.396 1.00 64.10 556 PHE B N 1
ATOM 3222 C CA . PHE B 1 209 ? -26.564 16.304 0.571 1.00 66.41 556 PHE B CA 1
ATOM 3223 C C . PHE B 1 209 ? -27.215 16.750 -0.732 1.00 72.80 556 PHE B C 1
ATOM 3224 O O . PHE B 1 209 ? -27.602 15.914 -1.542 1.00 76.64 556 PHE B O 1
ATOM 3232 N N . ASP B 1 210 ? -27.289 18.059 -0.953 1.00 66.69 557 ASP B N 1
ATOM 3233 C CA . ASP B 1 210 ? -27.902 18.594 -2.172 1.00 75.75 557 ASP B CA 1
ATOM 3234 C C . ASP B 1 210 ? -26.951 18.486 -3.374 1.00 80.82 557 ASP B C 1
ATOM 3235 O O . ASP B 1 210 ? -25.744 18.636 -3.208 1.00 87.28 557 ASP B O 1
ATOM 3240 N N . ARG B 1 211 ? -27.478 18.240 -4.577 1.00 148.19 558 ARG B N 1
ATOM 3241 C CA . ARG B 1 211 ? -26.605 18.182 -5.751 1.00 154.61 558 ARG B CA 1
ATOM 3242 C C . ARG B 1 211 ? -25.937 19.519 -5.989 1.00 158.82 558 ARG B C 1
ATOM 3243 O O . ARG B 1 211 ? -26.544 20.579 -5.873 1.00 153.42 558 ARG B O 1
ATOM 3251 N N . PHE B 1 212 ? -24.646 19.414 -6.260 1.00 73.82 559 PHE B N 1
ATOM 3252 C CA . PHE B 1 212 ? -23.744 20.503 -6.577 1.00 78.90 559 PHE B CA 1
ATOM 3253 C C . PHE B 1 212 ? -23.394 21.381 -5.402 1.00 74.27 559 PHE B C 1
ATOM 3254 O O . PHE B 1 212 ? -22.604 22.302 -5.558 1.00 78.45 559 PHE B O 1
ATOM 3262 N N . PHE B 1 213 ? -23.910 21.092 -4.217 1.00 97.42 560 PHE B N 1
ATOM 3263 C CA . PHE B 1 213 ? -23.523 21.915 -3.075 1.00 90.05 560 PHE B CA 1
ATOM 3264 C C . PHE B 1 213 ? -22.114 21.601 -2.571 1.00 82.76 560 PHE B C 1
ATOM 3265 O O . PHE B 1 213 ? -21.809 20.472 -2.188 1.00 82.25 560 PHE B O 1
ATOM 3273 N N . ARG B 1 214 ? -21.254 22.609 -2.596 1.00 71.21 561 ARG B N 1
ATOM 3274 C CA . ARG B 1 214 ? -19.940 22.516 -1.983 1.00 69.10 561 ARG B CA 1
ATOM 3275 C C . ARG B 1 214 ? -19.782 23.640 -0.985 1.00 69.40 561 ARG B C 1
ATOM 3276 O O . ARG B 1 214 ? -20.118 24.783 -1.290 1.00 73.75 561 ARG B O 1
ATOM 3284 N N . VAL B 1 215 ? -19.284 23.318 0.205 1.00 79.25 562 VAL B N 1
ATOM 3285 C CA . VAL B 1 215 ? -19.025 24.339 1.213 1.00 79.83 562 VAL B CA 1
ATOM 3286 C C . VAL B 1 215 ? -17.970 25.294 0.665 1.00 89.55 562 VAL B C 1
ATOM 3287 O O . VAL B 1 215 ? -16.926 24.854 0.169 1.00 80.73 562 VAL B O 1
ATOM 3291 N N . ASP B 1 216 ? -18.252 26.589 0.692 1.00 177.55 563 ASP B N 1
ATOM 3292 C CA . ASP B 1 216 ? -17.311 27.527 0.107 1.00 201.75 563 ASP B CA 1
ATOM 3293 C C . ASP B 1 216 ? -16.563 28.347 1.149 1.00 215.32 563 ASP B C 1
ATOM 3294 O O . ASP B 1 216 ? -16.932 29.476 1.461 1.00 229.73 563 ASP B O 1
ATOM 3299 N N . LYS B 1 217 ? -15.515 27.740 1.693 1.00 131.12 564 LYS B N 1
ATOM 3300 C CA . LYS B 1 217 ? -14.598 28.414 2.597 1.00 137.09 564 LYS B CA 1
ATOM 3301 C C . LYS B 1 217 ? -13.195 27.989 2.157 1.00 143.19 564 LYS B C 1
ATOM 3302 O O . LYS B 1 217 ? -13.015 27.589 1.007 1.00 148.65 564 LYS B O 1
ATOM 3308 N N . ALA B 1 218 ? -12.216 28.061 3.058 1.00 141.37 565 ALA B N 1
ATOM 3309 C CA . ALA B 1 218 ? -10.806 27.858 2.712 1.00 142.00 565 ALA B CA 1
ATOM 3310 C C . ALA B 1 218 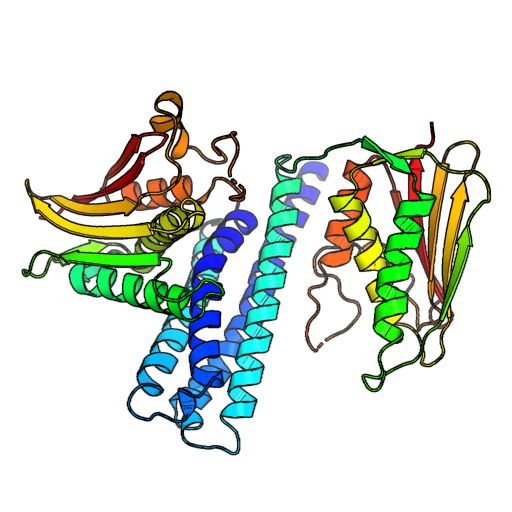? -10.512 26.585 1.891 1.00 131.98 565 ALA B C 1
ATOM 3311 O O . ALA B 1 218 ? -10.078 26.672 0.743 1.00 131.28 565 ALA B O 1
ATOM 3313 N N . ARG B 1 219 ? -10.753 25.411 2.472 1.00 122.51 566 ARG B N 1
ATOM 3314 C CA . ARG B 1 219 ? -10.292 24.162 1.863 1.00 106.22 566 ARG B CA 1
ATOM 3315 C C . ARG B 1 219 ? -11.402 23.114 1.711 1.00 86.65 566 ARG B C 1
ATOM 3316 O O . ARG B 1 219 ? -11.853 22.818 0.598 1.00 82.53 566 ARG B O 1
ATOM 3324 N N . GLN B 1 223 ? -10.734 23.150 -2.877 1.00 139.16 570 GLN B N 1
ATOM 3325 C CA . GLN B 1 223 ? -10.583 21.763 -3.312 1.00 137.30 570 GLN B CA 1
ATOM 3326 C C . GLN B 1 223 ? -11.882 20.974 -3.166 1.00 129.50 570 GLN B C 1
ATOM 3327 O O . GLN B 1 223 ? -12.840 21.431 -2.533 1.00 122.75 570 GLN B O 1
ATOM 3333 N N . GLY B 1 224 ? -11.907 19.774 -3.731 1.00 187.73 571 GLY B N 1
ATOM 3334 C CA . GLY B 1 224 ? -13.107 18.963 -3.691 1.00 189.07 571 GLY B CA 1
ATOM 3335 C C . GLY B 1 224 ? -13.542 18.479 -5.060 1.00 193.69 571 GLY B C 1
ATOM 3336 O O . GLY B 1 224 ? -13.283 17.335 -5.429 1.00 202.04 571 GLY B O 1
ATOM 3337 N N . GLY B 1 225 ? -14.198 19.346 -5.824 1.00 83.17 572 GLY B N 1
ATOM 3338 C CA . GLY B 1 225 ? -14.692 18.941 -7.120 1.00 88.04 572 GLY B CA 1
ATOM 3339 C C . GLY B 1 225 ? -16.129 19.313 -7.405 1.00 88.38 572 GLY B C 1
ATOM 3340 O O . GLY B 1 225 ? -16.472 20.480 -7.425 1.00 89.52 572 GLY B O 1
ATOM 3341 N N . THR B 1 226 ? -16.983 18.319 -7.588 1.00 162.13 573 THR B N 1
ATOM 3342 C CA . THR B 1 226 ? -18.278 18.563 -8.202 1.00 164.41 573 THR B CA 1
ATOM 3343 C C . THR B 1 226 ? -19.398 18.848 -7.221 1.00 159.98 573 THR B C 1
ATOM 3344 O O . THR B 1 226 ? -20.358 19.539 -7.560 1.00 175.89 573 THR B O 1
ATOM 3348 N N . GLY B 1 227 ? -19.305 18.289 -6.021 1.00 82.59 574 GLY B N 1
ATOM 3349 C CA . GLY B 1 227 ? -20.408 18.397 -5.094 1.00 75.67 574 GLY B CA 1
ATOM 3350 C C . GLY B 1 227 ? -21.494 17.392 -5.423 1.00 74.49 574 GLY B C 1
ATOM 3351 O O . GLY B 1 227 ? -22.676 17.646 -5.178 1.00 74.40 574 GLY B O 1
ATOM 3352 N N . LEU B 1 228 ? -21.110 16.260 -6.012 1.00 68.45 575 LEU B N 1
ATOM 3353 C CA . LEU B 1 228 ? -22.088 15.225 -6.357 1.00 67.69 575 LEU B CA 1
ATOM 3354 C C . LEU B 1 228 ? -22.041 14.004 -5.453 1.00 62.24 575 LEU B C 1
ATOM 3355 O O . LEU B 1 228 ? -23.059 13.347 -5.273 1.00 60.94 575 LEU B O 1
ATOM 3360 N N . GLY B 1 229 ? -20.890 13.728 -4.849 1.00 65.09 576 GLY B N 1
ATOM 3361 C CA . GLY B 1 229 ? -20.715 12.475 -4.129 1.00 58.11 576 GLY B CA 1
ATOM 3362 C C . GLY B 1 229 ? -21.789 12.169 -3.096 1.00 56.09 576 GLY B C 1
ATOM 3363 O O . GLY B 1 229 ? -22.325 11.055 -3.025 1.00 54.16 576 GLY B O 1
ATOM 3364 N N . LEU B 1 230 ? -22.110 13.159 -2.275 1.00 65.65 577 LEU B N 1
ATOM 3365 C CA . LEU B 1 230 ? -23.044 12.918 -1.183 1.00 57.11 577 LEU B CA 1
ATOM 3366 C C . LEU B 1 230 ? -24.486 12.881 -1.677 1.00 64.25 577 LEU B C 1
ATOM 3367 O O . LEU B 1 230 ? -25.341 12.226 -1.072 1.00 61.11 577 LEU B O 1
ATOM 3372 N N . ALA B 1 231 ? -24.753 13.553 -2.796 1.00 56.39 578 ALA B N 1
ATOM 3373 C CA . ALA B 1 231 ? -26.099 13.515 -3.374 1.00 62.17 578 ALA B CA 1
ATOM 3374 C C . ALA B 1 231 ? -26.367 12.134 -3.981 1.00 61.19 578 ALA B C 1
ATOM 3375 O O . ALA B 1 231 ? -27.441 11.550 -3.787 1.00 62.71 578 ALA B O 1
ATOM 3377 N N . ILE B 1 232 ? -25.363 11.601 -4.673 1.00 63.19 579 ILE B N 1
ATOM 3378 C CA . ILE B 1 232 ? -25.411 10.243 -5.202 1.00 61.66 579 ILE B CA 1
ATOM 3379 C C . ILE B 1 232 ? -25.581 9.271 -4.052 1.00 55.97 579 ILE B C 1
ATOM 3380 O O . ILE B 1 232 ? -26.374 8.318 -4.139 1.00 58.72 579 ILE B O 1
ATOM 3385 N N . SER B 1 233 ? -24.840 9.511 -2.971 1.00 61.02 580 SER B N 1
ATOM 3386 C CA . SER B 1 233 ? -24.864 8.610 -1.834 1.00 55.88 580 SER B CA 1
ATOM 3387 C C . SER B 1 233 ? -26.233 8.603 -1.176 1.00 61.46 580 SER B C 1
ATOM 3388 O O . SER B 1 233 ? -26.761 7.548 -0.851 1.00 66.66 580 SER B O 1
ATOM 3391 N N . LYS B 1 234 ? -26.821 9.777 -0.995 1.00 53.20 581 LYS B N 1
ATOM 3392 C CA . LYS B 1 234 ? -28.132 9.857 -0.352 1.00 56.28 581 LYS B CA 1
ATOM 3393 C C . LYS B 1 234 ? -29.168 9.112 -1.178 1.00 62.49 581 LYS B C 1
ATOM 3394 O O . LYS B 1 234 ? -30.029 8.399 -0.648 1.00 62.97 581 LYS B O 1
ATOM 3400 N N . GLU B 1 235 ? -29.047 9.250 -2.487 1.00 54.67 582 GLU B N 1
ATOM 3401 C CA . GLU B 1 235 ? -29.989 8.632 -3.392 1.00 60.30 582 GLU B CA 1
ATOM 3402 C C . GLU B 1 235 ? -29.905 7.118 -3.248 1.00 57.08 582 GLU B C 1
ATOM 3403 O O . GLU B 1 235 ? -30.917 6.415 -3.197 1.00 60.42 582 GLU B O 1
ATOM 3409 N N . VAL B 1 236 ? -28.692 6.604 -3.171 1.00 62.58 583 VAL B N 1
ATOM 3410 C CA . VAL B 1 236 ? -28.551 5.172 -3.045 1.00 59.75 583 VAL B CA 1
ATOM 3411 C C . VAL B 1 236 ? -29.105 4.698 -1.694 1.00 57.75 583 VAL B C 1
ATOM 3412 O O . VAL B 1 236 ? -29.878 3.742 -1.622 1.00 61.49 583 VAL B O 1
ATOM 3416 N N . VAL B 1 237 ? -28.735 5.395 -0.627 1.00 52.71 584 VAL B N 1
ATOM 3417 C CA . VAL B 1 237 ? -29.122 4.967 0.701 1.00 50.93 584 VAL B CA 1
ATOM 3418 C C . VAL B 1 237 ? -30.642 4.976 0.883 1.00 57.10 584 VAL B C 1
ATOM 3419 O O . VAL B 1 237 ? -31.217 4.103 1.548 1.00 57.89 584 VAL B O 1
ATOM 3423 N N . GLN B 1 238 ? -31.303 5.955 0.290 1.00 53.41 585 GLN B N 1
ATOM 3424 C CA . GLN B 1 238 ? -32.755 6.004 0.405 1.00 62.84 585 GLN B CA 1
ATOM 3425 C C . GLN B 1 238 ? -33.395 4.899 -0.430 1.00 71.36 585 GLN B C 1
ATOM 3426 O O . GLN B 1 238 ? -34.357 4.266 -0.008 1.00 80.12 585 GLN B O 1
ATOM 3432 N N . MET B 1 239 ? -32.816 4.648 -1.594 1.00 58.73 586 MET B N 1
ATOM 3433 C CA . MET B 1 239 ? -33.232 3.561 -2.466 1.00 66.46 586 MET B CA 1
ATOM 3434 C C . MET B 1 239 ? -33.190 2.220 -1.746 1.00 64.47 586 MET B C 1
ATOM 3435 O O . MET B 1 239 ? -34.023 1.352 -1.986 1.00 74.60 586 MET B O 1
ATOM 3440 N N . LEU B 1 240 ? -32.211 2.056 -0.863 1.00 68.82 587 LEU B N 1
ATOM 3441 C CA . LEU B 1 240 ? -32.059 0.821 -0.114 1.00 68.26 587 LEU B CA 1
ATOM 3442 C C . LEU B 1 240 ? -32.922 0.762 1.133 1.00 68.43 587 LEU B C 1
ATOM 3443 O O . LEU B 1 240 ? -32.771 -0.157 1.922 1.00 70.37 587 LEU B O 1
ATOM 3448 N N . GLY B 1 241 ? -33.774 1.764 1.342 1.00 58.44 588 GLY B N 1
ATOM 3449 C CA . GLY B 1 241 ? -34.639 1.815 2.513 1.00 60.70 588 GLY B CA 1
ATOM 3450 C C . GLY B 1 241 ? -33.997 2.396 3.775 1.00 54.92 588 GLY B C 1
ATOM 3451 O O . GLY B 1 241 ? -34.559 2.295 4.881 1.00 56.20 588 GLY B O 1
ATOM 3452 N N . GLY B 1 242 ? -32.842 3.047 3.605 1.00 64.97 589 GLY B N 1
ATOM 3453 C CA . GLY B 1 242 ? -32.076 3.528 4.736 1.00 53.27 589 GLY B CA 1
ATOM 3454 C C . GLY B 1 242 ? -32.054 5.035 4.913 1.00 53.47 589 GLY B C 1
ATOM 3455 O O . GLY B 1 242 ? -32.795 5.769 4.257 1.00 58.37 589 GLY B O 1
ATOM 3456 N N . ARG B 1 243 ? -31.187 5.504 5.798 1.00 59.58 590 ARG B N 1
ATOM 3457 C CA . ARG B 1 243 ? -31.075 6.932 6.086 1.00 59.83 590 ARG B CA 1
ATOM 3458 C C . ARG B 1 243 ? -29.599 7.315 6.261 1.00 54.00 590 ARG B C 1
ATOM 3459 O O . ARG B 1 243 ? -28.811 6.495 6.717 1.00 49.71 590 ARG B O 1
ATOM 3467 N N . ILE B 1 244 ? -29.229 8.544 5.896 1.00 47.44 591 ILE B N 1
ATOM 3468 C CA . ILE B 1 244 ? -27.864 9.042 6.054 1.00 46.52 591 ILE B CA 1
ATOM 3469 C C . ILE B 1 244 ? -27.952 10.442 6.606 1.00 46.75 591 ILE B C 1
ATOM 3470 O O . ILE B 1 244 ? -28.842 11.190 6.218 1.00 47.76 591 ILE B O 1
ATOM 3475 N N . TRP B 1 245 ? -27.057 10.796 7.524 1.00 48.81 592 TRP B N 1
ATOM 3476 C CA . TRP B 1 245 ? -27.064 12.119 8.158 1.00 50.65 592 TRP B CA 1
ATOM 3477 C C . TRP B 1 245 ? -25.678 12.396 8.693 1.00 46.82 592 TRP B C 1
ATOM 3478 O O . TRP B 1 245 ? -24.817 11.514 8.674 1.00 44.95 592 TRP B O 1
ATOM 3489 N N . VAL B 1 246 ? -25.435 13.602 9.165 1.00 51.48 593 VAL B N 1
ATOM 3490 C CA . VAL B 1 246 ? -24.080 13.949 9.534 1.00 48.87 593 VAL B CA 1
ATOM 3491 C C . VAL B 1 246 ? -24.068 14.825 10.755 1.00 50.54 593 VAL B C 1
ATOM 3492 O O . VAL B 1 246 ? -24.979 15.648 10.931 1.00 54.66 593 VAL B O 1
ATOM 3496 N N . ASP B 1 247 ? -23.074 14.641 11.622 1.00 46.03 594 ASP B N 1
ATOM 3497 C CA . ASP B 1 247 ? -22.836 15.634 12.655 1.00 48.17 594 ASP B CA 1
ATOM 3498 C C . ASP B 1 247 ? -21.405 16.155 12.479 1.00 47.39 594 ASP B C 1
ATOM 3499 O O . ASP B 1 247 ? -20.503 15.429 12.000 1.00 45.83 594 ASP B O 1
ATOM 3504 N N . SER B 1 248 ? -21.217 17.437 12.796 1.00 49.64 595 SER B N 1
ATOM 3505 C CA . SER B 1 248 ? -19.927 18.031 12.574 1.00 50.03 595 SER B CA 1
ATOM 3506 C C . SER B 1 248 ? -19.625 19.235 13.440 1.00 53.97 595 SER B C 1
ATOM 3507 O O . SER B 1 248 ? -20.518 19.977 13.855 1.00 57.55 595 SER B O 1
ATOM 3510 N N . VAL B 1 249 ? -18.336 19.411 13.700 1.00 52.65 596 VAL B N 1
ATOM 3511 C CA . VAL B 1 249 ? -17.824 20.620 14.344 1.00 62.66 596 VAL B CA 1
ATOM 3512 C C . VAL B 1 249 ? -16.750 21.256 13.480 1.00 65.12 596 VAL B C 1
ATOM 3513 O O . VAL B 1 249 ? -15.755 20.612 13.144 1.00 57.45 596 VAL B O 1
ATOM 3517 N N . GLU B 1 250 ? -16.964 22.520 13.118 1.00 54.31 597 GLU B N 1
ATOM 3518 C CA . GLU B 1 250 ? -16.130 23.176 12.117 1.00 59.33 597 GLU B CA 1
ATOM 3519 C C . GLU B 1 250 ? -14.624 23.065 12.299 1.00 75.94 597 GLU B C 1
ATOM 3520 O O . GLU B 1 250 ? -13.900 22.932 11.315 1.00 102.52 597 GLU B O 1
ATOM 3526 N N . GLY B 1 251 ? -14.134 23.089 13.526 1.00 68.58 598 GLY B N 1
ATOM 3527 C CA . GLY B 1 251 ? -12.697 22.963 13.696 1.00 69.42 598 GLY B CA 1
ATOM 3528 C C . GLY B 1 251 ? -12.211 21.570 14.055 1.00 68.25 598 GLY B C 1
ATOM 3529 O O . GLY B 1 251 ? -11.036 21.279 13.942 1.00 68.88 598 GLY B O 1
ATOM 3530 N N . LYS B 1 252 ? -13.127 20.727 14.516 1.00 87.16 599 LYS B N 1
ATOM 3531 C CA . LYS B 1 252 ? -12.800 19.424 15.067 1.00 72.59 599 LYS B CA 1
ATOM 3532 C C . LYS B 1 252 ? -12.840 18.261 14.056 1.00 61.84 599 LYS B C 1
ATOM 3533 O O . LYS B 1 252 ? -11.925 17.444 13.991 1.00 55.34 599 LYS B O 1
ATOM 3539 N N . GLY B 1 253 ? -13.931 18.148 13.312 1.00 59.28 600 GLY B N 1
ATOM 3540 C CA . GLY B 1 253 ? -14.108 17.038 12.396 1.00 51.02 600 GLY B CA 1
ATOM 3541 C C . GLY B 1 253 ? -15.572 16.694 12.169 1.00 49.86 600 GLY B C 1
ATOM 3542 O O . GLY B 1 253 ? -16.480 17.458 12.562 1.00 56.86 600 GLY B O 1
ATOM 3543 N N . SER B 1 254 ? -15.811 15.547 11.530 1.00 49.02 601 SER B N 1
ATOM 3544 C CA . SER B 1 254 ? -17.155 15.174 11.122 1.00 48.59 601 SER B CA 1
ATOM 3545 C C . SER B 1 254 ? -17.426 13.716 11.386 1.00 45.36 601 SER B C 1
ATOM 3546 O O . SER B 1 254 ? -16.482 12.912 11.429 1.00 45.18 601 SER B O 1
ATOM 3549 N N . THR B 1 255 ? -18.714 13.384 11.527 1.00 47.51 602 THR B N 1
ATOM 3550 C CA . THR B 1 255 ? -19.195 12.011 11.566 1.00 44.69 602 THR B CA 1
ATOM 3551 C C . THR B 1 255 ? -20.423 11.822 10.688 1.00 46.03 602 THR B C 1
ATOM 3552 O O . THR B 1 255 ? -21.494 12.384 10.961 1.00 49.04 602 THR B O 1
ATOM 3556 N N . PHE B 1 256 ? -20.266 11.012 9.650 1.00 43.78 603 PHE B N 1
ATOM 3557 C CA . PHE B 1 256 ? -21.373 10.659 8.780 1.00 43.81 603 PHE B CA 1
ATOM 3558 C C . PHE B 1 256 ? -21.955 9.346 9.250 1.00 43.45 603 PHE B C 1
ATOM 3559 O O . PHE B 1 256 ? -21.205 8.454 9.616 1.00 43.15 603 PHE B O 1
ATOM 3567 N N . TYR B 1 257 ? -23.280 9.237 9.217 1.00 43.71 604 TYR B N 1
ATOM 3568 C CA . TYR B 1 257 ? -23.977 8.059 9.695 1.00 43.68 604 TYR B CA 1
ATOM 3569 C C . TYR B 1 257 ? -24.804 7.488 8.564 1.00 44.92 604 TYR B C 1
ATOM 3570 O O . TYR B 1 257 ? -25.508 8.262 7.883 1.00 48.35 604 TYR B O 1
ATOM 3579 N N . ILE B 1 258 ? -24.812 6.156 8.418 1.00 43.96 605 ILE B N 1
ATOM 3580 C CA . ILE B 1 258 ? -25.746 5.465 7.515 1.00 44.52 605 ILE B CA 1
ATOM 3581 C C . ILE B 1 258 ? -26.557 4.451 8.302 1.00 44.94 605 ILE B C 1
ATOM 3582 O O . ILE B 1 258 ? -25.983 3.657 9.045 1.00 44.71 605 ILE B O 1
ATOM 3587 N N . SER B 1 259 ? -27.880 4.470 8.143 1.00 45.78 606 SER B N 1
ATOM 3588 C CA . SER B 1 259 ? -28.724 3.466 8.782 1.00 48.79 606 SER B CA 1
ATOM 3589 C C . SER B 1 259 ? -29.417 2.586 7.752 1.00 56.51 606 SER B C 1
ATOM 3590 O O . SER B 1 259 ? -29.969 3.092 6.791 1.00 67.07 606 SER B O 1
ATOM 3593 N N . LEU B 1 260 ? -29.400 1.276 7.962 1.00 50.02 607 LEU B N 1
ATOM 3594 C CA . LEU B 1 260 ? -30.102 0.355 7.084 1.00 53.91 607 LEU B CA 1
ATOM 3595 C C . LEU B 1 260 ? -31.037 -0.542 7.876 1.00 58.28 607 LEU B C 1
ATOM 3596 O O . LEU B 1 260 ? -30.764 -0.893 9.027 1.00 56.92 607 LEU B O 1
ATOM 3601 N N . PRO B 1 261 ? -32.186 -0.868 7.289 1.00 57.71 608 PRO B N 1
ATOM 3602 C CA . PRO B 1 261 ? -33.107 -1.749 8.009 1.00 64.55 608 PRO B CA 1
ATOM 3603 C C . PRO B 1 261 ? -32.451 -3.097 8.303 1.00 61.25 608 PRO B C 1
ATOM 3604 O O . PRO B 1 261 ? -31.772 -3.659 7.446 1.00 62.91 608 PRO B O 1
ATOM 3608 N N . TYR B 1 262 ? -32.662 -3.626 9.497 1.00 63.36 609 TYR B N 1
ATOM 3609 C CA . TYR B 1 262 ? -31.992 -4.865 9.857 1.00 74.39 609 TYR B CA 1
ATOM 3610 C C . TYR B 1 262 ? -32.855 -6.074 9.563 1.00 90.25 609 TYR B C 1
ATOM 3611 O O . TYR B 1 262 ? -32.519 -6.862 8.681 1.00 97.47 609 TYR B O 1
ATOM 3620 N N . GLU B 1 263 ? -33.944 -6.220 10.308 1.00 97.14 610 GLU B N 1
ATOM 3621 C CA . GLU B 1 263 ? -34.930 -7.279 10.070 1.00 125.22 610 GLU B CA 1
ATOM 3622 C C . GLU B 1 263 ? -36.296 -6.860 10.610 1.00 138.07 610 GLU B C 1
ATOM 3623 O O . GLU B 1 263 ? -36.465 -5.744 11.108 1.00 135.80 610 GLU B O 1
#

CATH classification: 1.10.287.130 (+1 more: 3.30.565.10)

Radius of gyration: 24.91 Å; Cα contacts (8 Å, |Δi|>4): 736; chains: 2; bounding box: 57×65×63 Å

InterPro domains:
  IPR003594 Histidine kinase/HSP90-like ATPase domain [PF02518] (69-179)
  IPR003594 Histidine kinase/HSP90-like ATPase domain [SM00387] (68-180)
  IPR004358 Signal transduction histidine kinase-related protein, C-terminal [PR00344] (105-119)
  IPR004358 Signal transduction histidine kinase-related protein, C-terminal [PR00344] (123-133)
  IPR004358 Signal transduction histidine kinase-related protein, C-terminal [PR00344] (140-158)
  IPR004358 Signal transduction histidine kinase-related protein, C-terminal [PR00344] (164-177)
  IPR005467 Histidine kinase domain [PS50109] (1-180)
  IPR036890 Histidine kinase/HSP90-like ATPase superfamily [G3DSA:3.30.565.10] (23-193)
  IPR036890 Histidine kinase/HSP90-like ATPase superfamily [SSF55874] (6-183)
  IPR050351 Bacteriophytochrome/Sensor protein kinase WalK/GraS-like [PTHR45453] (1-183)

Organism: Lactiplantibacillus plantarum (strain JDM1) (NCBI:txid644042)

Secondary structure (DSSP, 8-state):
-HHHHHHHHHHHHHHHHHHHHHHHHHHHHHHHHHHHHTTGGG-TTTHHHHHHHHHHHHHHHHHHHHHHHHHHHHHTT------EEEEHHHHHHHHHHHHHHHHHS-S--SS-EEEEEEE-SS--EEEE-HHHHHHHHHHHHHHHHHTSPTTEEEEEEEEE-SSEEEEEEEE-S----GGGTTGGGSTT--S------S-HHHHHHHHHHHTT-EEEEEEETTTEEEEEEEEE--/-HHHHHHHHHHHHHHHHHHHHHHHHTTGGG-TTTHHHHHHHHHHHHHHHHHHHHHHHHH------EEEEHHHHHHHHHHHHHHHHHTSSSPTTSEEEEEEE-SS--EEEE-HHHHHHHHHHHHHHHHHT-TT-EEEEEEEEEETTEEEEEEEESS----GGGTTGGGSTT----S------S-HHHHHHHHHHHTT-EEEEEEETTTEEEEEEEEE--

Foldseek 3Di:
DVVVVVVVVLVVVVVVVVVVQLVVLVVVLVVLVVVCVVPCVVPPVPNVVSVVSNVLSVVLNVVVVVLVVLVVCLVVVNDDWDWDWDFPVVLVVVLVVVVVVVCVDPPVPPADEAEAEDEDDDTATGIGRSVLVSLLVNLVVVVQVVQADRHKYWYWYWDADPWKTKIKIKIQGQWDPPVCQPVLLPFQDDVDDRHDRSSSSVSNQSRLVVQVKGKTKDTDGNGIIMIMIIHTGD/DLVVVLVVLVVLLVLLLVLLVVVCVVPCVVPPVPNVVSVVSNVVSVVLNVVSSVVSVVVCDDFDKDWDFVVVLVVSLVVSVVSSQVSDPDDPPLAEEAEAEDPDTAIAIGRSSLQSLLSSLVVVCLQQQAPSGFYWYWYWDADPQKTKIKIKHFGAWAPPVCQVVLLPFQDDDDDDGDDPRSCSNVSNQVRLVVQVKHKGKDTDRNGIIMIMIIHGGD

B-factor: mean 63.36, std 25.07, range [31.65, 229.73]

Solvent-accessible surface area: 22912 Å² total; per-residue (Å²): 172,90,140,112,97,124,84,56,82,73,97,128,83,28,16,47,46,0,12,118,46,0,89,73,3,0,51,33,0,90,69,70,3,88,41,2,42,118,22,20,27,145,61,95,160,52,0,56,43,60,5,104,42,1,57,78,40,0,45,28,0,32,120,0,2,73,43,0,16,26,0,12,63,22,84,61,63,54,7,151,62,87,73,92,103,35,15,0,11,107,20,0,48,141,0,0,53,136,12,39,102,98,34,136,122,117,101,119,16,106,49,126,26,75,18,100,82,67,44,28,193,123,86,0,131,10,96,1,7,48,109,31,0,26,104,1,0,51,30,2,0,83,36,4,23,103,104,8,58,100,54,2,47,0,16,0,76,0,86,43,63,180,92,48,1,26,2,4,2,16,15,98,4,146,25,20,36,209,83,25,47,53,88,15,15,67,65,22,60,82,65,72,206,164,32,35,10,20,0,20,23,7,20,2,65,39,1,0,101,67,9,50,9,136,6,74,7,64,10,95,117,55,103,0,5,14,16,60,3,9,3,83,24,181,124,7,8,14,45,0,0,29,11,0,76,16,1,0,33,0,0,100,6,8,4,67,11,3,52,95,25,20,28,144,55,96,157,50,0,62,43,41,3,113,19,1,50,63,3,0,47,12,0,11,109,4,1,63,51,21,59,74,119,95,135,183,70,62,70,88,107,25,10,0,12,117,16,0,50,75,2,0,66,1,3,35,24,26,24,151,60,50,147,56,95,101,187,74,28,50,20,104,81,72,46,37,208,127,86,0,117,2,82,0,10,55,21,21,0,10,10,0,0,6,10,2,0,57,24,5,27,61,71,2,41,103,8,20,48,2,29,0,99,2,47,37,47,158,85,59,2,25,4,2,3,30,16,105,9,47,17,18,21,212,82,27,37,56,87,14,22,74,155,101,62,58,54,118,144,87,113,107,19,21,9,23,9,8,22,13,22,0,77,93,10,0,102,94,10,52,15,123,12,70,16,87,10,94,82,74,141,5,8,26,17,55,3,6,4,71,54,166

Sequence (452 aa):
VTEQQKIDNDRKQFVSNVSHELRTPLTSLRSYIEALSDGAWKDPEVAPGFLKVTQEETDRMIRMINELLSLSRMDSGTTRVDMELVNINEMFNYVLDRFDMILKKDDNPAKYYTIKREFTKRDLWVEIDTDKFTQVLDNIMNNAIKYSPDGGVVTCRLLETHNQVIISISDQGLGIPRADLGHVFDRFFRVDKQGGTGLGLAISKEVVQMLGGRIWVDSVEGKGSTFYISLPYEQFVSNVSHELRTPLTSLRSYIEALSDGAWKDPEVAPGFLKVTQEETDRMIRMINELLSLSTRVDMELVNINEMFNYVLDRFDMILKKDDNPAKYYTIKREFTKRDLWVEIDTDKFTQVLDNIMNNAIKYSPDGGVVTCRLLETHNQVIISISDQGLGIPRADLGHVFDRFFRVDKARQGGTGLGLAISKEVVQMLGGRIWVDSVEGKGSTFYISLPYE

Nearest PDB structures (foldseek):
  4u7o-assembly1_A  TM=1.004E+00  e=6.558E-46  Lactiplantibacillus plantarum JDM1
  5c93-assembly1_A  TM=9.999E-01  e=9.197E-43  Lactiplantibacillus plantarum 16
  4zki-assembly1_A  TM=9.898E-01  e=4.233E-41  Lactiplantibacillus plantarum JDM1
  5c93-assembly1_B  TM=6.897E-01  e=4.127E-36  Lactiplantibacillus plantarum 16
  4zki-assembly1_B  TM=7.134E-01  e=6.579E-35  Lactiplantibacillus plantarum JDM1